Protein AF-A0AA40P2K4-F1 (afdb_monomer_lite)

Foldseek 3Di:
DPDDDDDDDDDDDDDDDDDDDDDDDDDDDPPDDDDDDDPPPDVPDDPPPVQDALLRLLVPQDFDPVCVVLSVVRSPDDQADPVPRFGFQALSLLLSLLRSCPDPPNVPPFLLNSSCSNGVSNRVDDDPPPDPLLVLLLQLLFQPRNDDLVVSLVVLLVLLQVLLLRLLSLLQSLVCNQCDADPVSHNDDQDPSSVNSSVSSLVSSLVVLVCSLCVLLVSLVVSLVSLVVSLVVLVVVLVVDDPVCNVVSVSSSVSSVVSNVSSVCSSVCQCVDPSSQSSVLSSLSSCQVVVQVVQVVLLVCLDDPLVVQQLCLQQQLLLQLQLVQQLAFLLVLLVVLPVVFDPDDPVSLLVSLLRSLLRSLLSNLVSSLQSNLVVLVVCVVVVVCVVSVNFHKDFDDLCSNLPQDDQWHNDVRGTGGDDPVRSVVSRVVSVVLSLVLVLLLCCCDLLAPNVVVLLLCLQLQLQLVLLLCCLVVVDVSSDSVNSSNSSSRSSSRSRSVSSVSLSVRWDQDPVRRTGRRMGTDPDRRDSVVSSCVSPVPVDPVNVLSSLLSSLLSSQLSSQLSPQDDQDDDPPPDDDGDDPVSSNVNSNNSSCSRSSSVLLNSLSVNLVQQLVLCVVVVNADPDPLLSSLSSLVCLQVPVPDPSGSDPDDPVRCPDDRVVVSSVSSNVSSVSRNVSSLVSSVVVCVVCCVVNDPPPNVVVPDPDDPDDPDDDDDDDDDDDDDDDDDDDDDDDPVVVVVVVPDDDDDD

Sequence (745 aa):
MTITRVGSGNIEMVQGSQQHAASPAAAPHPNAVTPGTNPPLTPRQSIAEVGESSAAGAARLKVDPEHEKILKEFMAEPATSTESGEPLISPRAALLIGSALSRPGSEKVPFEEMAQRLSPERYQLKKFHGSDLQQLLGKFAQPGQAPDKAEVGQLIKGFAQSVADQLEHFQLMHDARANLSGPDGSRLPVSLRDQNALAISQEALGKYAGRASKSIEEGLSKSIASIDSHIEDLNTALENADDGGRLTRENDKQALVDAKATLVELRDGFPKSPEGKRLQSVAAHAQLDTLVQTLNSDRNSVGGWKGAGPIVAAAIPQFIASMTHLGVVRSAMNDLMKDAVPGKSSDASMLKATVVGLVAGVAHEGVTNLVKPLIQAGWQTSGLNERLNMVPLKGIDTNSVIPDPFELKNDNGKLVKKTAQEMSDDKTLVEDERAILNQKKVQVTSTHPLGEMIPYSSFGGGQAVRQMLHDLNQINGQTLAARGLTSGMAGGISATTQTIAQLNSTYVDPQGRKIPVFTPDRKNADLAKDLAKGLDPRDPAVRTAFYSKALSGIQSSALTSSLPPVATMPKGEQGRLSAGTILRNMALAATGSVSYLSTLYANQSVTAEAKALKEAGMGGATPMLARTETALNNIRHPDRASLPHTFQPSTLSGIPRALENAYHMGRGTLQLPTQMAVDTVRVVEEGVLNGVSSARAALTPAKPPSADEPQVVAQTTPPGSPQAPDVSLDDAQLRAMEEGLPTSR

pLDDT: mean 75.88, std 19.93, range [24.58, 95.0]

Organism: NCBI:txid200454

Radius of gyration: 36.93 Å; chains: 1; bounding box: 112×94×115 Å

Structure (mmCIF, N/CA/C/O backbone):
data_AF-A0AA40P2K4-F1
#
_entry.id   AF-A0AA40P2K4-F1
#
loop_
_atom_site.group_PDB
_atom_site.id
_atom_site.type_symbol
_atom_site.label_atom_id
_atom_site.label_alt_id
_atom_site.label_comp_id
_atom_site.label_asym_id
_atom_site.label_entity_id
_atom_site.label_seq_id
_atom_site.pdbx_PDB_ins_code
_atom_site.Cartn_x
_atom_site.Cartn_y
_atom_site.Cartn_z
_atom_site.occupancy
_atom_site.B_iso_or_equiv
_atom_site.auth_seq_id
_atom_site.auth_comp_id
_atom_site.auth_asym_id
_atom_site.auth_atom_id
_atom_site.pdbx_PDB_model_num
ATOM 1 N N . MET A 1 1 ? -57.454 27.791 46.812 1.00 33.34 1 MET A N 1
ATOM 2 C CA . MET A 1 1 ? -58.653 28.652 46.710 1.00 33.34 1 MET A CA 1
ATOM 3 C C . MET A 1 1 ? -59.442 28.066 45.553 1.00 33.34 1 MET A C 1
ATOM 5 O O . MET A 1 1 ? -58.947 28.149 44.446 1.00 33.34 1 MET A O 1
ATOM 9 N N . THR A 1 2 ? -60.538 27.330 45.670 1.00 32.12 2 THR A N 1
ATOM 10 C CA . THR A 1 2 ? -61.562 27.038 46.691 1.00 32.12 2 THR A CA 1
ATOM 11 C C . THR A 1 2 ? -61.079 26.243 47.917 1.00 32.12 2 THR A C 1
ATOM 13 O O . THR A 1 2 ? -60.060 25.562 47.853 1.00 32.12 2 THR A O 1
ATOM 16 N N . ILE A 1 3 ? -61.775 26.399 49.050 1.00 30.22 3 ILE A N 1
ATOM 17 C CA . ILE A 1 3 ? -61.525 25.784 50.369 1.00 30.22 3 ILE A CA 1
ATOM 18 C C . ILE A 1 3 ? -62.854 25.214 50.878 1.00 30.22 3 ILE A C 1
ATOM 20 O O . ILE A 1 3 ? -63.848 25.936 50.868 1.00 30.22 3 ILE A O 1
ATOM 24 N N . THR A 1 4 ? -62.867 23.997 51.430 1.00 27.94 4 THR A N 1
ATOM 25 C CA . THR A 1 4 ? -63.711 23.651 52.593 1.00 27.94 4 THR A CA 1
ATOM 26 C C . THR A 1 4 ? -63.031 22.538 53.400 1.00 27.94 4 THR A C 1
ATOM 28 O O . THR A 1 4 ? -62.431 21.630 52.834 1.00 27.94 4 THR A O 1
ATOM 31 N N . ARG A 1 5 ? -63.067 22.667 54.729 1.00 26.89 5 ARG A N 1
ATOM 32 C CA . ARG A 1 5 ? -62.293 21.937 55.745 1.00 26.89 5 ARG A CA 1
ATOM 33 C C . ARG A 1 5 ? -63.263 21.372 56.782 1.00 26.89 5 ARG A C 1
ATOM 35 O O . ARG A 1 5 ? -63.983 22.184 57.342 1.00 26.89 5 ARG A O 1
ATOM 42 N N . VAL A 1 6 ? -63.206 20.073 57.093 1.00 31.83 6 VAL A N 1
ATOM 43 C CA . VAL A 1 6 ? -63.558 19.427 58.388 1.00 31.83 6 VAL A CA 1
ATOM 44 C C . VAL A 1 6 ? -62.879 18.042 58.333 1.00 31.83 6 VAL A C 1
ATOM 46 O O . VAL A 1 6 ? -63.113 17.320 57.378 1.00 31.83 6 VAL A O 1
ATOM 49 N N . GLY A 1 7 ? -61.889 17.661 59.140 1.00 27.39 7 GLY A N 1
ATOM 50 C CA . GLY A 1 7 ? -61.923 17.374 60.574 1.00 27.39 7 GLY A CA 1
ATOM 51 C C . GLY A 1 7 ? -60.891 16.260 60.861 1.00 27.39 7 GLY A C 1
ATOM 52 O O . GLY A 1 7 ? -60.527 15.504 59.968 1.00 27.39 7 GLY A O 1
ATOM 53 N N . SER A 1 8 ? -60.369 16.229 62.082 1.00 30.84 8 SER A N 1
ATOM 54 C CA . SER A 1 8 ? -59.248 15.426 62.598 1.00 30.84 8 SER A CA 1
ATOM 55 C C . SER A 1 8 ? -59.439 13.900 62.610 1.00 30.84 8 SER A C 1
ATOM 57 O O . SER A 1 8 ? -60.501 13.436 63.015 1.00 30.84 8 SER A O 1
ATOM 59 N N . GLY A 1 9 ? -58.370 13.131 62.362 1.00 29.64 9 GLY A N 1
ATOM 60 C CA . GLY A 1 9 ? -58.271 11.719 62.767 1.00 29.64 9 GLY A CA 1
ATOM 61 C C . GLY A 1 9 ? -57.186 10.937 62.016 1.00 29.64 9 GLY A C 1
ATOM 62 O O . GLY A 1 9 ? -57.116 11.001 60.797 1.00 29.64 9 GLY A O 1
ATOM 63 N N . ASN A 1 10 ? -56.322 10.235 62.747 1.00 26.94 10 ASN A N 1
ATOM 64 C CA . ASN A 1 10 ? -55.166 9.484 62.248 1.00 26.94 10 ASN A CA 1
ATOM 65 C C . ASN A 1 10 ? -55.527 8.141 61.567 1.00 26.94 10 ASN A C 1
ATOM 67 O O . ASN A 1 10 ? -56.368 7.421 62.085 1.00 26.94 10 ASN A O 1
ATOM 71 N N . ILE A 1 11 ? -54.754 7.824 60.511 1.00 29.33 11 ILE A N 1
ATOM 72 C CA . ILE A 1 11 ? -54.182 6.524 60.065 1.00 29.33 11 ILE A CA 1
ATOM 73 C C . ILE A 1 11 ? -55.136 5.357 59.719 1.00 29.33 11 ILE A C 1
ATOM 75 O O . ILE A 1 11 ? -55.822 4.849 60.589 1.00 29.33 11 ILE A O 1
ATOM 79 N N . GLU A 1 12 ? -55.037 4.835 58.482 1.00 25.97 12 GLU A N 1
ATOM 80 C CA . GLU A 1 12 ? -54.640 3.435 58.178 1.00 25.97 12 GLU A CA 1
ATOM 81 C C . GLU A 1 12 ? -54.540 3.171 56.657 1.00 25.97 12 GLU A C 1
ATOM 83 O O . GLU A 1 12 ? -55.385 3.592 55.871 1.00 25.97 12 GLU A O 1
ATOM 88 N N . MET A 1 13 ? -53.479 2.468 56.241 1.00 28.53 13 MET A N 1
ATOM 89 C CA . MET A 1 13 ? -53.318 1.871 54.909 1.00 28.53 13 MET A CA 1
ATOM 90 C C . MET A 1 13 ? -53.759 0.409 54.975 1.00 28.53 13 MET A C 1
ATOM 92 O O . MET A 1 13 ? -53.061 -0.351 55.635 1.00 28.53 13 MET A O 1
ATOM 96 N N . VAL A 1 14 ? -54.791 -0.005 54.225 1.00 25.61 14 VAL A N 1
ATOM 97 C CA . VAL A 1 14 ? -54.907 -1.375 53.681 1.00 25.61 14 VAL A CA 1
ATOM 98 C C . VAL A 1 14 ? -55.676 -1.370 52.348 1.00 25.61 14 VAL A C 1
ATOM 100 O O . VAL A 1 14 ? -56.677 -0.686 52.160 1.00 25.61 14 VAL A O 1
ATOM 103 N N . GLN A 1 15 ? -55.130 -2.164 51.435 1.00 30.83 15 GLN A N 1
ATOM 104 C CA . GLN A 1 15 ? -55.488 -2.512 50.062 1.00 30.83 15 GLN A CA 1
ATOM 105 C C . GLN A 1 15 ? -56.905 -3.099 49.886 1.00 30.83 15 GLN A C 1
ATOM 107 O O . GLN A 1 15 ? -57.325 -3.962 50.652 1.00 30.83 15 GLN A O 1
ATOM 112 N N . GLY A 1 16 ? -57.609 -2.700 48.818 1.00 24.58 16 GLY A N 1
ATOM 113 C CA . GLY A 1 16 ? -58.912 -3.257 48.437 1.00 24.58 16 GLY A CA 1
ATOM 114 C C . GLY A 1 16 ? -59.158 -3.190 46.929 1.00 24.58 16 GLY A C 1
ATOM 115 O O . GLY A 1 16 ? -59.279 -2.115 46.351 1.00 24.58 16 GLY A O 1
ATOM 116 N N . SER A 1 17 ? -59.197 -4.363 46.305 1.00 29.00 17 SER A N 1
ATOM 117 C CA . SER A 1 17 ? -59.430 -4.631 44.885 1.00 29.00 17 SER A CA 1
ATOM 118 C C . SER A 1 17 ? -60.771 -4.100 44.361 1.00 29.00 17 SER A C 1
ATOM 120 O O . SER A 1 17 ? -61.794 -4.267 45.019 1.00 29.00 17 SER A O 1
ATOM 122 N N . GLN A 1 18 ? -60.804 -3.617 43.114 1.00 27.39 18 GLN A N 1
ATOM 123 C CA . GLN A 1 18 ? -62.021 -3.638 42.294 1.00 27.39 18 GLN A CA 1
ATOM 124 C C . GLN A 1 18 ? -61.721 -4.195 40.900 1.00 27.39 18 GLN A C 1
ATOM 126 O O . GLN A 1 18 ? -61.030 -3.586 40.087 1.00 27.39 18 GLN A O 1
ATOM 131 N N . GLN A 1 19 ? -62.258 -5.391 40.655 1.00 27.86 19 GLN A N 1
ATOM 132 C CA . GLN A 1 19 ? -62.534 -5.924 39.327 1.00 27.86 19 GLN A CA 1
ATOM 133 C C . GLN A 1 19 ? -63.657 -5.096 38.690 1.00 27.86 19 GLN A C 1
ATOM 135 O O . GLN A 1 19 ? -64.698 -4.906 39.318 1.00 27.86 19 GLN A O 1
ATOM 140 N N . HIS A 1 20 ? -63.501 -4.704 37.425 1.00 28.05 20 HIS A N 1
ATOM 141 C CA . HIS A 1 20 ? -64.644 -4.397 36.570 1.00 28.05 20 HIS A CA 1
ATOM 142 C C . HIS A 1 20 ? -64.704 -5.366 35.390 1.00 28.05 20 HIS A C 1
ATOM 144 O O . HIS A 1 20 ? -63.736 -5.562 34.658 1.00 28.05 20 HIS A O 1
ATOM 150 N N . ALA A 1 21 ? -65.872 -6.001 35.285 1.00 25.94 21 ALA A N 1
ATOM 151 C CA . ALA A 1 21 ? -66.276 -6.946 34.264 1.00 25.94 21 ALA A CA 1
ATOM 152 C C . ALA A 1 21 ? -66.582 -6.260 32.921 1.00 25.94 21 ALA A C 1
ATOM 154 O O . ALA A 1 21 ? -66.901 -5.075 32.850 1.00 25.94 21 ALA A O 1
ATOM 155 N N . ALA A 1 22 ? -66.471 -7.071 31.873 1.00 25.22 22 ALA A N 1
ATOM 156 C CA . ALA A 1 22 ? -66.532 -6.748 30.456 1.00 25.22 22 ALA A CA 1
ATOM 157 C C . ALA A 1 22 ? -67.911 -6.297 29.927 1.00 25.22 22 ALA A C 1
ATOM 159 O O . ALA A 1 22 ? -68.954 -6.601 30.501 1.00 25.22 22 ALA A O 1
ATOM 160 N N . SER A 1 23 ? -67.896 -5.671 28.744 1.00 24.59 23 SER A N 1
ATOM 161 C CA . SER A 1 23 ? -69.015 -5.649 27.786 1.00 24.59 23 SER A CA 1
ATOM 162 C C . SER A 1 23 ? -68.608 -6.358 26.479 1.00 24.59 23 SER A C 1
ATOM 164 O O . SER A 1 23 ? -67.413 -6.408 26.178 1.00 24.59 23 SER A O 1
ATOM 166 N N . PRO A 1 24 ? -69.563 -6.964 25.742 1.00 27.67 24 PRO A N 1
ATOM 167 C CA . PRO A 1 24 ? -69.306 -8.100 24.861 1.00 27.67 24 PRO A CA 1
ATOM 168 C C . PRO A 1 24 ? -69.003 -7.736 23.399 1.00 27.67 24 PRO A C 1
ATOM 170 O O . PRO A 1 24 ? -69.256 -6.635 22.920 1.00 27.67 24 PRO A O 1
ATOM 173 N N . ALA A 1 25 ? -68.449 -8.740 22.721 1.00 26.30 25 ALA A N 1
ATOM 174 C CA . ALA A 1 25 ? -67.838 -8.742 21.402 1.00 26.30 25 ALA A CA 1
ATOM 175 C C . ALA A 1 25 ? -68.791 -8.523 20.211 1.00 26.30 25 ALA A C 1
ATOM 177 O O . ALA A 1 25 ? -69.927 -8.993 20.206 1.00 26.30 25 ALA A O 1
ATOM 178 N N . ALA A 1 26 ? -68.246 -7.941 19.139 1.00 28.00 26 ALA A N 1
ATOM 179 C CA . ALA A 1 26 ? -68.673 -8.214 17.769 1.00 28.00 26 ALA A CA 1
ATOM 180 C C . ALA A 1 26 ? -67.865 -9.413 17.230 1.00 28.00 26 ALA A C 1
ATOM 182 O O . ALA A 1 26 ? -66.642 -9.455 17.369 1.00 28.00 26 ALA A O 1
ATOM 183 N N . ALA A 1 27 ? -68.553 -10.404 16.660 1.00 29.47 27 ALA A N 1
ATOM 184 C CA . ALA A 1 27 ? -67.963 -11.642 16.149 1.00 29.47 27 ALA A CA 1
ATOM 185 C C . ALA A 1 27 ? -67.121 -11.415 14.865 1.00 29.47 27 ALA A C 1
ATOM 187 O O . ALA A 1 27 ? -67.532 -10.621 14.016 1.00 29.47 27 ALA A O 1
ATOM 188 N N . PRO A 1 28 ? -65.981 -12.115 14.678 1.00 30.97 28 PRO A N 1
ATOM 189 C CA . PRO A 1 28 ? -65.137 -11.993 13.490 1.00 30.97 28 PRO A CA 1
ATOM 190 C C . PRO A 1 28 ? -65.535 -12.958 12.356 1.00 30.97 28 PRO A C 1
ATOM 192 O O . PRO A 1 28 ? -66.012 -14.067 12.586 1.00 30.97 28 PRO A O 1
ATOM 195 N N . HIS A 1 29 ? -65.293 -12.528 11.112 1.00 29.61 29 HIS A N 1
ATOM 196 C CA . HIS A 1 29 ? -65.409 -13.335 9.890 1.00 29.61 29 HIS A CA 1
ATOM 197 C C . HIS A 1 29 ? -64.426 -14.532 9.889 1.00 29.61 29 HIS A C 1
ATOM 199 O O . HIS A 1 29 ? -63.296 -14.392 10.360 1.00 29.61 29 HIS A O 1
ATOM 205 N N . PRO A 1 30 ? -64.785 -15.681 9.280 1.00 30.11 30 PRO A N 1
ATOM 206 C CA . PRO A 1 30 ? -64.067 -16.955 9.431 1.00 30.11 30 PRO A CA 1
ATOM 207 C C . PRO A 1 30 ? -62.723 -17.094 8.681 1.00 30.11 30 PRO A C 1
ATOM 209 O O . PRO A 1 30 ? -62.231 -18.206 8.569 1.00 30.11 30 PRO A O 1
ATOM 212 N N . ASN A 1 31 ? -62.098 -16.011 8.197 1.00 31.70 31 ASN A N 1
ATOM 213 C CA . ASN A 1 31 ? -60.822 -16.069 7.453 1.00 31.70 31 ASN A CA 1
ATOM 214 C C . ASN A 1 31 ? -59.749 -15.066 7.935 1.00 31.70 31 ASN A C 1
ATOM 216 O O . ASN A 1 31 ? -58.828 -14.739 7.190 1.00 31.70 31 ASN A O 1
ATOM 220 N N . ALA A 1 32 ? -59.831 -14.567 9.172 1.00 28.09 32 ALA A N 1
ATOM 221 C CA . ALA A 1 32 ? -58.769 -13.733 9.740 1.00 28.09 32 ALA A CA 1
ATOM 222 C C . ALA A 1 32 ? -57.691 -14.603 10.414 1.00 28.09 32 ALA A C 1
ATOM 224 O O . ALA A 1 32 ? -57.926 -15.209 11.456 1.00 28.09 32 ALA A O 1
ATOM 225 N N . VAL A 1 33 ? -56.500 -14.650 9.813 1.00 31.61 33 VAL A N 1
ATOM 226 C CA . VAL A 1 33 ? -55.293 -15.241 10.406 1.00 31.61 33 VAL A CA 1
ATOM 227 C C . VAL A 1 33 ? -54.824 -14.348 11.559 1.00 31.61 33 VAL A C 1
ATOM 229 O O . VAL A 1 33 ? -54.412 -13.209 11.348 1.00 31.61 33 VAL A O 1
ATOM 232 N N . THR A 1 34 ? -54.904 -14.855 12.788 1.00 27.61 34 THR A N 1
ATOM 233 C CA . THR A 1 34 ? -54.357 -14.222 13.997 1.00 27.61 34 THR A CA 1
ATOM 234 C C . THR A 1 34 ? -52.822 -14.246 13.990 1.00 27.61 34 THR A C 1
ATOM 236 O O . THR A 1 34 ? -52.247 -15.328 13.857 1.00 27.61 34 THR A O 1
ATOM 239 N N . PRO A 1 35 ? -52.134 -13.107 14.203 1.00 29.72 35 PRO A N 1
ATOM 240 C CA . PRO A 1 35 ? -50.719 -13.088 14.562 1.00 29.72 35 PRO A CA 1
ATOM 241 C C . PRO A 1 35 ? -50.516 -13.789 15.910 1.00 29.72 35 PRO A C 1
ATOM 243 O O . PRO A 1 35 ? -51.225 -13.503 16.877 1.00 29.72 35 PRO A O 1
ATOM 246 N N . GLY A 1 36 ? -49.566 -14.723 15.964 1.00 26.80 36 GLY A N 1
ATOM 247 C CA . GLY A 1 36 ? -49.225 -15.464 17.174 1.00 26.80 36 GLY A CA 1
ATOM 248 C C . GLY A 1 36 ? -48.817 -14.542 18.324 1.00 26.80 36 GLY A C 1
ATOM 249 O O . GLY A 1 36 ? -48.055 -13.592 18.153 1.00 26.80 36 GLY A O 1
ATOM 250 N N . THR A 1 37 ? -49.334 -14.846 19.509 1.00 29.56 37 THR A N 1
ATOM 251 C CA . THR A 1 37 ? -49.038 -14.187 20.780 1.00 29.56 37 THR A CA 1
ATOM 252 C C . THR A 1 37 ? -47.612 -14.494 21.239 1.00 29.56 37 THR A C 1
ATOM 254 O O . THR A 1 37 ? -47.406 -15.346 22.099 1.00 29.56 37 THR A O 1
ATOM 257 N N . ASN A 1 38 ? -46.630 -13.779 20.699 1.00 29.09 38 ASN A N 1
ATOM 258 C CA . ASN A 1 38 ? -45.409 -13.478 21.439 1.00 29.09 38 ASN A CA 1
ATOM 259 C C . ASN A 1 38 ? -45.539 -12.038 21.950 1.00 29.09 38 ASN A C 1
ATOM 261 O O . ASN A 1 38 ? -45.839 -11.148 21.150 1.00 29.09 38 ASN A O 1
ATOM 265 N N . PRO A 1 39 ? -45.366 -11.773 23.257 1.00 31.94 39 PRO A N 1
ATOM 266 C CA . PRO A 1 39 ? -45.308 -10.397 23.726 1.00 31.94 39 PRO A CA 1
ATOM 267 C C . PRO A 1 39 ? -44.141 -9.687 23.017 1.00 31.94 39 PRO A C 1
ATOM 269 O O . PRO A 1 39 ? -43.106 -10.322 22.786 1.00 31.94 39 PRO A O 1
ATOM 272 N N . PRO A 1 40 ? -44.265 -8.391 22.673 1.00 31.69 40 PRO A N 1
ATOM 273 C CA . PRO A 1 40 ? -43.097 -7.622 22.273 1.00 31.69 40 PRO A CA 1
ATOM 274 C C . PRO A 1 40 ? -42.057 -7.755 23.386 1.00 31.69 40 PRO A C 1
ATOM 276 O O . PRO A 1 40 ? -42.400 -7.653 24.567 1.00 31.69 40 PRO A O 1
ATOM 279 N N . LEU A 1 41 ? -40.805 -8.025 23.012 1.00 30.55 41 LEU A N 1
ATOM 280 C CA . LEU A 1 41 ? -39.670 -7.991 23.926 1.00 30.55 41 LEU A CA 1
ATOM 281 C C . LEU A 1 41 ? -39.593 -6.578 24.513 1.00 30.55 41 LEU A C 1
ATOM 283 O O . LEU A 1 41 ? -38.976 -5.677 23.954 1.00 30.55 41 LEU A O 1
ATOM 287 N N . THR A 1 42 ? -40.274 -6.357 25.634 1.00 30.95 42 THR A N 1
ATOM 288 C CA . THR A 1 42 ? -40.044 -5.189 26.473 1.00 30.95 42 THR A CA 1
ATOM 289 C C . THR A 1 42 ? -38.590 -5.254 26.926 1.00 30.95 42 THR A C 1
ATOM 291 O O . THR A 1 42 ? -38.179 -6.332 27.372 1.00 30.95 42 THR A O 1
ATOM 294 N N . PRO A 1 43 ? -37.818 -4.156 26.865 1.00 31.95 43 PRO A N 1
ATOM 295 C CA . PRO A 1 43 ? -36.490 -4.122 27.457 1.00 31.95 43 PRO A CA 1
ATOM 296 C C . PRO A 1 43 ? -36.655 -4.399 28.953 1.00 31.95 43 PRO A C 1
ATOM 298 O O . PRO A 1 43 ? -37.161 -3.570 29.711 1.00 31.95 43 PRO A O 1
ATOM 301 N N . ARG A 1 44 ? -36.342 -5.628 29.370 1.00 31.27 44 ARG A N 1
ATOM 302 C CA . ARG A 1 44 ? -36.466 -6.045 30.762 1.00 31.27 44 ARG A CA 1
ATOM 303 C C . ARG A 1 44 ? -35.306 -5.419 31.517 1.00 31.27 44 ARG A C 1
ATOM 305 O O . ARG A 1 44 ? -34.155 -5.723 31.235 1.00 31.27 44 ARG A O 1
ATOM 312 N N . GLN A 1 45 ? -35.676 -4.528 32.435 1.00 31.45 45 GLN A N 1
ATOM 313 C CA . GLN A 1 45 ? -34.912 -3.995 33.559 1.00 31.45 45 GLN A CA 1
ATOM 314 C C . GLN A 1 45 ? -33.554 -4.679 33.754 1.00 31.45 45 GLN A C 1
ATOM 316 O O . GLN A 1 45 ? -33.450 -5.730 34.387 1.00 31.45 45 GLN A O 1
ATOM 321 N N . SER A 1 46 ? -32.506 -4.026 33.259 1.00 28.50 46 SER A N 1
ATOM 322 C CA . SER A 1 46 ? -31.206 -4.087 33.902 1.00 28.50 46 SER A CA 1
ATOM 323 C C . SER A 1 46 ? -31.435 -3.752 35.373 1.00 28.50 46 SER A C 1
ATOM 325 O O . SER A 1 46 ? -31.902 -2.663 35.710 1.00 28.50 46 SER A O 1
ATOM 327 N N . ILE A 1 47 ? -31.158 -4.709 36.259 1.00 29.45 47 ILE A N 1
ATOM 328 C CA . ILE A 1 47 ? -30.894 -4.389 37.657 1.00 29.45 47 ILE A CA 1
ATOM 329 C C . ILE A 1 47 ? -29.833 -3.295 37.594 1.00 29.45 47 ILE A C 1
ATOM 331 O O . ILE A 1 47 ? -28.750 -3.523 37.056 1.00 29.45 47 ILE A O 1
ATOM 335 N N . ALA A 1 48 ? -30.179 -2.090 38.041 1.00 32.44 48 ALA A N 1
ATOM 336 C CA . ALA A 1 48 ? -29.201 -1.042 38.228 1.00 32.44 48 ALA A CA 1
ATOM 337 C C . ALA A 1 48 ? -28.228 -1.565 39.289 1.00 32.44 48 ALA A C 1
ATOM 339 O O . ALA A 1 48 ? -28.518 -1.507 40.484 1.00 32.44 48 ALA A O 1
ATOM 340 N N . GLU A 1 49 ? -27.103 -2.144 38.859 1.00 38.09 49 GLU A N 1
ATOM 341 C CA . GLU A 1 49 ? -25.912 -2.166 39.693 1.00 38.09 49 GLU A CA 1
ATOM 342 C C . GLU A 1 49 ? -25.726 -0.714 40.124 1.00 38.09 49 GLU A C 1
ATOM 344 O O . GLU A 1 49 ? -25.526 0.167 39.286 1.00 38.09 49 GLU A O 1
ATOM 349 N N . VAL A 1 50 ? -25.906 -0.438 41.415 1.00 42.41 50 VAL A N 1
ATOM 350 C CA . VAL A 1 50 ? -25.551 0.858 41.985 1.00 42.41 50 VAL A CA 1
ATOM 351 C C . VAL A 1 50 ? -24.041 0.959 41.800 1.00 42.41 50 VAL A C 1
ATOM 353 O O . VAL A 1 50 ? -23.277 0.386 42.574 1.00 42.41 50 VAL A O 1
ATOM 356 N N . GLY A 1 51 ? -23.634 1.556 40.680 1.00 55.31 51 GLY A N 1
ATOM 357 C CA . GLY A 1 51 ? -22.252 1.573 40.231 1.00 55.31 51 GLY A CA 1
ATOM 358 C C . GLY A 1 51 ? -21.365 2.216 41.286 1.00 55.31 51 GLY A C 1
ATOM 359 O O . GLY A 1 51 ? -21.716 3.240 41.873 1.00 55.31 51 GLY A O 1
ATOM 360 N N . GLU A 1 52 ? -20.214 1.602 41.547 1.00 66.38 52 GLU A N 1
ATOM 361 C CA . GLU A 1 52 ? -19.188 2.198 42.395 1.00 66.38 52 GLU A CA 1
ATOM 362 C C . GLU A 1 52 ? -18.744 3.548 41.798 1.00 66.38 52 GLU A C 1
ATOM 364 O O . GLU A 1 52 ? -18.476 3.645 40.597 1.00 66.38 52 GLU A O 1
ATOM 369 N N . SER A 1 53 ? -18.685 4.596 42.630 1.00 74.50 53 SER A N 1
ATOM 370 C CA . SER A 1 53 ? -18.350 5.947 42.166 1.00 74.50 53 SER A CA 1
ATOM 371 C C . SER A 1 53 ? -16.911 6.035 41.660 1.00 74.50 53 SER A C 1
ATOM 373 O O . SER A 1 53 ? -16.020 5.315 42.124 1.00 74.50 53 SER A O 1
ATOM 375 N N . SER A 1 54 ? -16.653 6.974 40.746 1.00 74.94 54 SER A N 1
ATOM 376 C CA . SER A 1 54 ? -15.304 7.206 40.202 1.00 74.94 54 SER A CA 1
ATOM 377 C C . SER A 1 54 ? -14.243 7.418 41.285 1.00 74.94 54 SER A C 1
ATOM 379 O O . SER A 1 54 ? -13.142 6.880 41.189 1.00 74.94 54 SER A O 1
ATOM 381 N N . ALA A 1 55 ? -14.582 8.159 42.343 1.00 78.50 55 ALA A N 1
ATOM 382 C CA . ALA A 1 55 ? -13.675 8.413 43.458 1.00 78.50 55 ALA A CA 1
ATOM 383 C C . ALA A 1 55 ? -13.356 7.135 44.254 1.00 78.50 55 ALA A C 1
ATOM 385 O O . ALA A 1 55 ? -12.209 6.933 44.650 1.00 78.50 55 ALA A O 1
ATOM 386 N N . ALA A 1 56 ? -14.344 6.259 44.469 1.00 80.31 56 ALA A N 1
ATOM 387 C CA . ALA A 1 56 ? -14.151 5.003 45.193 1.00 80.31 56 ALA A CA 1
ATOM 388 C C . ALA A 1 56 ? -13.288 4.006 44.400 1.00 80.31 56 ALA A C 1
ATOM 390 O O . ALA A 1 56 ? -12.354 3.430 44.965 1.00 80.31 56 ALA A O 1
ATOM 391 N N . GLY A 1 57 ? -13.525 3.885 43.088 1.00 79.00 57 GLY A N 1
ATOM 392 C CA . GLY A 1 57 ? -12.702 3.062 42.196 1.00 79.00 57 GLY A CA 1
ATOM 393 C C . GLY A 1 57 ? -11.249 3.544 42.140 1.00 79.00 57 GLY A C 1
ATOM 394 O O . GLY A 1 57 ? -10.318 2.785 42.425 1.00 79.00 57 GLY A O 1
ATOM 395 N N . ALA A 1 58 ? -11.050 4.842 41.890 1.00 81.06 58 ALA A N 1
ATOM 396 C CA . ALA A 1 58 ? -9.727 5.460 41.838 1.00 81.06 58 ALA A CA 1
ATOM 397 C C . ALA A 1 58 ? -8.951 5.344 43.162 1.00 81.06 58 ALA A C 1
ATOM 399 O O . ALA A 1 58 ? -7.749 5.092 43.135 1.00 81.06 58 ALA A O 1
ATOM 400 N N . ALA A 1 59 ? -9.615 5.439 44.321 1.00 81.31 59 ALA A N 1
ATOM 401 C CA . ALA A 1 59 ? -8.966 5.296 45.630 1.00 81.31 59 ALA A CA 1
ATOM 402 C C . ALA A 1 59 ? -8.304 3.921 45.844 1.00 81.31 59 ALA A C 1
ATOM 404 O O . ALA A 1 59 ? -7.370 3.792 46.637 1.00 81.31 59 ALA A O 1
ATOM 405 N N . ARG A 1 60 ? -8.782 2.883 45.148 1.00 81.12 60 ARG A N 1
ATOM 406 C CA . ARG A 1 60 ? -8.226 1.522 45.208 1.00 81.12 60 ARG A CA 1
ATOM 407 C C . ARG A 1 60 ? -7.104 1.306 44.195 1.00 81.12 60 ARG A C 1
ATOM 409 O O . ARG A 1 60 ? -6.388 0.303 44.285 1.00 81.12 60 ARG A O 1
ATOM 416 N N . LEU A 1 61 ? -6.954 2.215 43.230 1.00 83.62 61 LEU A N 1
ATOM 417 C CA . LEU A 1 61 ? -5.959 2.096 42.183 1.00 83.62 61 LEU A CA 1
ATOM 418 C C . LEU A 1 61 ? -4.566 2.382 42.742 1.00 83.62 61 LEU A C 1
ATOM 420 O O . LEU A 1 61 ? -4.250 3.468 43.219 1.00 83.62 61 LEU A O 1
ATOM 424 N N . LYS A 1 62 ? -3.699 1.381 42.641 1.00 86.62 62 LYS A N 1
ATOM 425 C CA . LYS A 1 62 ? -2.290 1.513 42.985 1.00 86.62 62 LYS A CA 1
ATOM 426 C C . LYS A 1 62 ? -1.544 2.094 41.787 1.00 86.62 62 LYS A C 1
ATOM 428 O O . LYS A 1 62 ? -1.382 1.408 40.786 1.00 86.62 62 LYS A O 1
ATOM 433 N N . VAL A 1 63 ? -1.062 3.327 41.917 1.00 88.69 63 VAL A N 1
ATOM 434 C CA . VAL A 1 63 ? -0.240 4.028 40.912 1.00 88.69 63 VAL A CA 1
ATOM 435 C C . VAL A 1 63 ? 1.198 4.197 41.406 1.00 88.69 63 VAL A C 1
ATOM 437 O O . VAL A 1 63 ? 1.491 3.882 42.562 1.00 88.69 63 VAL A O 1
ATOM 440 N N . ASP A 1 64 ? 2.109 4.620 40.538 1.00 87.31 64 ASP A N 1
ATOM 441 C CA . ASP A 1 64 ? 3.446 5.071 40.938 1.00 87.31 64 ASP A CA 1
ATOM 442 C C . ASP A 1 64 ? 3.348 6.247 41.941 1.00 87.31 64 ASP A C 1
ATOM 444 O O . ASP A 1 64 ? 2.487 7.113 41.741 1.00 87.31 64 ASP A O 1
ATOM 448 N N . PRO A 1 65 ? 4.193 6.305 42.995 1.00 86.81 65 PRO A N 1
ATOM 449 C CA . PRO A 1 65 ? 4.186 7.390 43.983 1.00 86.81 65 PRO A CA 1
ATOM 450 C C . PRO A 1 65 ? 4.166 8.803 43.384 1.00 86.81 65 PRO A C 1
ATOM 452 O O . PRO A 1 65 ? 3.502 9.696 43.908 1.00 86.81 65 PRO A O 1
ATOM 455 N N . GLU A 1 66 ? 4.844 9.019 42.256 1.00 84.69 66 GLU A N 1
ATOM 456 C CA . GLU A 1 66 ? 4.909 10.337 41.607 1.00 84.69 66 GLU A CA 1
ATOM 457 C C . GLU A 1 66 ? 3.575 10.753 40.957 1.00 84.69 66 GLU A C 1
ATOM 459 O O . GLU A 1 66 ? 3.298 11.943 40.797 1.00 84.69 66 GLU A O 1
ATOM 464 N N . HIS A 1 67 ? 2.698 9.791 40.659 1.00 91.19 67 HIS A N 1
ATOM 465 C CA . HIS A 1 67 ? 1.369 10.026 40.093 1.00 91.19 67 HIS A CA 1
ATOM 466 C C . HIS A 1 67 ? 0.255 10.101 41.158 1.00 91.19 67 HIS A C 1
ATOM 468 O O . HIS A 1 67 ? -0.905 10.326 40.807 1.00 91.19 67 HIS A O 1
ATOM 474 N N . GLU A 1 68 ? 0.562 9.978 42.456 1.00 89.69 68 GLU A N 1
ATOM 475 C CA . GLU A 1 68 ? -0.443 10.055 43.534 1.00 89.69 68 GLU A CA 1
ATOM 476 C C . GLU A 1 68 ? -1.162 11.408 43.586 1.00 89.69 68 GLU A C 1
ATOM 478 O O . GLU A 1 68 ? -2.361 11.472 43.865 1.00 89.69 68 GLU A O 1
ATOM 483 N N . LYS A 1 69 ? -0.454 12.506 43.291 1.00 89.56 69 LYS A N 1
ATOM 484 C CA . LYS A 1 69 ? -1.077 13.834 43.200 1.00 89.56 69 LYS A CA 1
ATOM 485 C C . LYS A 1 69 ? -2.105 13.877 42.065 1.00 89.56 69 LYS A C 1
ATOM 487 O O . LYS A 1 69 ? -3.213 14.362 42.265 1.00 89.56 69 LYS A O 1
ATOM 492 N N . ILE A 1 70 ? -1.753 13.320 40.907 1.00 89.50 70 ILE A N 1
ATOM 493 C CA . ILE A 1 70 ? -2.631 13.247 39.732 1.00 89.50 70 ILE A CA 1
ATOM 494 C C . ILE A 1 70 ? -3.848 12.366 40.030 1.00 89.50 70 ILE A C 1
ATOM 496 O O . ILE A 1 70 ? -4.958 12.715 39.638 1.00 89.50 70 ILE A O 1
ATOM 500 N N . LEU A 1 71 ? -3.665 11.271 40.774 1.00 90.88 71 LEU A N 1
ATOM 501 C CA . LEU A 1 71 ? -4.765 10.413 41.213 1.00 90.88 71 LEU A CA 1
ATOM 502 C C . LEU A 1 71 ? -5.741 11.172 42.123 1.00 90.88 71 LEU A C 1
ATOM 504 O O . LEU A 1 71 ? -6.948 11.089 41.918 1.00 90.88 71 LEU A O 1
ATOM 508 N N . LYS A 1 72 ? -5.236 11.962 43.081 1.00 89.75 72 LYS A N 1
ATOM 509 C CA . LYS A 1 72 ? -6.077 12.809 43.948 1.00 89.75 72 LYS A CA 1
ATOM 510 C C . LYS A 1 72 ? -6.845 13.867 43.159 1.00 89.75 72 LYS A C 1
ATOM 512 O O . LYS A 1 72 ? -8.016 14.095 43.440 1.00 89.75 72 LYS A O 1
ATOM 517 N N . GLU A 1 73 ? -6.202 14.495 42.177 1.00 89.44 73 GLU A N 1
ATOM 518 C CA . GLU A 1 73 ? -6.869 15.448 41.284 1.00 89.44 73 GLU A CA 1
ATOM 519 C C . GLU A 1 73 ? -7.964 14.760 40.458 1.00 89.44 73 GLU A C 1
ATOM 521 O O . GLU A 1 73 ? -9.076 15.269 40.396 1.00 89.44 73 GLU A O 1
ATOM 526 N N . PHE A 1 74 ? -7.692 13.572 39.908 1.00 89.62 74 PHE A N 1
ATOM 527 C CA . PHE A 1 74 ? -8.675 12.780 39.164 1.00 89.62 74 PHE A CA 1
ATOM 528 C C . PHE A 1 74 ? -9.885 12.380 40.019 1.00 89.62 74 PHE A C 1
ATOM 530 O O . PHE A 1 74 ? -11.019 12.454 39.555 1.00 89.62 74 PHE A O 1
ATOM 537 N N . MET A 1 75 ? -9.670 12.000 41.282 1.00 88.19 75 MET A N 1
ATOM 538 C CA . MET A 1 75 ? -10.755 11.660 42.212 1.00 88.19 75 MET A CA 1
ATOM 539 C C . MET A 1 75 ? -11.721 12.825 42.467 1.00 88.19 75 MET A C 1
ATOM 541 O O . MET A 1 75 ? -12.872 12.584 42.825 1.00 88.19 75 MET A O 1
ATOM 545 N N . ALA A 1 76 ? -11.259 14.066 42.307 1.00 86.12 76 ALA A N 1
ATOM 546 C CA . ALA A 1 76 ? -12.076 15.266 42.452 1.00 86.12 76 ALA A CA 1
ATOM 547 C C . ALA A 1 76 ? -12.774 15.684 41.143 1.00 86.12 76 ALA A C 1
ATOM 549 O O . ALA A 1 76 ? -13.616 16.582 41.164 1.00 86.12 76 ALA A O 1
ATOM 550 N N . GLU A 1 77 ? -12.443 15.064 40.005 1.00 85.94 77 GLU A N 1
ATOM 551 C CA . GLU A 1 77 ? -13.066 15.381 38.721 1.00 85.94 77 GLU A CA 1
ATOM 552 C C . GLU A 1 77 ? -14.467 14.754 38.612 1.00 85.94 77 GLU A C 1
ATOM 554 O O . GLU A 1 77 ? -14.619 13.546 38.833 1.00 85.94 77 GLU A O 1
ATOM 559 N N . PRO A 1 78 ? -15.487 15.513 38.166 1.00 81.00 78 PRO A N 1
ATOM 560 C CA . PRO A 1 78 ? -16.821 14.966 37.932 1.00 81.00 78 PRO A CA 1
ATOM 561 C C . PRO A 1 78 ? -16.792 13.928 36.806 1.00 81.00 78 PRO A C 1
ATOM 563 O O . PRO A 1 78 ? -16.147 14.146 35.778 1.00 81.00 78 PRO A O 1
ATOM 566 N N . ALA A 1 79 ? -17.468 12.794 37.011 1.00 79.56 79 ALA A N 1
ATOM 567 C CA . ALA A 1 79 ? -17.528 11.682 36.060 1.00 79.56 79 ALA A CA 1
ATOM 568 C C . ALA A 1 79 ? -18.318 12.019 34.794 1.00 79.56 79 ALA A C 1
ATOM 570 O O . ALA A 1 79 ? -17.913 11.681 33.679 1.00 79.56 79 ALA A O 1
ATOM 571 N N . THR A 1 80 ? -19.422 12.726 34.988 1.00 79.81 80 THR A N 1
ATOM 572 C CA . THR A 1 80 ? -20.365 13.128 33.955 1.00 79.81 80 THR A CA 1
ATOM 573 C C . THR A 1 80 ? -20.602 14.630 34.012 1.00 79.81 80 THR A C 1
ATOM 575 O O . THR A 1 80 ? -20.390 15.280 35.041 1.00 79.81 80 THR A O 1
ATOM 578 N N . SER A 1 81 ? -21.052 15.205 32.900 1.00 75.62 81 SER A N 1
ATOM 579 C CA . SER A 1 81 ? -21.516 16.586 32.888 1.00 75.62 81 SER A CA 1
ATOM 580 C C . SER A 1 81 ? -22.748 16.729 33.782 1.00 75.62 81 SER A C 1
ATOM 582 O O . SER A 1 81 ? -23.703 15.965 33.662 1.00 75.62 81 SER A O 1
ATOM 584 N N . THR A 1 82 ? -22.761 17.753 34.631 1.00 72.44 82 THR A N 1
ATOM 585 C CA . THR A 1 82 ? -23.931 18.115 35.445 1.00 72.44 82 THR A CA 1
ATOM 586 C C . THR A 1 82 ? -25.105 18.635 34.613 1.00 72.44 82 THR A C 1
ATOM 588 O O . THR A 1 82 ? -26.226 18.655 35.107 1.00 72.44 82 THR A O 1
ATOM 591 N N . GLU A 1 83 ? -24.859 19.072 33.373 1.00 71.62 83 GLU A N 1
ATOM 592 C CA . GLU A 1 83 ? -25.875 19.637 32.476 1.00 71.62 83 GLU A CA 1
ATOM 593 C C . GLU A 1 83 ? -26.463 18.584 31.529 1.00 71.62 83 GLU A C 1
ATOM 595 O O . GLU A 1 83 ? -27.681 18.507 31.394 1.00 71.62 83 GLU A O 1
ATOM 600 N N . SER A 1 84 ? -25.616 17.777 30.874 1.00 68.69 84 SER A N 1
ATOM 601 C CA . SER A 1 84 ? -26.051 16.797 29.861 1.00 68.69 84 SER A CA 1
ATOM 602 C C . SER A 1 84 ? -26.083 15.349 30.356 1.00 68.69 84 SER A C 1
ATOM 604 O O . SER A 1 84 ? -26.672 14.497 29.698 1.00 68.69 84 SER A O 1
ATOM 606 N N . GLY A 1 85 ? -25.454 15.040 31.497 1.00 72.06 85 GLY A N 1
ATOM 607 C CA . GLY A 1 85 ? -25.279 13.664 31.975 1.00 72.06 85 GLY A CA 1
ATOM 608 C C . GLY A 1 85 ? -24.266 12.837 31.170 1.00 72.06 85 GLY A C 1
ATOM 609 O O . GLY A 1 85 ? -24.059 11.668 31.481 1.00 72.06 85 GLY A O 1
ATOM 610 N N . GLU A 1 86 ? -23.617 13.421 30.158 1.00 72.19 86 GLU A N 1
ATOM 611 C CA . GLU A 1 86 ? -22.660 12.718 29.298 1.00 72.19 86 GLU A CA 1
ATOM 612 C C . GLU A 1 86 ? -21.322 12.450 30.008 1.00 72.19 86 GLU A C 1
ATOM 614 O O . GLU A 1 86 ? -20.903 13.259 30.845 1.00 72.19 86 GLU A O 1
ATOM 619 N N . PRO A 1 87 ? -20.612 11.357 29.664 1.00 75.31 87 PRO A N 1
ATOM 620 C CA . PRO A 1 87 ? -19.286 11.068 30.202 1.00 75.31 87 PRO A CA 1
ATOM 621 C C . PRO A 1 87 ? -18.271 12.173 29.887 1.00 75.31 87 PRO A C 1
ATOM 623 O O . PRO A 1 87 ? -18.192 12.668 28.761 1.00 75.31 87 PRO A O 1
ATOM 626 N N . LEU A 1 88 ? -17.442 12.522 30.872 1.00 83.81 88 LEU A N 1
ATOM 627 C CA . LEU A 1 88 ? -16.362 13.494 30.700 1.00 83.81 88 LEU A CA 1
ATOM 628 C C . LEU A 1 88 ? -15.032 12.810 30.353 1.00 83.81 88 LEU A C 1
ATOM 630 O O . LEU A 1 88 ? -14.668 11.772 30.918 1.00 83.81 88 LEU A O 1
ATOM 634 N N . ILE A 1 89 ? -14.276 13.428 29.448 1.00 86.81 89 ILE A N 1
ATOM 635 C CA . ILE A 1 89 ? -12.925 13.036 29.042 1.00 86.81 89 ILE A CA 1
ATOM 636 C C . ILE A 1 89 ? -11.929 13.616 30.042 1.00 86.81 89 ILE A C 1
ATOM 638 O O . ILE A 1 89 ? -11.767 14.830 30.148 1.00 86.81 89 ILE A O 1
ATOM 642 N N . SER A 1 90 ? -11.226 12.738 30.757 1.00 86.81 90 SER A N 1
ATOM 643 C CA . SER A 1 90 ? -10.169 13.155 31.674 1.00 86.81 90 SER A CA 1
ATOM 644 C C . SER A 1 90 ? -8.793 13.053 31.012 1.00 86.81 90 SER A C 1
ATOM 646 O O . SER A 1 90 ? -8.373 11.945 30.680 1.00 86.81 90 SER A O 1
ATOM 648 N N . PRO A 1 91 ? -8.011 14.142 30.907 1.00 84.06 91 PRO A N 1
ATOM 649 C CA . PRO A 1 91 ? -6.629 14.058 30.433 1.00 84.06 91 PRO A CA 1
ATOM 650 C C . PRO A 1 91 ? -5.706 13.335 31.431 1.00 84.06 91 PRO A C 1
ATOM 652 O O . PRO A 1 91 ? -4.555 13.043 31.115 1.00 84.06 91 PRO A O 1
ATOM 655 N N . ARG A 1 92 ? -6.168 13.053 32.657 1.00 89.44 92 ARG A N 1
ATOM 656 C CA . ARG A 1 92 ? -5.380 12.365 33.691 1.00 89.44 92 ARG A CA 1
ATOM 657 C C . ARG A 1 92 ? -5.513 10.846 33.610 1.00 89.44 92 ARG A C 1
ATOM 659 O O . ARG A 1 92 ? -4.591 10.132 33.998 1.00 89.44 92 ARG A O 1
ATOM 666 N N . ALA A 1 93 ? -6.633 10.343 33.095 1.00 90.50 93 ALA A N 1
ATOM 667 C CA . ALA A 1 93 ? -6.966 8.924 33.167 1.00 90.50 93 ALA A CA 1
ATOM 668 C C . ALA A 1 93 ? -5.995 8.023 32.383 1.00 90.50 93 ALA A C 1
ATOM 670 O O . ALA A 1 93 ? -5.539 7.023 32.935 1.00 90.50 93 ALA A O 1
ATOM 671 N N . ALA A 1 94 ? -5.594 8.404 31.164 1.00 91.44 94 ALA A N 1
ATOM 672 C CA . ALA A 1 94 ? -4.631 7.635 30.365 1.00 91.44 94 ALA A CA 1
ATOM 673 C C . ALA A 1 94 ? -3.287 7.466 31.097 1.00 91.44 94 ALA A C 1
ATOM 675 O O . ALA A 1 94 ? -2.728 6.373 31.181 1.00 91.44 94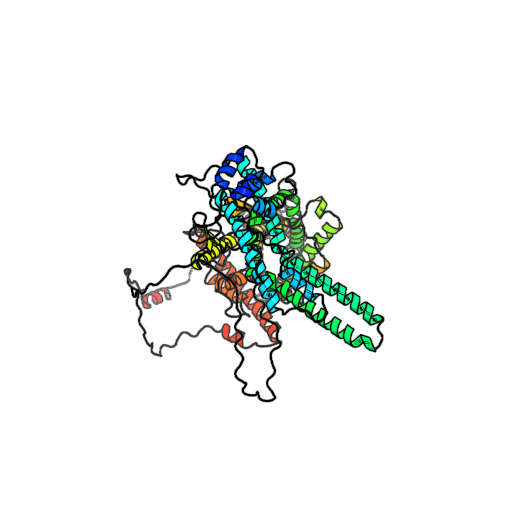 ALA A O 1
ATOM 676 N N . LEU A 1 95 ? -2.801 8.544 31.717 1.00 91.44 95 LEU A N 1
ATOM 677 C CA . LEU A 1 95 ? -1.568 8.518 32.497 1.00 91.44 95 LEU A CA 1
ATOM 678 C C . LEU A 1 95 ? -1.691 7.612 33.734 1.00 91.44 95 LEU A C 1
ATOM 680 O O . LEU A 1 95 ? -0.781 6.838 34.028 1.00 91.44 95 LEU A O 1
ATOM 684 N N . LEU A 1 96 ? -2.819 7.682 34.448 1.00 92.69 96 LEU A N 1
ATOM 685 C CA . LEU A 1 96 ? -3.072 6.866 35.640 1.00 92.69 96 LEU A CA 1
ATOM 686 C C . LEU A 1 96 ? -3.203 5.374 35.312 1.00 92.69 96 LEU A C 1
ATOM 688 O O . LEU A 1 96 ? -2.673 4.549 36.055 1.00 92.69 96 LEU A O 1
ATOM 692 N N . ILE A 1 97 ? -3.843 5.026 34.191 1.00 93.00 97 ILE A N 1
ATOM 693 C CA . ILE A 1 97 ? -3.916 3.643 33.698 1.00 93.00 97 ILE A CA 1
ATOM 694 C C . ILE A 1 97 ? -2.507 3.123 33.407 1.00 93.00 97 ILE A C 1
ATOM 696 O O . ILE A 1 97 ? -2.123 2.072 33.919 1.00 93.00 97 ILE A O 1
ATOM 700 N N . GLY A 1 98 ? -1.706 3.884 32.661 1.00 92.56 98 GLY A N 1
ATOM 701 C CA . GLY A 1 98 ? -0.318 3.533 32.363 1.00 92.56 98 GLY A CA 1
ATOM 702 C C . GLY A 1 98 ? 0.554 3.361 33.606 1.00 92.56 98 GLY A C 1
ATOM 703 O O . GLY A 1 98 ? 1.289 2.383 33.731 1.00 92.56 98 GLY A O 1
ATOM 704 N N . SER A 1 99 ? 0.415 4.279 34.562 1.00 92.44 99 SER A N 1
ATOM 705 C CA . SER A 1 99 ? 1.085 4.240 35.866 1.00 92.44 99 SER A CA 1
ATOM 706 C C . SER A 1 99 ? 0.694 3.021 36.705 1.00 92.44 99 SER A C 1
ATOM 708 O O . SER A 1 99 ? 1.519 2.455 37.415 1.00 92.44 99 SER A O 1
ATOM 710 N N . ALA A 1 100 ? -0.565 2.588 36.637 1.00 91.75 100 ALA A N 1
ATOM 711 C CA . ALA A 1 100 ? -1.012 1.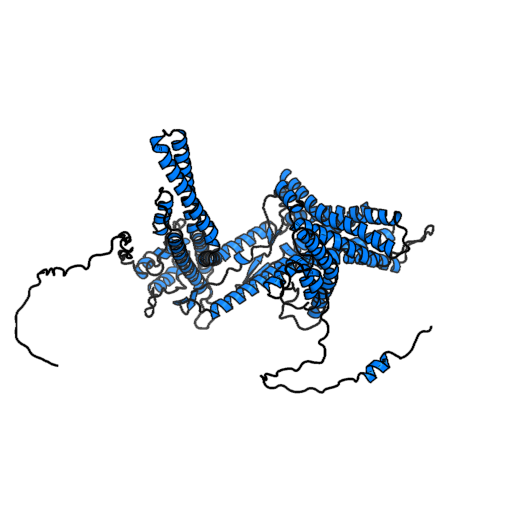386 37.332 1.00 91.75 100 ALA A CA 1
ATOM 712 C C . ALA A 1 100 ? -0.506 0.103 36.652 1.00 91.75 100 ALA A C 1
ATOM 714 O O . ALA A 1 100 ? -0.145 -0.862 37.335 1.00 91.75 100 ALA A O 1
ATOM 715 N N . LEU A 1 101 ? -0.459 0.092 35.317 1.00 91.62 101 LEU A N 1
ATOM 716 C CA . LEU A 1 101 ? 0.023 -1.034 34.512 1.00 91.62 101 LEU A CA 1
ATOM 717 C C . LEU A 1 101 ? 1.541 -1.227 34.597 1.00 91.62 101 LEU A C 1
ATOM 719 O O . LEU A 1 101 ? 2.004 -2.359 34.500 1.00 91.62 101 LEU A O 1
ATOM 723 N N . SER A 1 102 ? 2.314 -0.163 34.829 1.00 88.81 102 SER A N 1
ATOM 724 C CA . SER A 1 102 ? 3.771 -0.249 34.997 1.00 88.81 102 SER A CA 1
ATOM 725 C C . SER A 1 102 ? 4.206 -0.882 36.326 1.00 88.81 102 SER A C 1
ATOM 727 O O . SER A 1 102 ? 5.385 -1.197 36.504 1.00 88.81 102 SER A O 1
ATOM 729 N N . ARG A 1 103 ? 3.282 -1.077 37.279 1.00 86.25 103 ARG A N 1
ATOM 730 C CA . ARG A 1 103 ? 3.605 -1.647 38.591 1.00 86.25 103 ARG A CA 1
ATOM 731 C C . ARG A 1 103 ? 3.859 -3.161 38.520 1.00 86.25 103 ARG A C 1
ATOM 733 O O . ARG A 1 103 ? 3.122 -3.880 37.842 1.00 86.25 103 ARG A O 1
ATOM 740 N N . PRO A 1 104 ? 4.812 -3.683 39.318 1.00 78.25 104 PRO A N 1
ATOM 741 C CA . PRO A 1 104 ? 5.024 -5.122 39.450 1.00 78.25 104 PRO A CA 1
ATOM 742 C C . PRO A 1 104 ? 3.739 -5.857 39.855 1.00 78.25 104 PRO A C 1
ATOM 744 O O . PRO A 1 104 ? 3.056 -5.451 40.798 1.00 78.25 104 PRO A O 1
ATOM 747 N N . GLY A 1 105 ? 3.418 -6.944 39.151 1.00 74.25 105 GLY A N 1
ATOM 748 C CA . GLY A 1 105 ? 2.209 -7.744 39.384 1.00 74.25 105 GLY A CA 1
ATOM 749 C C . GLY A 1 105 ? 0.951 -7.265 38.645 1.00 74.25 105 GLY A C 1
ATOM 750 O O . GLY A 1 105 ? -0.039 -7.996 38.628 1.00 74.25 105 GLY A O 1
ATOM 751 N N . SER A 1 106 ? 0.985 -6.101 37.984 1.00 73.44 106 SER A N 1
ATOM 752 C CA . SER A 1 106 ? -0.104 -5.615 37.116 1.00 73.44 106 SER A CA 1
ATOM 753 C C . SER A 1 106 ? -0.034 -6.159 35.682 1.00 73.44 106 SER A C 1
ATOM 755 O O . SER A 1 106 ? -0.961 -5.949 34.908 1.00 73.44 106 SER A O 1
ATOM 757 N N . GLU A 1 107 ? 1.023 -6.900 35.338 1.00 64.75 107 GLU A N 1
ATOM 758 C CA . GLU A 1 107 ? 1.370 -7.357 33.977 1.00 64.75 107 GLU A CA 1
ATOM 759 C C . GLU A 1 107 ? 0.268 -8.152 33.256 1.00 64.75 107 GLU A C 1
ATOM 761 O O . GLU A 1 107 ? 0.269 -8.250 32.031 1.00 64.75 107 GLU A O 1
ATOM 766 N N . LYS A 1 108 ? -0.674 -8.738 34.004 1.00 72.94 108 LYS A N 1
ATOM 767 C CA . LYS A 1 108 ? -1.774 -9.546 33.454 1.00 72.94 108 LYS A CA 1
ATOM 768 C C . LYS A 1 108 ? -3.108 -8.807 33.373 1.00 72.94 108 LYS A C 1
ATOM 770 O O . LYS A 1 108 ? -4.056 -9.371 32.836 1.00 72.94 108 LYS A O 1
ATOM 775 N N . VAL A 1 109 ? -3.211 -7.596 33.922 1.00 82.38 109 VAL A N 1
ATOM 776 C CA . VAL A 1 109 ? -4.472 -6.845 33.925 1.00 82.38 109 VAL A CA 1
ATOM 777 C C . VAL A 1 109 ? -4.628 -6.144 32.571 1.00 82.38 109 VAL A C 1
ATOM 779 O O . VAL A 1 109 ? -3.771 -5.338 32.211 1.00 82.38 109 VAL A O 1
ATOM 782 N N . PRO A 1 110 ? -5.685 -6.434 31.794 1.00 86.69 110 PRO A N 1
ATOM 783 C CA . PRO A 1 110 ? -5.888 -5.801 30.498 1.00 86.69 110 PRO A CA 1
ATOM 784 C C . PRO A 1 110 ? -6.376 -4.347 30.656 1.00 86.69 110 PRO A C 1
ATOM 786 O O . PRO A 1 110 ? -6.904 -3.966 31.703 1.00 86.69 110 PRO A O 1
ATOM 789 N N . PHE A 1 111 ? -6.204 -3.532 29.607 1.00 90.25 111 PHE A N 1
ATOM 790 C CA . PHE A 1 111 ? -6.541 -2.100 29.612 1.00 90.25 111 PHE A CA 1
ATOM 791 C C . PHE A 1 111 ? -7.969 -1.839 30.093 1.00 90.25 111 PHE A C 1
ATOM 793 O O . PHE A 1 111 ? -8.193 -1.006 30.966 1.00 90.25 111 PHE A O 1
ATOM 800 N N . GLU A 1 112 ? -8.927 -2.581 29.547 1.00 86.62 112 GLU A N 1
ATOM 801 C CA . GLU A 1 112 ? -10.345 -2.421 29.816 1.00 86.62 112 GLU A CA 1
ATOM 802 C C . GLU A 1 112 ? -10.671 -2.641 31.301 1.00 86.62 112 GLU A C 1
ATOM 804 O O . GLU A 1 112 ? -11.353 -1.823 31.914 1.00 86.62 112 GLU A O 1
ATOM 809 N N . GLU A 1 113 ? -10.097 -3.668 31.931 1.00 85.81 113 GLU A N 1
ATOM 810 C CA . GLU A 1 113 ? -10.266 -3.891 33.368 1.00 85.81 113 GLU A CA 1
ATOM 811 C C . GLU A 1 113 ? -9.647 -2.766 34.195 1.00 85.81 113 GLU A C 1
ATOM 813 O O . GLU A 1 113 ? -10.212 -2.378 35.216 1.00 85.81 113 GLU A O 1
ATOM 818 N N . MET A 1 114 ? -8.500 -2.233 33.771 1.00 89.06 114 MET A N 1
ATOM 819 C CA . MET A 1 114 ? -7.852 -1.130 34.476 1.00 89.06 114 MET A CA 1
ATOM 820 C C . MET A 1 114 ? -8.657 0.167 34.360 1.00 89.06 114 MET A C 1
ATOM 822 O O . MET A 1 114 ? -8.844 0.859 35.359 1.00 89.06 114 MET A O 1
ATOM 826 N N . ALA A 1 115 ? -9.184 0.466 33.171 1.00 89.19 115 ALA A N 1
ATOM 827 C CA . ALA A 1 115 ? -10.067 1.603 32.944 1.00 89.19 115 ALA A CA 1
ATOM 828 C C . ALA A 1 115 ? -11.322 1.494 33.820 1.00 89.19 115 ALA A C 1
ATOM 830 O O . ALA A 1 115 ? -11.632 2.422 34.565 1.00 89.19 115 ALA A O 1
ATOM 831 N N . GLN A 1 116 ? -11.983 0.331 33.823 1.00 85.50 116 GLN A N 1
ATOM 832 C CA . GLN A 1 116 ? -13.156 0.102 34.666 1.00 85.50 116 GLN A CA 1
ATOM 833 C C . GLN A 1 116 ? -12.831 0.240 36.158 1.00 85.50 116 GLN A C 1
ATOM 835 O O . GLN A 1 116 ? -13.618 0.823 36.887 1.00 85.50 116 GLN A O 1
ATOM 840 N N . ARG A 1 117 ? -11.673 -0.245 36.629 1.00 86.50 117 ARG A N 1
ATOM 841 C CA . ARG A 1 117 ? -11.249 -0.069 38.033 1.00 86.50 117 ARG A CA 1
ATOM 842 C C . ARG A 1 117 ? -10.983 1.392 38.381 1.00 86.50 117 ARG A C 1
ATOM 844 O O . ARG A 1 117 ? -11.325 1.816 39.480 1.00 86.50 117 ARG A O 1
ATOM 851 N N . LEU A 1 118 ? -10.373 2.148 37.468 1.00 86.31 118 LEU A N 1
ATOM 852 C CA . LEU A 1 118 ? -10.076 3.564 37.675 1.00 86.31 118 LEU A CA 1
ATOM 853 C C . LEU A 1 118 ? -11.364 4.383 37.825 1.00 86.31 118 LEU A C 1
ATOM 855 O O . LEU A 1 118 ? -11.438 5.244 38.696 1.00 86.31 118 LEU A O 1
ATOM 859 N N . SER A 1 119 ? -12.367 4.139 36.981 1.00 82.19 119 SER A N 1
ATOM 860 C CA . SER A 1 119 ? -13.656 4.826 37.072 1.00 82.19 119 SER A CA 1
ATOM 861 C C . SER A 1 119 ? -14.775 3.979 36.449 1.00 82.19 119 SER A C 1
ATOM 863 O O . SER A 1 119 ? -15.044 4.088 35.250 1.00 82.19 119 SER A O 1
ATOM 865 N N . PRO A 1 120 ? -15.453 3.144 37.261 1.00 75.69 120 PRO A N 1
ATOM 866 C CA . PRO A 1 120 ? -16.547 2.292 36.789 1.00 75.69 120 PRO A CA 1
ATOM 867 C C . PRO A 1 120 ? -17.713 3.105 36.216 1.00 75.69 120 PRO A C 1
ATOM 869 O O . PRO A 1 120 ? -18.356 2.702 35.251 1.00 75.69 120 PRO A O 1
ATOM 872 N N . GLU A 1 121 ? -17.953 4.272 36.812 1.00 74.38 121 GLU A N 1
ATOM 873 C CA . GLU A 1 121 ? -18.994 5.226 36.436 1.00 74.38 121 GLU A CA 1
ATOM 874 C C . GLU A 1 121 ? -18.730 5.891 35.074 1.00 74.38 121 GLU A C 1
ATOM 876 O O . GLU A 1 121 ? -19.667 6.045 34.294 1.00 74.38 121 GLU A O 1
ATOM 881 N N . ARG A 1 122 ? -17.471 6.235 34.745 1.00 76.50 122 ARG A N 1
ATOM 882 C CA . ARG A 1 122 ? -17.115 6.786 33.421 1.00 76.50 122 ARG A CA 1
ATOM 883 C C . ARG A 1 122 ? -16.963 5.704 32.355 1.00 76.50 122 ARG A C 1
ATOM 885 O O . ARG A 1 122 ? -17.231 5.968 31.187 1.00 76.50 122 ARG A O 1
ATOM 892 N N . TYR A 1 123 ? -16.483 4.517 32.730 1.00 75.50 123 TYR A N 1
ATOM 893 C CA . TYR A 1 123 ? -15.993 3.505 31.792 1.00 75.50 123 TYR A CA 1
ATOM 894 C C . TYR A 1 123 ? -16.728 2.171 31.973 1.00 75.50 123 TYR A C 1
ATOM 896 O O . TYR A 1 123 ? -16.172 1.178 32.450 1.00 75.50 123 TYR A O 1
ATOM 904 N N . GLN A 1 124 ? -17.998 2.132 31.563 1.00 68.75 124 GLN A N 1
ATOM 905 C CA . GLN A 1 124 ? -18.767 0.888 31.511 1.00 68.75 124 GLN A CA 1
ATOM 906 C C . GLN A 1 124 ? -18.356 0.050 30.296 1.00 68.75 124 GLN A C 1
ATOM 908 O O . GLN A 1 124 ? -18.741 0.336 29.162 1.00 68.75 124 GLN A O 1
ATOM 913 N N . LEU A 1 125 ? -17.580 -1.008 30.537 1.00 66.25 125 LEU A N 1
ATOM 914 C CA . LEU A 1 125 ? -17.082 -1.868 29.467 1.00 66.25 125 LEU A CA 1
ATOM 915 C C . LEU A 1 125 ? -18.204 -2.636 28.774 1.00 66.25 125 LEU A C 1
ATOM 917 O O . LEU A 1 125 ? -18.964 -3.362 29.421 1.00 66.25 125 LEU A O 1
ATOM 921 N N . LYS A 1 126 ? -18.229 -2.593 27.443 1.00 70.50 126 LYS A N 1
ATOM 922 C CA . LYS A 1 126 ? -19.043 -3.516 26.650 1.00 70.50 126 LYS A CA 1
ATOM 923 C C . LYS A 1 126 ? -18.279 -4.813 26.428 1.00 70.50 126 LYS A C 1
ATOM 925 O O . LYS A 1 126 ? -17.193 -4.833 25.851 1.00 70.50 126 LYS A O 1
ATOM 930 N N . LYS A 1 127 ? -18.847 -5.919 26.910 1.00 67.31 127 LYS A N 1
ATOM 931 C CA . LYS A 1 127 ? -18.294 -7.265 26.731 1.00 67.31 127 LYS A CA 1
ATOM 932 C C . LYS A 1 127 ? -19.125 -8.005 25.695 1.00 67.31 127 LYS A C 1
ATOM 934 O O . LYS A 1 127 ? -20.343 -8.053 25.805 1.00 67.31 127 LYS A O 1
ATOM 939 N N . PHE A 1 128 ? -18.458 -8.603 24.709 1.00 65.19 128 PHE A N 1
ATOM 940 C CA . PHE A 1 128 ? -19.115 -9.529 23.784 1.00 65.19 128 PHE A CA 1
ATOM 941 C C . PHE A 1 128 ? -19.560 -10.801 24.520 1.00 65.19 128 PHE A C 1
ATOM 943 O O . PHE A 1 128 ? -20.665 -11.298 24.312 1.00 65.19 128 PHE A O 1
ATOM 950 N N . HIS A 1 129 ? -18.708 -11.304 25.420 1.00 58.72 129 HIS A N 1
ATOM 951 C CA . HIS A 1 129 ? -19.003 -12.496 26.202 1.00 58.72 129 HIS A CA 1
ATOM 952 C C . HIS A 1 129 ? -20.125 -12.233 27.212 1.00 58.72 129 HIS A C 1
ATOM 954 O O . HIS A 1 129 ? -20.017 -11.310 28.018 1.00 58.72 129 HIS A O 1
ATOM 960 N N . GLY A 1 130 ? -21.180 -13.050 27.160 1.00 59.22 130 GLY A N 1
ATOM 961 C CA . GLY A 1 130 ? -22.386 -12.887 27.977 1.00 59.22 130 GLY A CA 1
ATOM 962 C C . GLY A 1 130 ? -23.383 -11.850 27.448 1.00 59.22 130 GLY A C 1
ATOM 963 O O . GLY A 1 130 ? -24.390 -11.613 28.107 1.00 59.22 130 GLY A O 1
ATOM 964 N N . SER A 1 131 ? -23.130 -11.252 26.277 1.00 76.62 131 SER A N 1
ATOM 965 C CA . SER A 1 131 ? -24.051 -10.301 25.640 1.00 76.62 131 SER A CA 1
ATOM 966 C C . SER A 1 131 ? -25.255 -10.984 24.990 1.00 76.62 131 SER A C 1
ATOM 968 O O . SER A 1 131 ? -25.181 -12.148 24.583 1.00 76.62 131 SER A O 1
ATOM 970 N N . ASP A 1 132 ? -26.326 -10.214 24.794 1.00 80.25 132 ASP A N 1
ATOM 971 C CA . ASP A 1 132 ? -27.509 -10.630 24.030 1.00 80.25 132 ASP A CA 1
ATOM 972 C C . ASP A 1 132 ? -27.136 -11.112 22.620 1.00 80.25 132 ASP A C 1
ATOM 974 O O . ASP A 1 132 ? -27.666 -12.112 22.139 1.00 80.25 132 ASP A O 1
ATOM 978 N N . LEU A 1 133 ? -26.153 -10.461 21.982 1.00 82.19 133 LEU A N 1
ATOM 979 C CA . LEU A 1 133 ? -25.655 -10.852 20.665 1.00 82.19 133 LEU A CA 1
ATOM 980 C C . LEU A 1 133 ? -25.036 -12.257 20.687 1.00 82.19 133 LEU A C 1
ATOM 982 O O . LEU A 1 133 ? -25.353 -13.070 19.823 1.00 82.19 133 LEU A O 1
ATOM 986 N N . GLN A 1 134 ? -24.194 -12.585 21.671 1.00 82.75 134 GLN A N 1
ATOM 987 C CA . GLN A 1 134 ? -23.604 -13.925 21.755 1.00 82.75 134 GLN A CA 1
ATOM 988 C C . GLN A 1 134 ? -24.667 -14.999 22.019 1.00 82.75 134 GLN A C 1
ATOM 990 O O . GLN A 1 134 ? -24.625 -16.065 21.404 1.00 82.75 134 GLN A O 1
ATOM 995 N N . GLN A 1 135 ? -25.620 -14.725 22.913 1.00 84.94 135 GLN A N 1
ATOM 996 C CA . GLN A 1 135 ? -26.723 -15.650 23.191 1.00 84.94 135 GLN A CA 1
ATOM 997 C C . GLN A 1 135 ? -27.541 -15.926 21.925 1.00 84.94 135 GLN A C 1
ATOM 999 O O . GLN A 1 135 ? -27.894 -17.071 21.645 1.00 84.94 135 GLN A O 1
ATOM 1004 N N . LEU A 1 136 ? -27.793 -14.887 21.130 1.00 85.62 136 LEU A N 1
ATOM 1005 C CA . LEU A 1 136 ? -28.546 -14.986 19.889 1.00 85.62 136 LEU A CA 1
ATOM 1006 C C . LEU A 1 136 ? -27.759 -15.722 18.791 1.00 85.62 136 LEU A C 1
ATOM 1008 O O . LEU A 1 136 ? -28.324 -16.571 18.105 1.00 85.62 136 LEU A O 1
ATOM 1012 N N . LEU A 1 137 ? -26.443 -15.508 18.692 1.00 86.25 137 LEU A N 1
ATOM 1013 C CA . LEU A 1 137 ? -25.568 -16.289 17.806 1.00 86.25 137 LEU A CA 1
ATOM 1014 C C . LEU A 1 137 ? -25.519 -17.779 18.171 1.00 86.25 137 LEU A C 1
ATOM 1016 O O . LEU A 1 137 ? -25.328 -18.608 17.285 1.00 86.25 137 LEU A O 1
ATOM 1020 N N . GLY A 1 138 ? -25.713 -18.130 19.445 1.00 84.81 138 GLY A N 1
ATOM 1021 C CA . GLY A 1 138 ? -25.820 -19.522 19.888 1.00 84.81 138 GLY A CA 1
ATOM 1022 C C . GLY A 1 138 ? -27.078 -20.237 19.382 1.00 84.81 138 GLY A C 1
ATOM 1023 O O . GLY A 1 138 ? -27.067 -21.458 19.239 1.00 84.81 138 GLY A O 1
ATOM 1024 N N . LYS A 1 139 ? -28.151 -19.502 19.054 1.00 88.06 139 LYS A N 1
ATOM 1025 C CA . LYS A 1 139 ? -29.400 -20.088 18.536 1.00 88.06 139 LYS A CA 1
ATOM 1026 C C . LYS A 1 139 ? -29.276 -20.598 17.100 1.00 88.06 139 LYS A C 1
ATOM 1028 O O . LYS A 1 139 ? -29.991 -21.520 16.736 1.00 88.06 139 LYS A O 1
ATOM 1033 N N . PHE A 1 140 ? -28.337 -20.074 16.307 1.00 86.69 140 PHE A N 1
ATOM 1034 C CA . PHE A 1 140 ? -28.081 -20.572 14.946 1.00 86.69 140 PHE A CA 1
ATOM 1035 C C . PHE A 1 140 ? -27.605 -22.028 14.909 1.00 86.69 140 PHE A C 1
ATOM 1037 O O . PHE A 1 140 ? -27.789 -22.702 13.902 1.00 86.69 140 PHE A O 1
ATOM 1044 N N . ALA A 1 141 ? -27.012 -22.521 15.999 1.00 84.88 141 ALA A N 1
ATOM 1045 C CA . ALA A 1 141 ? -26.601 -23.914 16.113 1.00 84.88 141 ALA A CA 1
ATOM 1046 C C . ALA A 1 141 ? -27.780 -24.864 16.411 1.00 84.88 141 ALA A C 1
ATOM 1048 O O . ALA A 1 141 ? -27.596 -26.077 16.405 1.00 84.88 141 ALA A O 1
ATOM 1049 N N . GLN A 1 142 ? -28.984 -24.349 16.682 1.00 86.12 142 GLN A N 1
ATOM 1050 C CA . GLN A 1 142 ? -30.163 -25.156 16.990 1.00 86.12 142 GLN A CA 1
ATOM 1051 C C . GLN A 1 142 ? -31.060 -25.268 15.743 1.00 86.12 142 GLN A C 1
ATOM 1053 O O . GLN A 1 142 ? -31.541 -24.239 15.254 1.00 86.12 142 GLN A O 1
ATOM 1058 N N . PRO A 1 143 ? -31.311 -26.486 15.215 1.00 80.06 143 PRO A N 1
ATOM 1059 C CA . PRO A 1 143 ? -32.161 -26.679 14.042 1.00 80.06 143 PRO A CA 1
ATOM 1060 C C . PRO A 1 143 ? -33.535 -26.020 14.207 1.00 80.06 143 PRO A C 1
ATOM 1062 O O . PRO A 1 143 ? -34.176 -26.137 15.253 1.00 80.06 143 PRO A O 1
ATOM 1065 N N . GLY A 1 144 ? -33.970 -25.278 13.186 1.00 77.06 144 GLY A N 1
ATOM 1066 C CA . GLY A 1 144 ? -35.271 -24.598 13.174 1.00 77.06 144 GLY A CA 1
ATOM 1067 C C . GLY A 1 144 ? -35.417 -23.405 14.132 1.00 77.06 144 GLY A C 1
ATOM 1068 O O . GLY A 1 144 ? -36.489 -22.808 14.172 1.00 77.06 144 GLY A O 1
ATOM 1069 N N . GLN A 1 145 ? -34.372 -23.026 14.881 1.00 84.88 145 GLN A N 1
ATOM 1070 C CA . GLN A 1 145 ? -34.396 -21.880 15.805 1.00 84.88 145 GLN A CA 1
ATOM 1071 C C . GLN A 1 145 ? -33.506 -20.710 15.361 1.00 84.88 145 GLN A C 1
ATOM 1073 O O . GLN A 1 145 ? -33.235 -19.804 16.154 1.00 84.88 145 GLN A O 1
ATOM 1078 N N . ALA A 1 146 ? -33.041 -20.723 14.109 1.00 84.50 146 ALA A N 1
ATOM 1079 C CA . ALA A 1 146 ? -32.222 -19.654 13.554 1.00 84.50 146 ALA A CA 1
ATOM 1080 C C . ALA A 1 146 ? -32.968 -18.301 13.647 1.00 84.50 146 ALA A C 1
ATOM 1082 O O . ALA A 1 146 ? -34.074 -18.181 13.113 1.00 84.50 146 ALA A O 1
ATOM 1083 N N . PRO A 1 147 ? -32.395 -17.293 14.330 1.00 85.62 147 PRO A N 1
ATOM 1084 C CA . PRO A 1 147 ? -32.964 -15.950 14.395 1.00 85.62 147 PRO A CA 1
ATOM 1085 C C . PRO A 1 147 ? -33.043 -15.277 13.020 1.00 85.62 147 PRO A C 1
ATOM 1087 O O . PRO A 1 147 ? -32.298 -15.625 12.101 1.00 85.62 147 PRO A O 1
ATOM 1090 N N . ASP A 1 148 ? -33.891 -14.252 12.904 1.00 87.19 148 ASP A N 1
ATOM 1091 C CA . ASP A 1 148 ? -33.988 -13.470 11.673 1.00 87.19 148 ASP A CA 1
ATOM 1092 C C . ASP A 1 148 ? -32.688 -12.698 11.390 1.00 87.19 148 ASP A C 1
ATOM 1094 O O . ASP A 1 148 ? -32.085 -12.073 12.268 1.00 87.19 148 ASP A O 1
ATOM 1098 N N . LYS A 1 149 ? -32.262 -12.699 10.125 1.00 88.19 149 LYS A N 1
ATOM 1099 C CA . LYS A 1 149 ? -31.023 -12.041 9.693 1.00 88.19 149 LYS A CA 1
ATOM 1100 C C . LYS A 1 149 ? -31.013 -10.544 10.010 1.00 88.19 149 LYS A C 1
ATOM 1102 O O . LYS A 1 149 ? -29.956 -10.009 10.355 1.00 88.19 149 LYS A O 1
ATOM 1107 N N . ALA A 1 150 ? -32.143 -9.849 9.866 1.00 88.00 150 ALA A N 1
ATOM 1108 C CA . ALA A 1 150 ? -32.214 -8.416 10.127 1.00 88.00 150 ALA A CA 1
ATOM 1109 C C . ALA A 1 150 ? -32.120 -8.120 11.628 1.00 88.00 150 ALA A C 1
ATOM 1111 O O . ALA A 1 150 ? -31.413 -7.186 12.005 1.00 88.00 150 ALA A O 1
ATOM 1112 N N . GLU A 1 151 ? -32.749 -8.938 12.477 1.00 87.69 151 GLU A N 1
ATOM 1113 C CA . GLU A 1 151 ? -32.622 -8.849 13.941 1.00 87.69 151 GLU A CA 1
ATOM 1114 C C . GLU A 1 151 ? -31.154 -8.976 14.376 1.00 87.69 151 GLU A C 1
ATOM 1116 O O . GLU A 1 151 ? -30.614 -8.107 15.068 1.00 87.69 151 GLU A O 1
ATOM 1121 N N . VAL A 1 152 ? -30.470 -10.012 13.887 1.00 87.56 152 VAL A N 1
ATOM 1122 C CA . VAL A 1 152 ? -29.051 -10.267 14.183 1.00 87.56 152 VAL A CA 1
ATOM 1123 C C . VAL A 1 152 ? -28.186 -9.125 13.664 1.00 87.56 152 VAL A C 1
ATOM 1125 O O . VAL A 1 152 ? -27.303 -8.632 14.366 1.00 87.56 152 VAL A O 1
ATOM 1128 N N . GLY A 1 153 ? -28.465 -8.663 12.443 1.00 87.94 153 GLY A N 1
ATOM 1129 C CA . GLY A 1 153 ? -27.778 -7.534 11.831 1.00 87.94 153 GLY A CA 1
ATOM 1130 C C . GLY A 1 153 ? -27.892 -6.253 12.660 1.00 87.94 153 GLY A C 1
ATOM 1131 O O . GLY A 1 153 ? -26.900 -5.540 12.800 1.00 87.94 153 GLY A O 1
ATOM 1132 N N . GLN A 1 154 ? -29.055 -5.964 13.252 1.00 88.12 154 GLN A N 1
ATOM 1133 C CA . GLN A 1 154 ? -29.233 -4.792 14.119 1.00 88.12 154 GLN A CA 1
ATOM 1134 C C . GLN A 1 154 ? -28.475 -4.919 15.441 1.00 88.12 154 GLN A C 1
ATOM 1136 O O . GLN A 1 154 ? -27.846 -3.954 15.874 1.00 88.12 154 GLN A O 1
ATOM 1141 N N . LEU A 1 155 ? -28.459 -6.103 16.056 1.00 87.94 155 LEU A N 1
ATOM 1142 C CA . LEU A 1 155 ? -27.673 -6.341 17.271 1.00 87.94 155 LEU A CA 1
ATOM 1143 C C . LEU A 1 155 ? -26.168 -6.219 17.014 1.00 87.94 155 LEU A C 1
ATOM 1145 O O . LEU A 1 155 ? -25.461 -5.604 17.813 1.00 87.94 155 LEU A O 1
ATOM 1149 N N . ILE A 1 156 ? -25.683 -6.736 15.880 1.00 89.94 156 ILE A N 1
ATOM 1150 C CA . ILE A 1 156 ? -24.291 -6.554 15.446 1.00 89.94 156 ILE A CA 1
ATOM 1151 C C . ILE A 1 156 ? -23.970 -5.065 15.308 1.00 89.94 156 ILE A C 1
ATOM 1153 O O . ILE A 1 156 ? -22.953 -4.614 15.835 1.00 89.94 156 ILE A O 1
ATOM 1157 N N . LYS A 1 157 ? -24.837 -4.290 14.645 1.00 89.88 157 LYS A N 1
ATOM 1158 C CA . LYS A 1 157 ? -24.653 -2.840 14.482 1.00 89.88 157 LYS A CA 1
ATOM 1159 C C . LYS A 1 157 ? -24.622 -2.109 15.819 1.00 89.88 157 LYS A C 1
ATOM 1161 O O . LYS A 1 157 ? -23.688 -1.348 16.056 1.00 89.88 157 LYS A O 1
ATOM 1166 N N . GLY A 1 158 ? -25.592 -2.361 16.698 1.00 88.62 158 GLY A N 1
ATOM 1167 C CA . GLY A 1 158 ? -25.662 -1.721 18.013 1.00 88.62 158 GLY A CA 1
ATOM 1168 C C . GLY A 1 158 ? -24.452 -2.055 18.888 1.00 88.62 158 GLY A C 1
ATOM 1169 O O . GLY A 1 158 ? -23.867 -1.169 19.512 1.00 88.62 158 GLY A O 1
ATOM 1170 N N . PHE A 1 159 ? -24.010 -3.315 18.876 1.00 89.25 159 PHE A N 1
ATOM 1171 C CA . PHE A 1 159 ? -22.799 -3.722 19.585 1.00 89.25 159 PHE A CA 1
ATOM 1172 C C . PHE A 1 159 ? -21.546 -3.055 18.997 1.00 89.25 159 PHE A C 1
ATOM 1174 O O . PHE A 1 159 ? -20.754 -2.484 19.744 1.00 89.25 159 PHE A O 1
ATOM 1181 N N . ALA A 1 160 ? -21.387 -3.057 17.669 1.00 90.81 160 ALA A N 1
ATOM 1182 C CA . ALA A 1 160 ? -20.258 -2.421 16.989 1.00 90.81 160 ALA A CA 1
ATOM 1183 C C . ALA A 1 160 ? -20.175 -0.914 17.265 1.00 90.81 160 ALA A C 1
ATOM 1185 O O . ALA A 1 160 ? -19.092 -0.413 17.561 1.00 90.81 160 ALA A O 1
ATOM 1186 N N . GLN A 1 161 ? -21.308 -0.205 17.210 1.00 89.56 161 GLN A N 1
ATOM 1187 C CA . GLN A 1 161 ? -21.392 1.220 17.541 1.00 89.56 161 GLN A CA 1
ATOM 1188 C C . GLN A 1 161 ? -20.938 1.475 18.974 1.00 89.56 161 GLN A C 1
ATOM 1190 O O . GLN A 1 161 ? -20.081 2.322 19.200 1.00 89.56 161 GLN A O 1
ATOM 1195 N N . SER A 1 162 ? -21.438 0.686 19.925 1.00 87.56 162 SER A N 1
ATOM 1196 C CA . SER A 1 162 ? -21.098 0.881 21.329 1.00 87.56 162 SER A CA 1
ATOM 1197 C C . SER A 1 162 ? -19.623 0.596 21.630 1.00 87.56 162 SER A C 1
ATOM 1199 O O . SER A 1 162 ? -19.012 1.317 22.416 1.00 87.56 162 SER A O 1
ATOM 1201 N N . VAL A 1 163 ? -19.028 -0.417 20.990 1.00 89.62 163 VAL A N 1
ATOM 1202 C CA . VAL A 1 163 ? -17.586 -0.689 21.102 1.00 89.62 163 VAL A CA 1
ATOM 1203 C C . VAL A 1 163 ? -16.765 0.428 20.448 1.00 89.62 163 VAL A C 1
ATOM 1205 O O . VAL A 1 163 ? -15.750 0.835 21.010 1.00 89.62 163 VAL A O 1
ATOM 1208 N N . ALA A 1 164 ? -17.197 0.945 19.294 1.00 91.12 164 ALA A N 1
ATOM 1209 C CA . ALA A 1 164 ? -16.530 2.059 18.625 1.00 91.12 164 ALA A CA 1
ATOM 1210 C C . ALA A 1 164 ? -16.554 3.331 19.488 1.00 91.12 164 ALA A C 1
ATOM 1212 O O . ALA A 1 164 ? -15.491 3.898 19.724 1.00 91.12 164 ALA A O 1
ATOM 1213 N N . ASP A 1 165 ? -17.715 3.717 20.033 1.00 88.75 165 ASP A N 1
ATOM 1214 C CA . ASP A 1 165 ? -17.856 4.867 20.943 1.00 88.75 165 ASP A CA 1
ATOM 1215 C C . ASP A 1 165 ? -16.909 4.752 22.143 1.00 88.75 165 ASP A C 1
ATOM 1217 O O . ASP A 1 165 ? -16.247 5.714 22.533 1.00 88.75 165 ASP A O 1
ATOM 1221 N N . GLN A 1 166 ? -16.810 3.550 22.713 1.00 88.62 166 GLN A N 1
ATOM 1222 C CA . GLN A 1 166 ? -15.966 3.292 23.870 1.00 88.62 166 GLN A CA 1
ATOM 1223 C C . GLN A 1 166 ? -14.468 3.402 23.539 1.00 88.62 166 GLN A C 1
ATOM 1225 O O . GLN A 1 166 ? -13.713 4.035 24.279 1.00 88.62 166 GLN A O 1
ATOM 1230 N N . LEU A 1 167 ? -14.021 2.792 22.437 1.00 92.00 167 LEU A N 1
ATOM 1231 C CA . LEU A 1 167 ? -12.626 2.889 21.995 1.00 92.00 167 LEU A CA 1
ATOM 1232 C C . LEU A 1 167 ? -12.249 4.328 21.636 1.00 92.00 167 LEU A C 1
ATOM 1234 O O . LEU A 1 167 ? -11.143 4.771 21.937 1.00 92.00 167 LEU A O 1
ATOM 1238 N N . GLU A 1 168 ? -13.177 5.059 21.033 1.00 92.38 168 GLU A N 1
ATOM 1239 C CA . GLU A 1 168 ? -12.997 6.449 20.643 1.00 92.38 168 GLU A CA 1
ATOM 1240 C C . GLU A 1 168 ? -12.897 7.365 21.865 1.00 92.38 168 GLU A C 1
ATOM 1242 O O . GLU A 1 168 ? -11.994 8.195 21.934 1.00 92.38 168 GLU A O 1
ATOM 1247 N N . HIS A 1 169 ? -13.726 7.149 22.891 1.00 90.19 169 HIS A N 1
ATOM 1248 C CA . HIS A 1 169 ? -13.597 7.836 24.181 1.00 90.19 169 HIS A CA 1
ATOM 1249 C C . HIS A 1 169 ? -12.221 7.592 24.813 1.00 90.19 169 HIS A C 1
ATOM 1251 O O . HIS A 1 169 ? -11.558 8.537 25.252 1.00 90.19 169 HIS A O 1
ATOM 1257 N N . PHE A 1 170 ? -11.750 6.342 24.822 1.00 91.62 170 PHE A N 1
ATOM 1258 C CA . PHE A 1 170 ? -10.422 6.018 25.341 1.00 91.62 170 PHE A CA 1
ATOM 1259 C C . PHE A 1 170 ? -9.291 6.635 24.519 1.00 91.62 170 PHE A C 1
ATOM 1261 O O . PHE A 1 170 ? -8.297 7.062 25.105 1.00 91.62 170 PHE A O 1
ATOM 1268 N N . GLN A 1 171 ? -9.418 6.726 23.198 1.00 92.88 171 GLN A N 1
ATOM 1269 C CA . GLN A 1 171 ? -8.392 7.363 22.376 1.00 92.88 171 GLN A CA 1
ATOM 1270 C C . GLN A 1 171 ? -8.387 8.887 22.559 1.00 92.88 171 GLN A C 1
ATOM 1272 O O . GLN A 1 171 ? -7.332 9.467 22.801 1.00 92.88 171 GLN A O 1
ATOM 1277 N N . LEU A 1 172 ? -9.558 9.528 22.593 1.00 91.00 172 LEU A N 1
ATOM 1278 C CA . LEU A 1 172 ? -9.680 10.966 22.858 1.00 91.00 172 LEU A CA 1
ATOM 1279 C C . LEU A 1 172 ? -9.142 11.361 24.242 1.00 91.00 172 LEU A C 1
ATOM 1281 O O . LEU A 1 172 ? -8.656 12.475 24.425 1.00 91.00 172 LEU A O 1
ATOM 1285 N N . MET A 1 173 ? -9.187 10.455 25.219 1.00 90.44 173 MET A N 1
ATOM 1286 C CA . MET A 1 173 ? -8.533 10.625 26.520 1.00 90.44 173 MET A CA 1
ATOM 1287 C C . MET A 1 173 ? -7.003 10.698 26.407 1.00 90.44 173 MET A C 1
ATOM 1289 O O . MET A 1 173 ? -6.382 11.527 27.078 1.00 90.44 173 MET A O 1
ATOM 1293 N N . HIS A 1 174 ? -6.393 9.861 25.563 1.00 90.56 174 HIS A N 1
ATOM 1294 C CA . HIS A 1 174 ? -4.953 9.913 25.295 1.00 90.56 174 HIS A CA 1
ATOM 1295 C C . HIS A 1 174 ? -4.597 11.204 24.543 1.00 90.56 174 HIS A C 1
ATOM 1297 O O . HIS A 1 174 ? -3.677 11.921 24.950 1.00 90.56 174 HIS A O 1
ATOM 1303 N N . ASP A 1 175 ? -5.394 11.569 23.535 1.00 87.25 175 ASP A N 1
ATOM 1304 C CA . ASP A 1 175 ? -5.206 12.794 22.750 1.00 87.25 175 ASP A CA 1
ATOM 1305 C C . ASP A 1 175 ? -5.353 14.061 23.615 1.00 87.25 175 ASP A C 1
ATOM 1307 O O . ASP A 1 175 ? -4.598 15.025 23.457 1.00 87.25 175 ASP A O 1
ATOM 1311 N N . ALA A 1 176 ? -6.282 14.061 24.578 1.00 86.19 176 ALA A N 1
ATOM 1312 C CA . ALA A 1 176 ? -6.484 15.165 25.517 1.00 86.19 176 ALA A CA 1
ATOM 1313 C C . ALA A 1 176 ? -5.255 15.410 26.403 1.00 86.19 176 ALA A C 1
ATOM 1315 O O . ALA A 1 176 ? -4.924 16.558 26.702 1.00 86.19 176 ALA A O 1
ATOM 1316 N N . ARG A 1 177 ? -4.554 14.346 26.817 1.00 83.62 177 ARG A N 1
ATOM 1317 C CA . ARG A 1 177 ? -3.308 14.480 27.585 1.00 83.62 177 ARG A CA 1
ATOM 1318 C C . ARG A 1 177 ? -2.166 14.987 26.713 1.00 83.62 177 ARG A C 1
ATOM 1320 O O . ARG A 1 177 ? -1.418 15.854 27.160 1.00 83.62 177 ARG A O 1
ATOM 1327 N N . ALA A 1 178 ? -2.040 14.469 25.492 1.00 73.50 178 ALA A N 1
ATOM 1328 C CA . ALA A 1 178 ? -0.995 14.876 24.553 1.00 73.50 178 ALA A CA 1
ATOM 1329 C C . ALA A 1 178 ? -1.098 16.363 24.162 1.00 73.50 178 ALA A C 1
ATOM 1331 O O . ALA A 1 178 ? -0.082 17.018 23.928 1.00 73.50 178 ALA A O 1
ATOM 1332 N N . ASN A 1 179 ? -2.320 16.900 24.142 1.00 72.25 179 ASN A N 1
ATOM 1333 C CA . ASN A 1 179 ? -2.612 18.290 23.795 1.00 72.25 179 ASN A CA 1
ATOM 1334 C C . ASN A 1 179 ? -2.865 19.195 25.011 1.00 72.25 179 ASN A C 1
ATOM 1336 O O . ASN A 1 179 ? -3.387 20.297 24.851 1.00 72.25 179 ASN A O 1
ATOM 1340 N N . LEU A 1 180 ? -2.514 18.758 26.226 1.00 75.19 180 LEU A N 1
ATOM 1341 C CA . LEU A 1 180 ? -2.758 19.551 27.426 1.00 75.19 180 LEU A CA 1
ATOM 1342 C C . LEU A 1 180 ? -1.872 20.810 27.427 1.00 75.19 180 LEU A C 1
ATOM 1344 O O . LEU A 1 180 ? -0.648 20.724 27.562 1.00 75.19 180 LEU A O 1
ATOM 1348 N N . SER A 1 181 ? -2.499 21.978 27.305 1.00 69.31 181 SER A N 1
ATOM 1349 C CA . SER A 1 181 ? -1.822 23.273 27.390 1.00 69.31 181 SER A CA 1
ATOM 1350 C C . SER A 1 181 ? -1.912 23.876 28.790 1.00 69.31 181 SER A C 1
ATOM 1352 O O . SER A 1 181 ? -2.877 23.662 29.526 1.00 69.31 181 SER A O 1
ATOM 1354 N N . GLY A 1 182 ? -0.882 24.631 29.164 1.00 63.59 182 GLY A N 1
ATOM 1355 C CA . GLY A 1 182 ? -0.857 25.461 30.356 1.00 63.59 182 GLY A CA 1
ATOM 1356 C C . GLY A 1 182 ? -1.745 26.702 30.209 1.00 63.59 182 GLY A C 1
ATOM 1357 O O . GLY A 1 182 ? -2.277 26.970 29.129 1.00 63.59 182 GLY A O 1
ATOM 1358 N N . PRO A 1 183 ? -1.897 27.494 31.285 1.00 58.00 183 PRO A N 1
ATOM 1359 C CA . PRO A 1 183 ? -2.714 28.713 31.286 1.00 58.00 183 PRO A CA 1
ATOM 1360 C C . PRO A 1 183 ? -2.274 29.767 30.258 1.00 58.00 183 PRO A C 1
ATOM 1362 O O . PRO A 1 183 ? -3.061 30.627 29.879 1.00 58.00 183 PRO A O 1
ATOM 1365 N N . ASP A 1 184 ? -1.019 29.705 29.818 1.00 64.75 184 ASP A N 1
ATOM 1366 C CA . ASP A 1 184 ? -0.404 30.573 28.811 1.00 64.75 184 ASP A CA 1
ATOM 1367 C C . ASP A 1 184 ? -0.546 30.036 27.372 1.00 64.75 184 ASP A C 1
ATOM 1369 O O . ASP A 1 184 ? 0.006 30.611 26.435 1.00 64.75 184 ASP A O 1
ATOM 1373 N N . GLY A 1 185 ? -1.268 28.926 27.185 1.00 59.62 185 GLY A N 1
ATOM 1374 C CA . GLY A 1 185 ? -1.455 28.264 25.894 1.00 59.62 185 GLY A CA 1
ATOM 1375 C C . GLY A 1 185 ? -0.269 27.402 25.447 1.00 59.62 185 GLY A C 1
ATOM 1376 O O . GLY A 1 185 ? -0.382 26.707 24.435 1.00 59.62 185 GLY A O 1
ATOM 1377 N N . SER A 1 186 ? 0.843 27.388 26.192 1.00 69.50 186 SER A N 1
ATOM 1378 C CA . SER A 1 186 ? 1.999 26.541 25.884 1.00 69.50 186 SER A CA 1
ATOM 1379 C C . SER A 1 186 ? 1.702 25.074 26.206 1.00 69.50 186 SER A C 1
ATOM 1381 O O . SER A 1 186 ? 1.019 24.772 27.182 1.00 69.50 186 SER A O 1
ATOM 1383 N N . ARG A 1 187 ? 2.193 24.127 25.395 1.00 67.69 187 ARG A N 1
ATOM 1384 C CA . ARG A 1 187 ? 2.051 22.696 25.717 1.00 67.69 187 ARG A CA 1
ATOM 1385 C C . ARG A 1 187 ? 2.776 22.394 27.025 1.00 67.69 187 ARG A C 1
ATOM 1387 O O . ARG A 1 187 ? 3.956 22.721 27.162 1.00 67.69 187 ARG A O 1
ATOM 1394 N N . LEU A 1 188 ? 2.095 21.733 27.959 1.00 69.38 188 LEU A N 1
ATOM 1395 C CA . LEU A 1 188 ? 2.717 21.336 29.217 1.00 69.38 188 LEU A CA 1
ATOM 1396 C C . LEU A 1 188 ? 3.817 20.298 28.945 1.00 69.38 188 LEU A C 1
ATOM 1398 O O . LEU A 1 188 ? 3.555 19.296 28.273 1.00 69.38 188 LEU A O 1
ATOM 1402 N N . PRO A 1 189 ? 5.045 20.498 29.459 1.00 65.12 189 PRO A N 1
ATOM 1403 C CA . PRO A 1 189 ? 6.115 19.531 29.283 1.00 65.12 189 PRO A CA 1
ATOM 1404 C C . PRO A 1 189 ? 5.738 18.210 29.961 1.00 65.12 189 PRO A C 1
ATOM 1406 O O . PRO A 1 189 ? 5.427 18.163 31.151 1.00 65.12 189 PRO A O 1
ATOM 1409 N N . VAL A 1 190 ? 5.772 17.125 29.189 1.00 70.75 190 VAL A N 1
ATOM 1410 C CA . VAL A 1 190 ? 5.505 15.768 29.675 1.00 70.75 190 VAL A CA 1
ATOM 1411 C C . VAL A 1 190 ? 6.829 15.167 30.142 1.00 70.75 190 VAL A C 1
ATOM 1413 O O . VAL A 1 190 ? 7.766 15.058 29.347 1.00 70.75 190 VAL A O 1
ATOM 1416 N N . SER A 1 191 ? 6.923 14.800 31.426 1.00 81.88 191 SER A N 1
ATOM 1417 C CA . SER A 1 191 ? 8.123 14.171 31.997 1.00 81.88 191 SER A CA 1
ATOM 1418 C C . SER A 1 191 ? 8.459 12.860 31.266 1.00 81.88 191 SER A C 1
ATOM 1420 O O . SER A 1 191 ? 7.575 12.224 30.696 1.00 81.88 191 SER A O 1
ATOM 1422 N N . LEU A 1 192 ? 9.718 12.401 31.296 1.00 82.31 192 LEU A N 1
ATOM 1423 C CA . LEU A 1 192 ? 10.086 11.116 30.676 1.00 82.31 192 LEU A CA 1
ATOM 1424 C C . LEU A 1 192 ? 9.279 9.939 31.269 1.00 82.31 192 LEU A C 1
ATOM 1426 O O . LEU A 1 192 ? 8.939 8.994 30.559 1.00 82.31 192 LEU A O 1
ATOM 1430 N N . ARG A 1 193 ? 8.942 9.997 32.566 1.00 81.56 193 ARG A N 1
ATOM 1431 C CA . ARG A 1 193 ? 8.114 8.971 33.217 1.00 81.56 193 ARG A CA 1
ATOM 1432 C C . ARG A 1 193 ? 6.656 9.052 32.789 1.00 81.56 193 ARG A C 1
ATOM 1434 O O . ARG A 1 193 ? 6.063 8.010 32.525 1.00 81.56 193 ARG A O 1
ATOM 1441 N N . ASP A 1 194 ? 6.114 10.259 32.655 1.00 86.94 194 ASP A N 1
ATOM 1442 C CA . ASP A 1 194 ? 4.767 10.472 32.128 1.00 86.94 194 ASP A CA 1
ATOM 1443 C C . ASP A 1 194 ? 4.667 9.959 30.687 1.00 86.94 194 ASP A C 1
ATOM 1445 O O . ASP A 1 194 ? 3.696 9.296 30.336 1.00 86.94 194 ASP A O 1
ATOM 1449 N N . GLN A 1 195 ? 5.692 10.210 29.862 1.00 86.50 195 GLN A N 1
ATOM 1450 C CA . GLN A 1 195 ? 5.777 9.687 28.496 1.00 86.50 195 GLN A CA 1
ATOM 1451 C C . GLN A 1 195 ? 5.773 8.155 28.489 1.00 86.50 195 GLN A C 1
ATOM 1453 O O . GLN A 1 195 ? 5.037 7.551 27.713 1.00 86.50 195 GLN A O 1
ATOM 1458 N N . ASN A 1 196 ? 6.549 7.521 29.373 1.00 88.56 196 ASN A N 1
ATOM 1459 C CA . ASN A 1 196 ? 6.589 6.064 29.474 1.00 88.56 196 ASN A CA 1
ATOM 1460 C C . ASN A 1 196 ? 5.246 5.479 29.938 1.00 88.56 196 ASN A C 1
ATOM 1462 O O . ASN A 1 196 ? 4.751 4.523 29.351 1.00 88.56 196 ASN A O 1
ATOM 1466 N N . ALA A 1 197 ? 4.620 6.068 30.960 1.00 90.25 197 ALA A N 1
ATOM 1467 C CA . ALA A 1 197 ? 3.304 5.640 31.423 1.00 90.25 197 ALA A CA 1
ATOM 1468 C C . ALA A 1 197 ? 2.242 5.803 30.321 1.00 90.25 197 ALA A C 1
ATOM 1470 O O . ALA A 1 197 ? 1.475 4.875 30.071 1.00 90.25 197 ALA A O 1
ATOM 1471 N N . LEU A 1 198 ? 2.235 6.926 29.597 1.00 90.00 198 LEU A N 1
ATOM 1472 C CA . LEU A 1 198 ? 1.334 7.121 28.458 1.00 90.00 198 LEU A CA 1
ATOM 1473 C C . LEU A 1 198 ? 1.577 6.102 27.343 1.00 90.00 198 LEU A C 1
ATOM 1475 O O . LEU A 1 198 ? 0.609 5.559 26.822 1.00 90.00 198 LEU A O 1
ATOM 1479 N N . ALA A 1 199 ? 2.833 5.780 27.027 1.00 89.44 199 ALA A N 1
ATOM 1480 C CA . ALA A 1 199 ? 3.162 4.753 26.041 1.00 89.44 199 ALA A CA 1
ATOM 1481 C C . ALA A 1 199 ? 2.660 3.360 26.462 1.00 89.44 199 ALA A C 1
ATOM 1483 O O . ALA A 1 199 ? 2.070 2.654 25.647 1.00 89.44 199 ALA A O 1
ATOM 1484 N N . ILE A 1 200 ? 2.821 2.987 27.739 1.00 91.50 200 ILE A N 1
ATOM 1485 C CA . ILE A 1 200 ? 2.295 1.727 28.297 1.00 91.50 200 ILE A CA 1
ATOM 1486 C C . ILE A 1 200 ? 0.765 1.683 28.188 1.00 91.50 200 ILE A C 1
ATOM 1488 O O . ILE A 1 200 ? 0.200 0.667 27.778 1.00 91.50 200 ILE A O 1
ATOM 1492 N N . SER A 1 201 ? 0.088 2.783 28.533 1.00 93.19 201 SER A N 1
ATOM 1493 C CA . SER A 1 201 ? -1.369 2.895 28.406 1.00 93.19 201 SER A CA 1
ATOM 1494 C C . SER A 1 201 ? -1.823 2.786 26.948 1.00 93.19 201 SER A C 1
ATOM 1496 O O . SER A 1 201 ? -2.730 2.008 26.653 1.00 93.19 201 SER A O 1
ATOM 1498 N N . GLN A 1 202 ? -1.158 3.495 26.031 1.00 92.69 202 GLN A N 1
ATOM 1499 C CA . GLN A 1 202 ? -1.468 3.490 24.600 1.00 92.69 202 GLN A CA 1
ATOM 1500 C C . GLN A 1 202 ? -1.264 2.099 23.985 1.00 92.69 202 GLN A C 1
ATOM 1502 O O . GLN A 1 202 ? -2.114 1.623 23.235 1.00 92.69 202 GLN A O 1
ATOM 1507 N N . GLU A 1 203 ? -0.182 1.397 24.337 1.00 92.75 203 GLU A N 1
ATOM 1508 C CA . GLU A 1 203 ? 0.058 0.021 23.885 1.00 92.75 203 GLU A CA 1
ATOM 1509 C C . GLU A 1 203 ? -1.037 -0.932 24.396 1.00 92.75 203 GLU A C 1
ATOM 1511 O O . GLU A 1 203 ? -1.550 -1.776 23.652 1.00 92.75 203 GLU A O 1
ATOM 1516 N N . ALA A 1 204 ? -1.430 -0.794 25.664 1.00 92.69 204 ALA A N 1
ATOM 1517 C CA . ALA A 1 204 ? -2.494 -1.596 26.253 1.00 92.69 204 ALA A CA 1
ATOM 1518 C C . ALA A 1 204 ? -3.860 -1.308 25.598 1.00 92.69 204 ALA A C 1
ATOM 1520 O O . ALA A 1 204 ? -4.604 -2.254 25.310 1.00 92.69 204 ALA A O 1
ATOM 1521 N N . LEU A 1 205 ? -4.160 -0.039 25.296 1.00 93.62 205 LEU A N 1
ATOM 1522 C CA . LEU A 1 205 ? -5.347 0.374 24.545 1.00 93.62 205 LEU A CA 1
ATOM 1523 C C . LEU A 1 205 ? -5.338 -0.213 23.129 1.00 93.62 205 LEU A C 1
ATOM 1525 O O . LEU A 1 205 ? -6.326 -0.820 22.725 1.00 93.62 205 LEU A O 1
ATOM 1529 N N . GLY A 1 206 ? -4.224 -0.129 22.398 1.00 92.88 206 GLY A N 1
ATOM 1530 C CA . GLY A 1 206 ? -4.090 -0.721 21.062 1.00 92.88 206 GLY A CA 1
ATOM 1531 C C . GLY A 1 206 ? -4.323 -2.239 21.056 1.00 92.88 206 GLY A C 1
ATOM 1532 O O . GLY A 1 206 ? -5.013 -2.771 20.174 1.00 92.88 206 GLY A O 1
ATOM 1533 N N . LYS A 1 207 ? -3.828 -2.952 22.081 1.00 92.12 207 LYS A N 1
ATOM 1534 C CA . LYS A 1 207 ? -4.107 -4.387 22.286 1.00 92.12 207 LYS A CA 1
ATOM 1535 C C . LYS A 1 207 ? -5.591 -4.649 22.546 1.00 92.12 207 LYS A C 1
ATOM 1537 O O . LYS A 1 207 ? -6.134 -5.602 21.988 1.00 92.12 207 LYS A O 1
ATOM 1542 N N . TYR A 1 208 ? -6.245 -3.839 23.380 1.00 91.81 208 TYR A N 1
ATOM 1543 C CA . TYR A 1 208 ? -7.687 -3.945 23.617 1.00 91.81 208 TYR A CA 1
ATOM 1544 C C . TYR A 1 208 ? -8.486 -3.673 22.339 1.00 91.81 208 TYR A C 1
ATOM 1546 O O . TYR A 1 208 ? -9.294 -4.511 21.948 1.00 91.81 208 TYR A O 1
ATOM 1554 N N . ALA A 1 209 ? -8.190 -2.586 21.628 1.00 92.06 209 ALA A N 1
ATOM 1555 C CA . ALA A 1 209 ? -8.826 -2.215 20.368 1.00 92.06 209 ALA A CA 1
ATOM 1556 C C . ALA A 1 209 ? -8.717 -3.316 19.299 1.00 92.06 209 ALA A C 1
ATOM 1558 O O . ALA A 1 209 ? -9.673 -3.591 18.571 1.00 92.06 209 ALA A O 1
ATOM 1559 N N . GLY A 1 210 ? -7.578 -4.014 19.247 1.00 90.56 210 GLY A N 1
ATOM 1560 C CA . GLY A 1 210 ? -7.373 -5.148 18.343 1.00 90.56 210 GLY A CA 1
ATOM 1561 C C . GLY A 1 210 ? -8.232 -6.364 18.670 1.00 90.56 210 GLY A C 1
ATOM 1562 O O . GLY A 1 210 ? -8.730 -7.016 17.756 1.00 90.56 210 GLY A O 1
ATOM 1563 N N . ARG A 1 211 ? -8.437 -6.657 19.959 1.00 89.69 211 ARG A N 1
ATOM 1564 C CA . ARG A 1 211 ? -9.357 -7.722 20.394 1.00 89.69 211 ARG A CA 1
ATOM 1565 C C . ARG A 1 211 ? -10.813 -7.311 20.186 1.00 89.69 211 ARG A C 1
ATOM 1567 O O . ARG A 1 211 ? -11.616 -8.088 19.683 1.00 89.69 211 ARG A O 1
ATOM 1574 N N . ALA A 1 212 ? -11.150 -6.080 20.556 1.00 87.75 212 ALA A N 1
ATOM 1575 C CA . ALA A 1 212 ? -12.506 -5.557 20.508 1.00 87.75 212 ALA A CA 1
ATOM 1576 C C . ALA A 1 212 ? -13.033 -5.473 19.067 1.00 87.75 212 ALA A C 1
ATOM 1578 O O . ALA A 1 212 ? -14.138 -5.946 18.802 1.00 87.75 212 ALA A O 1
ATOM 1579 N N . SER A 1 213 ? -12.225 -4.976 18.123 1.00 88.44 213 SER A N 1
ATOM 1580 C CA . SER A 1 213 ? -12.614 -4.866 16.707 1.00 88.44 213 SER A CA 1
ATOM 1581 C C . SER A 1 213 ? -12.838 -6.216 16.019 1.00 88.44 213 SER A C 1
ATOM 1583 O O . SER A 1 213 ? -13.667 -6.308 15.116 1.00 88.44 213 SER A O 1
ATOM 1585 N N . LYS A 1 214 ? -12.164 -7.278 16.480 1.00 90.50 214 LYS A N 1
ATOM 1586 C CA . LYS A 1 214 ? -12.305 -8.648 15.955 1.00 90.50 214 LYS A CA 1
ATOM 1587 C C . LYS A 1 214 ? -13.362 -9.489 16.665 1.00 90.50 214 LYS A C 1
ATOM 1589 O O . LYS A 1 214 ? -13.742 -10.535 16.153 1.00 90.50 214 LYS A O 1
ATOM 1594 N N . SER A 1 215 ? -13.871 -9.042 17.812 1.00 88.25 215 SER A N 1
ATOM 1595 C CA . SER A 1 215 ? -14.780 -9.837 18.651 1.00 88.25 215 SER A CA 1
ATOM 1596 C C . SER A 1 215 ? -16.051 -10.305 17.927 1.00 88.25 215 SER A C 1
ATOM 1598 O O . SER A 1 215 ? -16.474 -11.445 18.110 1.00 88.25 215 SER A O 1
ATOM 1600 N N . ILE A 1 216 ? -16.623 -9.460 17.063 1.00 88.44 216 ILE A N 1
ATOM 1601 C CA . ILE A 1 216 ? -17.805 -9.786 16.252 1.00 88.44 216 ILE A CA 1
ATOM 1602 C C . ILE A 1 216 ? -17.459 -10.853 15.206 1.00 88.44 216 ILE A C 1
ATOM 1604 O O . ILE A 1 216 ? -18.163 -11.853 15.094 1.00 88.44 216 ILE A O 1
ATOM 1608 N N . GLU A 1 217 ? -16.363 -10.668 14.465 1.00 90.56 217 GLU A N 1
ATOM 1609 C CA . GLU A 1 217 ? -15.901 -11.611 13.437 1.00 90.56 217 GLU A CA 1
ATOM 1610 C C . GLU A 1 217 ? -15.556 -12.980 14.041 1.00 90.56 217 GLU A C 1
ATOM 1612 O O . GLU A 1 217 ? -15.964 -14.019 13.515 1.00 90.56 217 GLU A O 1
ATOM 1617 N N . GLU A 1 218 ? -14.855 -12.993 15.176 1.00 90.81 218 GLU A N 1
ATOM 1618 C CA . GLU A 1 218 ? -14.526 -14.209 15.920 1.00 90.81 218 GLU A CA 1
ATOM 1619 C C . GLU A 1 218 ? -15.784 -14.894 16.466 1.00 90.81 218 GLU A C 1
ATOM 1621 O O . GLU A 1 218 ? -15.896 -16.118 16.394 1.00 90.81 218 GLU A O 1
ATOM 1626 N N . GLY A 1 219 ? -16.744 -14.126 16.988 1.00 88.62 219 GLY A N 1
ATOM 1627 C CA . GLY A 1 219 ? -18.022 -14.644 17.471 1.00 88.62 219 GLY A CA 1
ATOM 1628 C C . GLY A 1 219 ? -18.846 -15.304 16.365 1.00 88.62 219 GLY A C 1
ATOM 1629 O O . GLY A 1 219 ? -19.329 -16.424 16.540 1.00 88.62 219 GLY A O 1
ATOM 1630 N N . LEU A 1 220 ? -18.942 -14.651 15.204 1.00 91.62 220 LEU A N 1
ATOM 1631 C CA . LEU A 1 220 ? -19.599 -15.200 14.016 1.00 91.62 220 LEU A CA 1
ATOM 1632 C C . LEU A 1 220 ? -18.883 -16.455 13.511 1.00 91.62 220 LEU A C 1
ATOM 1634 O O . LEU A 1 220 ? -19.529 -17.463 13.243 1.00 91.62 220 LEU A O 1
ATOM 1638 N N . SER A 1 221 ? -17.550 -16.432 13.444 1.00 93.25 221 SER A N 1
ATOM 1639 C CA . SER A 1 221 ? -16.750 -17.576 12.988 1.00 93.25 221 SER A CA 1
ATOM 1640 C C . SER A 1 221 ? -16.879 -18.785 13.915 1.00 93.25 221 SER A C 1
ATOM 1642 O O . SER A 1 221 ? -17.002 -19.909 13.436 1.00 93.25 221 SER A O 1
ATOM 1644 N N . LYS A 1 222 ? -16.917 -18.568 15.236 1.00 91.94 222 LYS A N 1
ATOM 1645 C CA . LYS A 1 222 ? -17.178 -19.633 16.216 1.00 91.94 222 LYS A CA 1
ATOM 1646 C C . LYS A 1 222 ? -18.572 -20.233 16.052 1.00 91.94 222 LYS A C 1
ATOM 1648 O O . LYS A 1 222 ? -18.707 -21.448 16.132 1.00 91.94 222 LYS A O 1
ATOM 1653 N N . SER A 1 223 ? -19.592 -19.408 15.806 1.00 91.31 223 SER A N 1
ATOM 1654 C CA . SER A 1 223 ? -20.950 -19.908 15.561 1.00 91.31 223 SER A CA 1
ATOM 1655 C C . SER A 1 223 ? -21.028 -20.709 14.252 1.00 91.31 223 SER A C 1
ATOM 1657 O O . SER A 1 223 ? -21.558 -21.815 14.253 1.00 91.31 223 SER A O 1
ATOM 1659 N N . ILE A 1 224 ? -20.380 -20.246 13.173 1.00 94.06 224 ILE A N 1
ATOM 1660 C CA . ILE A 1 224 ? -20.258 -21.004 11.912 1.00 94.06 224 ILE A CA 1
ATOM 1661 C C . ILE A 1 224 ? -19.588 -22.367 12.143 1.00 94.06 224 ILE A C 1
ATOM 1663 O O . ILE A 1 224 ? -20.113 -23.381 11.695 1.00 94.06 224 ILE A O 1
ATOM 1667 N N . ALA A 1 225 ? -18.472 -22.408 12.877 1.00 94.12 225 ALA A N 1
ATOM 1668 C CA . ALA A 1 225 ? -17.789 -23.662 13.195 1.00 94.12 225 ALA A CA 1
ATOM 1669 C C . ALA A 1 225 ? -18.660 -24.610 14.043 1.00 94.12 225 ALA A C 1
ATOM 1671 O O . ALA A 1 225 ? -18.634 -25.821 13.839 1.00 94.12 225 ALA A O 1
ATOM 1672 N N . SER A 1 226 ? -19.464 -24.069 14.966 1.00 93.12 226 SER A N 1
ATOM 1673 C CA . SER A 1 226 ? -20.433 -24.858 15.737 1.00 93.12 226 SER A CA 1
ATOM 1674 C C . SER A 1 226 ? -21.509 -25.475 14.843 1.00 93.12 226 SER A C 1
ATOM 1676 O O . SER A 1 226 ? -21.889 -26.622 15.061 1.00 93.12 226 SER A O 1
ATOM 1678 N N . ILE A 1 227 ? -21.990 -24.737 13.838 1.00 94.00 227 ILE A N 1
ATOM 1679 C CA . ILE A 1 227 ? -22.949 -25.257 12.856 1.00 94.00 227 ILE A CA 1
ATOM 1680 C C . ILE A 1 227 ? -22.308 -26.355 12.004 1.00 94.00 227 ILE A C 1
ATOM 1682 O O . ILE A 1 227 ? -22.941 -27.381 11.778 1.00 94.00 227 ILE A O 1
ATOM 1686 N N . ASP A 1 228 ? -21.060 -26.168 11.567 1.00 94.12 228 ASP A N 1
ATOM 1687 C CA . ASP A 1 228 ? -20.327 -27.182 10.799 1.00 94.12 228 ASP A CA 1
ATOM 1688 C C . ASP A 1 228 ? -20.207 -28.499 11.574 1.00 94.12 228 ASP A C 1
ATOM 1690 O O . ASP A 1 228 ? -20.537 -29.552 11.031 1.00 94.12 228 ASP A O 1
ATOM 1694 N N . SER A 1 229 ? -19.865 -28.430 12.864 1.00 93.75 229 SER A N 1
ATOM 1695 C CA . SER A 1 229 ? -19.843 -29.605 13.744 1.00 93.75 229 SER A CA 1
ATOM 1696 C C . SER A 1 229 ? -21.208 -30.300 13.816 1.00 93.75 229 SER A C 1
ATOM 1698 O O . SER A 1 229 ? -21.282 -31.517 13.688 1.00 93.75 229 SER A O 1
ATOM 1700 N N . HIS A 1 230 ? -22.306 -29.551 13.967 1.00 91.88 230 HIS A N 1
ATOM 1701 C CA . HIS A 1 230 ? -23.649 -30.144 14.024 1.00 91.88 230 HIS A CA 1
ATOM 1702 C C . HIS A 1 230 ? -24.092 -30.752 12.683 1.00 91.88 230 HIS A C 1
ATOM 1704 O O . HIS A 1 230 ? -24.806 -31.755 12.663 1.00 91.88 230 HIS A O 1
ATOM 1710 N N . ILE A 1 231 ? -23.678 -30.173 11.552 1.00 92.69 231 ILE A N 1
ATOM 1711 C CA . ILE A 1 231 ? -23.922 -30.751 10.224 1.00 92.69 231 ILE A CA 1
ATOM 1712 C C . ILE A 1 231 ? -23.155 -32.072 10.070 1.00 92.69 231 ILE A C 1
ATOM 1714 O O . ILE A 1 231 ? -23.706 -33.025 9.518 1.00 92.69 231 ILE A O 1
ATOM 1718 N N . GLU A 1 232 ? -21.913 -32.154 10.552 1.00 92.94 232 GLU A N 1
ATOM 1719 C CA . GLU A 1 232 ? -21.125 -33.396 10.563 1.00 92.94 232 GLU A CA 1
ATOM 1720 C C . GLU A 1 232 ? -21.759 -34.476 11.453 1.00 92.94 232 GLU A C 1
ATOM 1722 O O . GLU A 1 232 ? -21.903 -35.624 11.013 1.00 92.94 232 GLU A O 1
ATOM 1727 N N . ASP A 1 233 ? -22.230 -34.106 12.646 1.00 90.56 233 ASP A N 1
ATOM 1728 C CA . ASP A 1 233 ? -22.962 -35.010 13.542 1.00 90.56 233 ASP A CA 1
ATOM 1729 C C . ASP A 1 233 ? -24.240 -35.545 12.872 1.00 90.56 233 ASP A C 1
ATOM 1731 O O . ASP A 1 233 ? -24.511 -36.750 12.896 1.00 90.56 233 ASP A O 1
ATOM 1735 N N . LEU A 1 234 ? -25.006 -34.674 12.200 1.00 89.62 234 LEU A N 1
ATOM 1736 C CA . LEU A 1 234 ? -26.198 -35.073 11.447 1.00 89.62 234 LEU A CA 1
ATOM 1737 C C . LEU A 1 234 ? -25.868 -35.946 10.236 1.00 89.62 234 LEU A C 1
ATOM 1739 O O . LEU A 1 234 ? -26.610 -36.889 9.972 1.00 89.62 234 LEU A O 1
ATOM 1743 N N . ASN A 1 235 ? -24.779 -35.682 9.508 1.00 90.94 235 ASN A N 1
ATOM 1744 C CA . ASN A 1 235 ? -24.337 -36.542 8.405 1.00 90.94 235 ASN A CA 1
ATOM 1745 C C . ASN A 1 235 ? -24.032 -37.956 8.911 1.00 90.94 235 ASN A C 1
ATOM 1747 O O . ASN A 1 235 ? -24.548 -38.926 8.360 1.00 90.94 235 ASN A O 1
ATOM 1751 N N . THR A 1 236 ? -23.291 -38.064 10.014 1.00 89.31 236 THR A N 1
ATOM 1752 C CA . THR A 1 236 ? -22.980 -39.348 10.661 1.00 89.31 236 THR A CA 1
ATOM 1753 C C . THR A 1 236 ? -24.253 -40.059 11.139 1.00 89.31 236 THR A C 1
ATOM 1755 O O . THR A 1 236 ? -24.407 -41.274 10.991 1.00 89.31 236 THR A O 1
ATOM 1758 N N . ALA A 1 237 ? -25.215 -39.310 11.685 1.00 85.31 237 ALA A N 1
ATOM 1759 C CA . ALA A 1 237 ? -26.506 -39.849 12.110 1.00 85.31 237 ALA A CA 1
ATOM 1760 C C . ALA A 1 237 ? -27.427 -40.241 10.938 1.00 85.31 237 ALA A C 1
ATOM 1762 O O . ALA A 1 237 ? -28.293 -41.101 11.109 1.00 85.31 237 ALA A O 1
ATOM 1763 N N . LEU A 1 238 ? -27.275 -39.615 9.767 1.00 86.94 238 LEU A N 1
ATOM 1764 C CA . LEU A 1 238 ? -28.008 -39.924 8.534 1.00 86.94 238 LEU A CA 1
ATOM 1765 C C . LEU A 1 238 ? -27.467 -41.175 7.838 1.00 86.94 238 LEU A C 1
ATOM 1767 O O . LEU A 1 238 ? -28.258 -41.954 7.313 1.00 86.94 238 LEU A O 1
ATOM 1771 N N . GLU A 1 239 ? -26.153 -41.405 7.877 1.00 85.12 239 GLU A N 1
ATOM 1772 C CA . GLU A 1 239 ? -25.524 -42.631 7.359 1.00 85.12 239 GLU A CA 1
ATOM 1773 C C . GLU A 1 239 ? -26.042 -43.897 8.059 1.00 85.12 239 GLU A C 1
ATOM 1775 O O . GLU A 1 239 ? -26.120 -44.959 7.445 1.00 85.12 239 GLU A O 1
ATOM 1780 N N . ASN A 1 240 ? -26.455 -43.766 9.323 1.00 78.75 240 ASN A N 1
ATOM 1781 C CA . ASN A 1 240 ? -26.923 -44.860 10.176 1.00 78.75 240 ASN A CA 1
ATOM 1782 C C . ASN A 1 240 ? -28.451 -44.842 10.423 1.00 78.75 240 ASN A C 1
ATOM 1784 O O . ASN A 1 240 ? -28.931 -45.517 11.334 1.00 78.75 240 ASN A O 1
ATOM 1788 N N . ALA A 1 241 ? -29.219 -44.037 9.676 1.00 74.19 241 ALA A N 1
ATOM 1789 C CA . ALA A 1 241 ? -30.650 -43.810 9.918 1.00 74.19 241 ALA A CA 1
ATOM 1790 C C . ALA A 1 241 ? -31.575 -44.862 9.278 1.00 74.19 241 ALA A C 1
ATOM 1792 O O . ALA A 1 241 ? -31.383 -45.239 8.123 1.00 74.19 241 ALA A O 1
ATOM 1793 N N . ASP A 1 242 ? -32.643 -45.241 9.988 1.00 73.88 242 ASP A N 1
ATOM 1794 C CA . ASP A 1 242 ? -33.822 -45.920 9.442 1.00 73.88 242 ASP A CA 1
ATOM 1795 C C . ASP A 1 242 ? -34.822 -44.920 8.814 1.00 73.88 242 ASP A C 1
ATOM 1797 O O . ASP A 1 242 ? -34.796 -43.715 9.090 1.00 73.88 242 ASP A O 1
ATOM 1801 N N . ASP A 1 243 ? -35.718 -45.412 7.948 1.00 65.69 243 ASP A N 1
ATOM 1802 C CA . ASP A 1 243 ? -36.590 -44.575 7.102 1.00 65.69 243 ASP A CA 1
ATOM 1803 C C . ASP A 1 243 ? -37.501 -43.612 7.894 1.00 65.69 243 ASP A C 1
ATOM 1805 O O . ASP A 1 243 ? -37.865 -42.547 7.394 1.00 65.69 243 ASP A O 1
ATOM 1809 N N . GLY A 1 244 ? -37.845 -43.939 9.145 1.00 66.81 244 GLY A N 1
ATOM 1810 C CA . GLY A 1 244 ? -38.758 -43.145 9.977 1.00 66.81 244 GLY A CA 1
ATOM 1811 C C . GLY A 1 244 ? -38.172 -41.839 10.532 1.00 66.81 244 GLY A C 1
ATOM 1812 O O . GLY A 1 244 ? -38.928 -40.903 10.791 1.00 66.81 244 GLY A O 1
ATOM 1813 N N . GLY A 1 245 ? -36.846 -41.746 10.708 1.00 74.38 245 GLY A N 1
ATOM 1814 C CA . GLY A 1 245 ? -36.164 -40.566 11.272 1.00 74.38 245 GLY A CA 1
ATOM 1815 C C . GLY A 1 245 ? -35.376 -39.732 10.258 1.00 74.38 245 GLY A C 1
ATOM 1816 O O . GLY A 1 245 ? -34.877 -38.653 10.589 1.00 74.38 245 GLY A O 1
ATOM 1817 N N . ARG A 1 246 ? -35.250 -40.227 9.024 1.00 83.81 246 ARG A N 1
ATOM 1818 C CA . ARG A 1 246 ? -34.377 -39.659 7.995 1.00 83.81 246 ARG A CA 1
ATOM 1819 C C . ARG A 1 246 ? -34.842 -38.292 7.493 1.00 83.81 246 ARG A C 1
ATOM 1821 O O . ARG A 1 246 ? -34.040 -37.367 7.451 1.00 83.81 246 ARG A O 1
ATOM 1828 N N . LEU A 1 247 ? -36.136 -38.142 7.199 1.00 83.75 247 LEU A N 1
ATOM 1829 C CA . LEU A 1 247 ? -36.703 -36.890 6.680 1.00 83.75 247 LEU A CA 1
ATOM 1830 C C . LEU A 1 247 ? -36.508 -35.715 7.653 1.00 83.75 247 LEU A C 1
ATOM 1832 O O . LEU A 1 247 ? -36.135 -34.620 7.243 1.00 83.75 247 LEU A O 1
ATOM 1836 N N . THR A 1 248 ? -36.720 -35.941 8.953 1.00 84.56 248 THR A N 1
ATOM 1837 C CA . THR A 1 248 ? -36.516 -34.912 9.985 1.00 84.56 248 THR A CA 1
ATOM 1838 C C . THR A 1 248 ? -35.052 -34.490 10.064 1.00 84.56 248 THR A C 1
ATOM 1840 O O . THR A 1 248 ? -34.765 -33.300 10.058 1.00 84.56 248 THR A O 1
ATOM 1843 N N . ARG A 1 249 ? -34.115 -35.449 10.048 1.00 85.94 249 ARG A N 1
ATOM 1844 C CA . ARG A 1 249 ? -32.671 -35.157 10.073 1.00 85.94 249 ARG A CA 1
ATOM 1845 C C . ARG A 1 249 ? -32.194 -34.440 8.806 1.00 85.94 249 ARG A C 1
ATOM 1847 O O . ARG A 1 249 ? -31.317 -33.585 8.892 1.00 85.94 249 ARG A O 1
ATOM 1854 N N . GLU A 1 250 ? -32.761 -34.758 7.642 1.00 87.94 250 GLU A N 1
ATOM 1855 C CA . GLU A 1 250 ? -32.483 -34.043 6.388 1.00 87.94 250 GLU A CA 1
ATOM 1856 C C . GLU A 1 250 ? -33.000 -32.595 6.439 1.00 87.94 250 GLU A C 1
ATOM 1858 O O . GLU A 1 250 ? -32.270 -31.678 6.056 1.00 87.94 250 GLU A O 1
ATOM 1863 N N . ASN A 1 251 ? -34.197 -32.367 6.990 1.00 88.62 251 ASN A N 1
ATOM 1864 C CA . ASN A 1 251 ? -34.736 -31.020 7.206 1.00 88.62 251 ASN A CA 1
ATOM 1865 C C . ASN A 1 251 ? -33.904 -30.216 8.219 1.00 88.62 251 ASN A C 1
ATOM 1867 O O . ASN A 1 251 ? -33.589 -29.054 7.963 1.00 88.62 251 ASN A O 1
ATOM 1871 N N . ASP A 1 252 ? -33.501 -30.832 9.333 1.00 89.75 252 ASP A N 1
ATOM 1872 C CA . ASP A 1 252 ? -32.645 -30.201 10.344 1.00 89.75 252 ASP A CA 1
ATOM 1873 C C . ASP A 1 252 ? -31.281 -29.824 9.756 1.00 89.75 252 ASP A C 1
ATOM 1875 O O . ASP A 1 252 ? -30.782 -28.717 9.975 1.00 89.75 252 ASP A O 1
ATOM 1879 N N . LYS A 1 253 ? -30.701 -30.714 8.941 1.00 91.00 253 LYS A N 1
ATOM 1880 C CA . LYS A 1 253 ? -29.464 -30.441 8.205 1.00 91.00 253 LYS A CA 1
ATOM 1881 C C . LYS A 1 253 ? -29.638 -29.255 7.261 1.00 91.00 253 LYS A C 1
ATOM 1883 O O . LYS A 1 253 ? -28.776 -28.378 7.243 1.00 91.00 253 LYS A O 1
ATOM 1888 N N . GLN A 1 254 ? -30.723 -29.208 6.488 1.00 92.12 254 GLN A N 1
ATOM 1889 C CA . GLN A 1 254 ? -30.970 -28.093 5.574 1.00 92.12 254 GLN A CA 1
ATOM 1890 C C . GLN A 1 254 ? -31.137 -26.771 6.336 1.00 92.12 254 GLN A C 1
ATOM 1892 O O . GLN A 1 254 ? -30.518 -25.777 5.962 1.00 92.12 254 GLN A O 1
ATOM 1897 N N . ALA A 1 255 ? -31.866 -26.772 7.456 1.00 90.81 255 ALA A N 1
ATOM 1898 C CA . ALA A 1 255 ? -32.014 -25.594 8.309 1.00 90.81 255 ALA A CA 1
ATOM 1899 C C . ALA A 1 255 ? -30.659 -25.080 8.833 1.00 90.81 255 ALA A C 1
ATOM 1901 O O . ALA A 1 255 ? -30.426 -23.872 8.866 1.00 90.81 255 ALA A O 1
ATOM 1902 N N . LEU A 1 256 ? -29.739 -25.981 9.198 1.00 92.19 256 LEU A N 1
ATOM 1903 C CA . LEU A 1 256 ? -28.377 -25.617 9.597 1.00 92.19 256 LEU A CA 1
ATOM 1904 C C . LEU A 1 256 ? -27.531 -25.089 8.426 1.00 92.19 256 LEU A C 1
ATOM 1906 O O . LEU A 1 256 ? -26.756 -24.150 8.607 1.00 92.19 256 LEU A O 1
ATOM 1910 N N . VAL A 1 257 ? -27.686 -25.635 7.217 1.00 93.25 257 VAL A N 1
ATOM 1911 C CA . VAL A 1 257 ? -27.018 -25.113 6.010 1.00 93.25 257 VAL A CA 1
ATOM 1912 C C . VAL A 1 257 ? -27.474 -23.680 5.707 1.00 93.25 257 VAL A C 1
ATOM 1914 O O . VAL A 1 257 ? -26.637 -22.812 5.444 1.00 93.25 257 VAL A O 1
ATOM 1917 N N . ASP A 1 258 ? -28.772 -23.402 5.818 1.00 92.00 258 ASP A N 1
ATOM 1918 C CA . ASP A 1 258 ? -29.340 -22.067 5.593 1.00 92.00 258 ASP A CA 1
ATOM 1919 C C . ASP A 1 258 ? -28.903 -21.075 6.691 1.00 92.00 258 ASP A C 1
ATOM 1921 O O . ASP A 1 258 ? -28.524 -19.927 6.417 1.00 92.00 258 ASP A O 1
ATOM 1925 N N . ALA A 1 259 ? -28.866 -21.538 7.945 1.00 92.81 259 ALA A N 1
ATOM 1926 C CA . ALA A 1 259 ? -28.329 -20.804 9.089 1.00 92.81 259 ALA A CA 1
ATOM 1927 C C . ALA A 1 259 ? -26.845 -20.439 8.886 1.00 92.81 259 ALA A C 1
ATOM 1929 O O . ALA A 1 259 ? -26.451 -19.283 9.079 1.00 92.81 259 ALA A O 1
ATOM 1930 N N . LYS A 1 260 ? -26.025 -21.391 8.419 1.00 94.00 260 LYS A N 1
ATOM 1931 C CA . LYS A 1 260 ? -24.616 -21.161 8.068 1.00 94.00 260 LYS A CA 1
ATOM 1932 C C . LYS A 1 260 ? -24.478 -20.105 6.978 1.00 94.00 260 LYS A C 1
ATOM 1934 O O . LYS A 1 260 ? -23.667 -19.191 7.129 1.00 94.00 260 LYS A O 1
ATOM 1939 N N . ALA A 1 261 ? -25.251 -20.213 5.896 1.00 94.31 261 ALA A N 1
ATOM 1940 C CA . ALA A 1 261 ? -25.210 -19.250 4.797 1.00 94.31 261 ALA A CA 1
ATOM 1941 C C . ALA A 1 261 ? -25.512 -17.825 5.290 1.00 94.31 261 ALA A C 1
ATOM 1943 O O . ALA A 1 261 ? -24.790 -16.884 4.956 1.00 94.31 261 ALA A O 1
ATOM 1944 N N . THR A 1 262 ? -26.506 -17.687 6.170 1.00 92.62 262 THR A N 1
ATOM 1945 C CA . THR A 1 262 ? -26.873 -16.410 6.799 1.00 92.62 262 THR A CA 1
ATOM 1946 C C . THR A 1 262 ? -25.726 -15.820 7.625 1.00 92.62 262 THR A C 1
ATOM 1948 O O . THR A 1 262 ? -25.404 -14.638 7.482 1.00 92.62 262 THR A O 1
ATOM 1951 N N . LEU A 1 263 ? -25.071 -16.625 8.468 1.00 92.88 263 LEU A N 1
ATOM 1952 C CA . LEU A 1 263 ? -23.940 -16.158 9.278 1.00 92.88 263 LEU A CA 1
ATOM 1953 C C . LEU A 1 263 ? -22.712 -15.803 8.439 1.00 92.88 263 LEU A C 1
ATOM 1955 O O . LEU A 1 263 ? -22.035 -14.823 8.750 1.00 92.88 263 LEU A O 1
ATOM 1959 N N . VAL A 1 264 ? -22.425 -16.568 7.383 1.00 94.56 264 VAL A N 1
ATOM 1960 C CA . VAL A 1 264 ? -21.346 -16.257 6.433 1.00 94.56 264 VAL A CA 1
ATOM 1961 C C . VAL A 1 264 ? -21.607 -14.906 5.774 1.00 94.56 264 VAL A C 1
ATOM 1963 O O . VAL A 1 264 ? -20.709 -14.068 5.726 1.00 94.56 264 VAL A O 1
ATOM 1966 N N . GLU A 1 265 ? -22.842 -14.648 5.345 1.00 93.88 265 GLU A N 1
ATOM 1967 C CA . GLU A 1 265 ? -23.200 -13.368 4.741 1.00 93.88 265 GLU A CA 1
ATOM 1968 C C . GLU A 1 265 ? -23.077 -12.198 5.731 1.00 93.88 265 GLU A C 1
ATOM 1970 O O . GLU A 1 265 ? -22.543 -11.144 5.380 1.00 93.88 265 GLU A O 1
ATOM 1975 N N . LEU A 1 266 ? -23.510 -12.378 6.985 1.00 93.06 266 LEU A N 1
ATOM 1976 C CA . LEU A 1 266 ? -23.345 -11.370 8.039 1.00 93.06 266 LEU A CA 1
ATOM 1977 C C . LEU A 1 266 ? -21.865 -11.106 8.350 1.00 93.06 266 LEU A C 1
ATOM 1979 O O . LEU A 1 266 ? -21.462 -9.947 8.451 1.00 93.06 266 LEU A O 1
ATOM 1983 N N . ARG A 1 267 ? -21.048 -12.160 8.454 1.00 93.81 267 ARG A N 1
ATOM 1984 C CA . ARG A 1 267 ? -19.600 -12.067 8.698 1.00 93.81 267 ARG A CA 1
ATOM 1985 C C . ARG A 1 267 ? -18.889 -11.331 7.569 1.00 93.81 267 ARG A C 1
ATOM 1987 O O . ARG A 1 267 ? -18.095 -10.436 7.837 1.00 93.81 267 ARG A O 1
ATOM 1994 N N . ASP A 1 268 ? -19.191 -11.669 6.321 1.00 93.12 268 ASP A N 1
ATOM 1995 C CA . ASP A 1 268 ? -18.515 -11.101 5.151 1.00 93.12 268 ASP A CA 1
ATOM 1996 C C . ASP A 1 268 ? -19.058 -9.702 4.786 1.00 93.12 268 ASP A C 1
ATOM 1998 O O . ASP A 1 268 ? -18.381 -8.904 4.122 1.00 93.12 268 ASP A O 1
ATOM 2002 N N . GLY A 1 269 ? -20.289 -9.400 5.210 1.00 90.94 269 GLY A N 1
ATOM 2003 C CA . GLY A 1 269 ? -20.954 -8.111 5.038 1.00 90.94 269 GLY A CA 1
ATOM 2004 C C . GLY A 1 269 ? -20.578 -7.076 6.101 1.00 90.94 269 GLY A C 1
ATOM 2005 O O . GLY A 1 269 ? -20.443 -5.897 5.769 1.00 90.94 269 GLY A O 1
ATOM 2006 N N . PHE A 1 270 ? -20.361 -7.489 7.354 1.00 91.81 270 PHE A N 1
ATOM 2007 C CA . PHE A 1 270 ? -20.110 -6.574 8.474 1.00 91.81 270 PHE A CA 1
ATOM 2008 C C . PHE A 1 270 ? -18.899 -5.641 8.268 1.00 91.81 270 PHE A C 1
ATOM 2010 O O . PHE A 1 270 ? -19.084 -4.431 8.393 1.00 91.81 270 PHE A O 1
ATOM 2017 N N . PRO A 1 271 ? -17.703 -6.110 7.851 1.00 90.00 271 PRO A N 1
ATOM 2018 C CA . PRO A 1 271 ? -16.556 -5.232 7.589 1.00 90.00 271 PRO A CA 1
ATOM 2019 C C . PRO A 1 271 ? -16.820 -4.138 6.543 1.00 90.00 271 PRO A C 1
ATOM 2021 O O . PRO A 1 271 ? -16.101 -3.144 6.481 1.00 90.00 271 PRO A O 1
ATOM 2024 N N . LYS A 1 272 ? -17.835 -4.321 5.689 1.00 91.38 272 LYS A N 1
ATOM 2025 C CA . LYS A 1 272 ? -18.212 -3.373 4.632 1.00 91.38 272 LYS A CA 1
ATOM 2026 C C . LYS A 1 272 ? -19.283 -2.380 5.092 1.00 91.38 272 LYS A C 1
ATOM 2028 O O . LYS A 1 272 ? -19.496 -1.386 4.393 1.00 91.38 272 LYS A O 1
ATOM 2033 N N . SER A 1 273 ? -19.947 -2.631 6.225 1.00 91.19 273 SER A N 1
ATOM 2034 C CA . SER A 1 273 ? -20.969 -1.741 6.779 1.00 91.19 273 SER A CA 1
ATOM 2035 C C . SER A 1 273 ? -20.342 -0.457 7.344 1.00 91.19 273 SER A C 1
ATOM 2037 O O . SER A 1 273 ? -19.154 -0.452 7.683 1.00 91.19 273 SER A O 1
ATOM 2039 N N . PRO A 1 274 ? -21.108 0.645 7.462 1.00 91.88 274 PRO A N 1
ATOM 2040 C CA . PRO A 1 274 ? -20.629 1.868 8.108 1.00 91.88 274 PRO A CA 1
ATOM 2041 C C . PRO A 1 274 ? -20.084 1.622 9.522 1.00 91.88 274 PRO A C 1
ATOM 2043 O O . PRO A 1 274 ? -19.026 2.134 9.875 1.00 91.88 274 PRO A O 1
ATOM 2046 N N . GLU A 1 275 ? -20.763 0.783 10.304 1.00 92.00 275 GLU A N 1
ATOM 2047 C CA . GLU A 1 275 ? -20.383 0.447 11.677 1.00 92.00 275 GLU A CA 1
ATOM 2048 C C . GLU A 1 275 ? -19.094 -0.381 11.728 1.00 92.00 275 GLU A C 1
ATOM 2050 O O . GLU A 1 275 ? -18.222 -0.103 12.549 1.00 92.00 275 GLU A O 1
ATOM 2055 N N . GLY A 1 276 ? -18.937 -1.358 10.825 1.00 90.94 276 GLY A N 1
ATOM 2056 C CA . GLY A 1 276 ? -17.706 -2.142 10.712 1.00 90.94 276 GLY A CA 1
ATOM 2057 C C . GLY A 1 276 ? -16.505 -1.281 10.319 1.00 90.94 276 GLY A C 1
ATOM 2058 O O . GLY A 1 276 ? -15.448 -1.380 10.942 1.00 90.94 276 GLY A O 1
ATOM 2059 N N . LYS A 1 277 ? -16.680 -0.374 9.348 1.00 92.56 277 LYS A N 1
ATOM 2060 C CA . LYS A 1 277 ? -15.638 0.583 8.937 1.00 92.56 277 LYS A CA 1
ATOM 2061 C C . LYS A 1 277 ? -15.256 1.539 10.063 1.00 92.56 277 LYS A C 1
ATOM 2063 O O . LYS A 1 277 ? -14.068 1.731 10.314 1.00 92.56 277 LYS A O 1
ATOM 2068 N N . ARG A 1 278 ? -16.243 2.095 10.776 1.00 92.50 278 ARG A N 1
ATOM 2069 C CA . ARG A 1 278 ? -16.003 2.968 11.934 1.00 92.50 278 ARG A CA 1
ATOM 2070 C C . ARG A 1 278 ? -15.216 2.234 13.018 1.00 92.50 278 ARG A C 1
ATOM 2072 O O . ARG A 1 278 ? -14.197 2.745 13.471 1.00 92.50 278 ARG A O 1
ATOM 2079 N N . LEU A 1 279 ? -15.638 1.024 13.388 1.00 93.19 279 LEU A N 1
ATOM 2080 C CA . LEU A 1 279 ? -14.959 0.215 14.403 1.00 93.19 279 LEU A CA 1
ATOM 2081 C C . LEU A 1 279 ? -13.503 -0.090 14.018 1.00 93.19 279 LEU A C 1
ATOM 2083 O O . LEU A 1 279 ? -12.609 0.028 14.856 1.00 93.19 279 LEU A O 1
ATOM 2087 N N . GLN A 1 280 ? -13.251 -0.440 12.753 1.00 92.69 280 GLN A N 1
ATOM 2088 C CA . GLN A 1 280 ? -11.893 -0.648 12.243 1.00 92.69 280 GLN A CA 1
ATOM 2089 C C . GLN A 1 280 ? -11.060 0.636 12.282 1.00 92.69 280 GLN A C 1
ATOM 2091 O O . GLN A 1 280 ? -9.901 0.586 12.689 1.00 92.69 280 GLN A O 1
ATOM 2096 N N . SER A 1 281 ? -11.641 1.780 11.913 1.00 93.25 281 SER A N 1
ATOM 2097 C CA . SER A 1 281 ? -10.935 3.063 11.927 1.00 93.25 281 SER A CA 1
ATOM 2098 C C . SER A 1 281 ? -10.538 3.494 13.338 1.00 93.25 281 SER A C 1
ATOM 2100 O O . SER A 1 281 ? -9.382 3.832 13.590 1.00 93.25 281 SER A O 1
ATOM 2102 N N . VAL A 1 282 ? -11.470 3.416 14.292 1.00 93.00 282 VAL A N 1
ATOM 2103 C CA . VAL A 1 282 ? -11.192 3.758 15.693 1.00 93.00 282 VAL A CA 1
ATOM 2104 C C . VAL A 1 282 ? -10.121 2.830 16.271 1.00 93.00 282 VAL A C 1
ATOM 2106 O O . VAL A 1 282 ? -9.200 3.286 16.951 1.00 93.00 282 VAL A O 1
ATOM 2109 N N . ALA A 1 283 ? -10.185 1.533 15.956 1.00 93.56 283 ALA A N 1
ATOM 2110 C CA . ALA A 1 283 ? -9.149 0.596 16.371 1.00 93.56 283 ALA A CA 1
ATOM 2111 C C . ALA A 1 283 ? -7.783 0.897 15.733 1.00 93.56 283 ALA A C 1
ATOM 2113 O O . ALA A 1 283 ? -6.760 0.753 16.404 1.00 93.56 283 ALA A O 1
ATOM 2114 N N . ALA A 1 284 ? -7.756 1.347 14.478 1.00 94.31 284 ALA A N 1
ATOM 2115 C CA . ALA A 1 284 ? -6.528 1.737 13.797 1.00 94.31 284 ALA A CA 1
ATOM 2116 C C . ALA A 1 284 ? -5.878 2.971 14.442 1.00 94.31 284 ALA A C 1
ATOM 2118 O O . ALA A 1 284 ? -4.665 2.962 14.637 1.00 94.31 284 ALA A O 1
ATOM 2119 N N . HIS A 1 285 ? -6.657 3.976 14.865 1.00 93.31 285 HIS A N 1
ATOM 2120 C CA . HIS A 1 285 ? -6.122 5.110 15.638 1.00 93.31 285 HIS A CA 1
ATOM 2121 C C . HIS A 1 285 ? -5.448 4.653 16.935 1.00 93.31 285 HIS A C 1
ATOM 2123 O O . HIS A 1 285 ? -4.308 5.027 17.200 1.00 93.31 285 HIS A O 1
ATOM 2129 N N . ALA A 1 286 ? -6.104 3.775 17.698 1.00 92.38 286 ALA A N 1
ATOM 2130 C CA . ALA A 1 286 ? -5.549 3.233 18.940 1.00 92.38 286 ALA A CA 1
ATOM 2131 C C . ALA A 1 286 ? -4.253 2.425 18.736 1.00 92.38 286 ALA A C 1
ATOM 2133 O O . ALA A 1 286 ? -3.397 2.377 19.621 1.00 92.38 286 ALA A O 1
ATOM 2134 N N . GLN A 1 287 ? -4.100 1.785 17.576 1.00 93.44 287 GLN A N 1
ATOM 2135 C CA . GLN A 1 287 ? -2.945 0.950 17.231 1.00 93.44 287 GLN A CA 1
ATOM 2136 C C . GLN A 1 287 ? -1.838 1.694 16.488 1.00 93.44 287 GLN A C 1
ATOM 2138 O O . GLN A 1 287 ? -0.790 1.100 16.219 1.00 93.44 287 GLN A O 1
ATOM 2143 N N . LEU A 1 288 ? -2.051 2.963 16.137 1.00 92.69 288 LEU A N 1
ATOM 2144 C CA . LEU A 1 288 ? -1.217 3.664 15.171 1.00 92.69 288 LEU A CA 1
ATOM 2145 C C . LEU A 1 288 ? 0.241 3.769 15.623 1.00 92.69 288 LEU A C 1
ATOM 2147 O O . LEU A 1 288 ? 1.143 3.495 14.837 1.00 92.69 288 LEU A O 1
ATOM 2151 N N . ASP A 1 289 ? 0.493 4.060 16.896 1.00 89.44 289 ASP A N 1
ATOM 2152 C CA . ASP A 1 289 ? 1.863 4.148 17.412 1.00 89.44 289 ASP A CA 1
ATOM 2153 C C . ASP A 1 289 ? 2.585 2.794 17.370 1.00 89.44 289 ASP A C 1
ATOM 2155 O O . ASP A 1 289 ? 3.731 2.711 16.919 1.00 89.44 289 ASP A O 1
ATOM 2159 N N . THR A 1 290 ? 1.905 1.708 17.752 1.00 91.44 290 THR A N 1
ATOM 2160 C CA . THR A 1 290 ? 2.443 0.342 17.644 1.00 91.44 290 THR A CA 1
ATOM 2161 C C . THR A 1 290 ? 2.692 -0.045 16.186 1.00 91.44 290 THR A C 1
ATOM 2163 O O . THR A 1 290 ? 3.717 -0.657 15.866 1.00 91.44 290 THR A O 1
ATOM 2166 N N . LEU A 1 291 ? 1.786 0.332 15.280 1.00 94.06 291 LEU A N 1
ATOM 2167 C CA . LEU A 1 291 ? 1.945 0.117 13.847 1.00 94.06 291 LEU A CA 1
ATOM 2168 C C . LEU A 1 291 ? 3.168 0.874 13.319 1.00 94.06 291 LEU A C 1
ATOM 2170 O O . LEU A 1 291 ? 4.016 0.269 12.670 1.00 94.06 291 LEU A O 1
ATOM 2174 N N . VAL A 1 292 ? 3.317 2.161 13.632 1.00 94.06 292 VAL A N 1
ATOM 2175 C CA . VAL A 1 292 ? 4.461 2.983 13.206 1.00 94.06 292 VAL A CA 1
ATOM 2176 C C . VAL A 1 292 ? 5.777 2.430 13.753 1.00 94.06 292 VAL A C 1
ATOM 2178 O O . VAL A 1 292 ? 6.763 2.358 13.014 1.00 94.06 292 VAL A O 1
ATOM 2181 N N . GLN A 1 293 ? 5.815 1.986 15.010 1.00 92.94 293 GLN A N 1
ATOM 2182 C CA . GLN A 1 293 ? 6.987 1.312 15.578 1.00 92.94 293 GLN A CA 1
ATOM 2183 C C . GLN A 1 293 ? 7.315 0.014 14.831 1.00 92.94 293 GLN A C 1
ATOM 2185 O O . GLN A 1 293 ? 8.476 -0.220 14.491 1.00 92.94 293 GLN A O 1
ATOM 2190 N N . THR A 1 294 ? 6.302 -0.795 14.514 1.00 94.25 294 THR A N 1
ATOM 2191 C CA . THR A 1 294 ? 6.459 -2.043 13.751 1.00 94.25 294 THR A CA 1
ATOM 2192 C C . THR A 1 294 ? 6.987 -1.765 12.348 1.00 94.25 294 THR A C 1
ATOM 2194 O O . THR A 1 294 ? 7.973 -2.369 11.938 1.00 94.25 294 THR A O 1
ATOM 2197 N N . LEU A 1 295 ? 6.407 -0.796 11.636 1.00 94.69 295 LEU A N 1
ATOM 2198 C CA . LEU A 1 295 ? 6.848 -0.394 10.300 1.00 94.69 295 LEU A CA 1
ATOM 2199 C C . LEU A 1 295 ? 8.299 0.108 10.311 1.00 94.69 295 LEU A C 1
ATOM 2201 O O . LEU A 1 295 ? 9.079 -0.239 9.423 1.00 94.69 295 LEU A O 1
ATOM 2205 N N . ASN A 1 296 ? 8.683 0.890 11.323 1.00 93.50 296 ASN A N 1
ATOM 2206 C CA . ASN A 1 296 ? 10.060 1.351 11.497 1.00 93.50 296 ASN A CA 1
ATOM 2207 C C . ASN A 1 296 ? 11.019 0.201 11.834 1.00 93.50 296 ASN A C 1
ATOM 2209 O O . ASN A 1 296 ? 12.106 0.132 11.263 1.00 93.50 296 ASN A O 1
ATOM 2213 N N . SER A 1 297 ? 10.626 -0.724 12.709 1.00 92.31 297 SER A N 1
ATOM 2214 C CA . SER A 1 297 ? 11.404 -1.930 13.021 1.00 92.31 297 SER A CA 1
ATOM 2215 C C . SER A 1 297 ? 11.613 -2.793 11.773 1.00 92.31 297 SER A C 1
ATOM 2217 O O . SER A 1 297 ? 12.742 -3.164 11.438 1.00 92.31 297 SER A O 1
ATOM 2219 N N . ASP A 1 298 ? 10.545 -3.020 11.007 1.00 90.75 298 ASP A N 1
ATOM 2220 C CA . ASP A 1 298 ? 10.585 -3.746 9.743 1.00 90.75 298 ASP A CA 1
ATOM 2221 C C . ASP A 1 298 ? 11.493 -3.056 8.728 1.00 90.75 298 ASP A C 1
ATOM 2223 O O . ASP A 1 298 ? 12.338 -3.713 8.118 1.00 90.75 298 ASP A O 1
ATOM 2227 N N . ARG A 1 299 ? 11.404 -1.732 8.577 1.00 90.06 299 ARG A N 1
ATOM 2228 C CA . ARG A 1 299 ? 12.336 -0.979 7.729 1.00 90.06 299 ARG A CA 1
ATOM 2229 C C . ARG A 1 299 ? 13.783 -1.127 8.204 1.00 90.06 299 ARG A C 1
ATOM 2231 O O . ARG A 1 299 ? 14.665 -1.385 7.387 1.00 90.06 299 ARG A O 1
ATOM 2238 N N . ASN A 1 300 ? 14.035 -0.988 9.500 1.00 88.19 300 ASN A N 1
ATOM 2239 C CA . ASN A 1 300 ? 15.380 -1.042 10.075 1.00 88.19 300 ASN A CA 1
ATOM 2240 C C . ASN A 1 300 ? 16.005 -2.437 9.984 1.00 88.19 300 ASN A C 1
ATOM 2242 O O . ASN A 1 300 ? 17.226 -2.552 9.890 1.00 88.19 300 ASN A O 1
ATOM 2246 N N . SER A 1 301 ? 15.190 -3.493 9.919 1.00 86.44 301 SER A N 1
ATOM 2247 C CA . SER A 1 301 ? 15.665 -4.864 9.690 1.00 86.44 301 SER A CA 1
ATOM 2248 C C . SER A 1 301 ? 16.409 -5.045 8.357 1.00 86.44 301 SER A C 1
ATOM 2250 O O . SER A 1 301 ? 17.196 -5.980 8.207 1.00 86.44 301 SER A O 1
ATOM 2252 N N . VAL A 1 302 ? 16.181 -4.138 7.401 1.00 82.94 302 VAL A N 1
ATOM 2253 C CA . VAL A 1 302 ? 16.863 -4.075 6.102 1.00 82.94 302 VAL A CA 1
ATOM 2254 C C . VAL A 1 302 ? 17.673 -2.779 5.931 1.00 82.94 302 VAL A C 1
ATOM 2256 O O . VAL A 1 302 ? 18.036 -2.423 4.815 1.00 82.94 302 VAL A O 1
ATOM 2259 N N . GLY A 1 303 ? 17.944 -2.038 7.010 1.00 65.44 303 GLY A N 1
ATOM 2260 C CA . GLY A 1 303 ? 18.744 -0.808 6.984 1.00 65.44 303 GLY A CA 1
ATOM 2261 C C . GLY A 1 303 ? 20.257 -1.054 7.111 1.00 65.44 303 GLY A C 1
ATOM 2262 O O . GLY A 1 303 ? 20.705 -2.084 7.619 1.00 65.44 303 GLY A O 1
ATOM 2263 N N . GLY A 1 304 ? 21.073 -0.087 6.674 1.00 63.97 304 GLY A N 1
ATOM 2264 C CA . GLY A 1 304 ? 22.535 -0.098 6.857 1.00 63.97 304 GLY A CA 1
ATOM 2265 C C . GLY A 1 304 ? 23.281 -1.164 6.037 1.00 63.97 304 GLY A C 1
ATOM 2266 O O . GLY A 1 304 ? 22.883 -1.492 4.923 1.00 63.97 304 GLY A O 1
ATOM 2267 N N . TRP A 1 305 ? 24.369 -1.730 6.582 1.00 47.34 305 TRP A N 1
ATOM 2268 C CA . TRP A 1 305 ? 25.199 -2.758 5.913 1.00 47.34 305 TRP A CA 1
ATOM 2269 C C . TRP A 1 305 ? 24.453 -4.085 5.648 1.00 47.34 305 TRP A C 1
ATOM 2271 O O . TRP A 1 305 ? 24.868 -4.859 4.791 1.00 47.34 305 TRP A O 1
ATOM 2281 N N . LYS A 1 306 ? 23.320 -4.334 6.327 1.00 55.84 306 LYS A N 1
ATOM 2282 C CA . LYS A 1 306 ? 22.394 -5.454 6.049 1.00 55.84 306 LYS A CA 1
ATOM 2283 C C . LYS A 1 306 ? 21.375 -5.139 4.936 1.00 55.84 306 LYS A C 1
ATOM 2285 O O . LYS A 1 306 ? 20.615 -6.018 4.539 1.00 55.84 306 LYS A O 1
ATOM 2290 N N . GLY A 1 307 ? 21.369 -3.909 4.411 1.00 61.78 307 GLY A N 1
ATOM 2291 C CA . GLY A 1 307 ? 20.419 -3.411 3.409 1.00 61.78 307 GLY A CA 1
ATOM 2292 C C . GLY A 1 307 ? 20.737 -3.735 1.953 1.00 61.78 307 GLY A C 1
ATOM 2293 O O . GLY A 1 307 ? 20.006 -3.316 1.057 1.00 61.78 307 GLY A O 1
ATOM 2294 N N . ALA A 1 308 ? 21.785 -4.523 1.695 1.00 78.19 308 ALA A N 1
ATOM 2295 C CA . ALA A 1 308 ? 22.040 -5.053 0.359 1.00 78.19 308 ALA A CA 1
ATOM 2296 C C . ALA A 1 308 ? 20.946 -6.039 -0.089 1.00 78.19 308 ALA A C 1
ATOM 2298 O O . ALA A 1 308 ? 20.683 -6.141 -1.280 1.00 78.19 308 ALA A O 1
ATOM 2299 N N . GLY A 1 309 ? 20.273 -6.727 0.840 1.00 85.62 309 GLY A N 1
ATOM 2300 C CA . GLY A 1 309 ? 19.276 -7.754 0.530 1.00 85.62 309 GLY A CA 1
ATOM 2301 C C . GLY A 1 309 ? 18.155 -7.282 -0.409 1.00 85.62 309 GLY A C 1
ATOM 2302 O O . GLY A 1 309 ? 18.036 -7.830 -1.508 1.00 85.62 309 GLY A O 1
ATOM 2303 N N . PRO A 1 310 ? 17.381 -6.233 -0.063 1.00 88.69 310 PRO A N 1
ATOM 2304 C CA . PRO A 1 310 ? 16.370 -5.672 -0.963 1.00 88.69 310 PRO A CA 1
ATOM 2305 C C . PRO A 1 310 ? 16.940 -5.160 -2.290 1.00 88.69 310 PRO A C 1
ATOM 2307 O O . PRO A 1 310 ? 16.294 -5.290 -3.329 1.00 88.69 310 PRO A O 1
ATOM 2310 N N . ILE A 1 311 ? 18.159 -4.608 -2.273 1.00 89.25 311 ILE A N 1
ATOM 2311 C CA . ILE A 1 311 ? 18.843 -4.138 -3.486 1.00 89.25 311 ILE A CA 1
ATOM 2312 C C . ILE A 1 311 ? 19.123 -5.318 -4.416 1.00 89.25 311 ILE A C 1
ATOM 2314 O O . ILE A 1 311 ? 18.767 -5.261 -5.587 1.00 89.25 311 ILE A O 1
ATOM 2318 N N . VAL A 1 312 ? 19.699 -6.408 -3.909 1.00 87.88 312 VAL A N 1
ATOM 2319 C CA . VAL A 1 312 ? 19.974 -7.624 -4.690 1.00 87.88 312 VAL A CA 1
ATOM 2320 C C . VAL A 1 312 ? 18.662 -8.255 -5.172 1.00 87.88 312 VAL A C 1
ATOM 2322 O O . VAL A 1 312 ? 18.573 -8.658 -6.336 1.00 87.88 312 VAL A O 1
ATOM 2325 N N . ALA A 1 313 ? 17.629 -8.267 -4.318 1.00 87.38 313 ALA A N 1
ATOM 2326 C CA . ALA A 1 313 ? 16.293 -8.768 -4.642 1.00 87.38 313 ALA A CA 1
ATOM 2327 C C . ALA A 1 313 ? 15.654 -8.039 -5.836 1.00 87.38 313 ALA A C 1
ATOM 2329 O O . ALA A 1 313 ? 14.928 -8.655 -6.614 1.00 87.38 313 ALA A O 1
ATOM 2330 N N . ALA A 1 314 ? 15.941 -6.745 -6.004 1.00 89.12 314 ALA A N 1
ATOM 2331 C CA . ALA A 1 314 ? 15.461 -5.941 -7.125 1.00 89.12 314 ALA A CA 1
ATOM 2332 C C . ALA A 1 314 ? 16.421 -5.957 -8.331 1.00 89.12 314 ALA A C 1
ATOM 2334 O O . ALA A 1 314 ? 15.986 -6.082 -9.478 1.00 89.12 314 ALA A O 1
ATOM 2335 N N . ALA A 1 315 ? 17.728 -5.850 -8.088 1.00 90.12 315 ALA A N 1
ATOM 2336 C CA . ALA A 1 315 ? 18.741 -5.630 -9.114 1.00 90.12 315 ALA A CA 1
ATOM 2337 C C . ALA A 1 315 ? 18.998 -6.859 -9.987 1.00 90.12 315 ALA A C 1
ATOM 2339 O O . ALA A 1 315 ? 19.090 -6.710 -11.203 1.00 90.12 315 ALA A O 1
ATOM 2340 N N . ILE A 1 316 ? 19.088 -8.067 -9.416 1.00 90.12 316 ILE A N 1
ATOM 2341 C CA . ILE A 1 316 ? 19.381 -9.283 -10.199 1.00 90.12 316 ILE A CA 1
ATOM 2342 C C . ILE A 1 316 ? 18.241 -9.622 -11.175 1.00 90.12 316 ILE A C 1
ATOM 2344 O O . ILE A 1 316 ? 18.527 -9.812 -12.362 1.00 90.12 316 ILE A O 1
ATOM 2348 N N . PRO A 1 317 ? 16.956 -9.656 -10.761 1.00 88.69 317 PRO A N 1
ATOM 2349 C CA . PRO A 1 317 ? 15.872 -9.937 -11.688 1.00 88.69 317 PRO A CA 1
ATOM 2350 C C . PRO A 1 317 ? 15.772 -8.861 -12.759 1.00 88.69 317 PRO A C 1
ATOM 2352 O O . PRO A 1 317 ? 15.570 -9.186 -13.926 1.00 88.69 317 PRO A O 1
ATOM 2355 N N . GLN A 1 318 ? 15.985 -7.591 -12.397 1.00 89.94 318 GLN A N 1
ATOM 2356 C CA . GLN A 1 318 ? 15.969 -6.504 -13.370 1.00 89.94 318 GLN A CA 1
ATOM 2357 C C . GLN A 1 318 ? 17.163 -6.562 -14.332 1.00 89.94 318 GLN A C 1
ATOM 2359 O O . GLN A 1 318 ? 16.988 -6.263 -15.514 1.00 89.94 318 GLN A O 1
ATOM 2364 N N . PHE A 1 319 ? 18.344 -6.981 -13.870 1.00 91.88 319 PHE A N 1
ATOM 2365 C CA . PHE A 1 319 ? 19.514 -7.224 -14.712 1.00 91.88 319 PHE A CA 1
ATOM 2366 C C . PHE A 1 319 ? 19.211 -8.299 -15.753 1.00 91.88 319 PHE A C 1
ATOM 2368 O O . PHE A 1 319 ? 19.357 -8.055 -16.949 1.00 91.88 319 PHE A O 1
ATOM 2375 N N . ILE A 1 320 ? 18.727 -9.466 -15.318 1.00 89.81 320 ILE A N 1
ATOM 2376 C CA . ILE A 1 320 ? 18.448 -10.590 -16.219 1.00 89.81 320 ILE A CA 1
ATOM 2377 C C . ILE A 1 320 ? 17.308 -10.228 -17.174 1.00 89.81 320 ILE A C 1
ATOM 2379 O O . ILE A 1 320 ? 17.441 -10.421 -18.381 1.00 89.81 320 ILE A O 1
ATOM 2383 N N . ALA A 1 321 ? 16.224 -9.632 -16.671 1.00 88.62 321 ALA A N 1
ATOM 2384 C CA . ALA A 1 321 ? 15.101 -9.220 -17.507 1.00 88.62 321 ALA A CA 1
ATOM 2385 C C . ALA A 1 321 ? 15.523 -8.185 -18.562 1.00 88.62 321 ALA A C 1
ATOM 2387 O O . ALA A 1 321 ? 15.180 -8.327 -19.734 1.00 88.62 321 ALA A O 1
ATOM 2388 N N . SER A 1 322 ? 16.316 -7.177 -18.184 1.00 89.06 322 SER A N 1
ATOM 2389 C CA . SER A 1 322 ? 16.767 -6.127 -19.110 1.00 89.06 322 SER A CA 1
ATOM 2390 C C . SER A 1 322 ? 17.799 -6.641 -20.112 1.00 89.06 322 SER A C 1
ATOM 2392 O O . SER A 1 322 ? 17.743 -6.274 -21.286 1.00 89.06 322 SER A O 1
ATOM 2394 N N . MET A 1 323 ? 18.705 -7.524 -19.683 1.00 90.44 323 MET A N 1
ATOM 2395 C CA . MET A 1 323 ? 19.649 -8.210 -20.566 1.00 90.44 323 MET A CA 1
ATOM 2396 C C . MET A 1 323 ? 18.904 -9.040 -21.614 1.00 90.44 323 MET A C 1
ATOM 2398 O O . MET A 1 323 ? 19.178 -8.898 -22.803 1.00 90.44 323 MET A O 1
ATOM 2402 N N . THR A 1 324 ? 17.936 -9.858 -21.200 1.00 86.38 324 THR A N 1
ATOM 2403 C CA . THR A 1 324 ? 17.174 -10.725 -22.107 1.00 86.38 324 THR A CA 1
ATOM 2404 C C . THR A 1 324 ? 16.282 -9.920 -23.048 1.00 86.38 324 THR A C 1
ATOM 2406 O O . THR A 1 324 ? 16.359 -10.094 -24.261 1.00 86.38 324 THR A O 1
ATOM 2409 N N . HIS A 1 325 ? 15.462 -9.009 -22.521 1.00 83.88 325 HIS A N 1
ATOM 2410 C CA . HIS A 1 325 ? 14.516 -8.242 -23.333 1.00 83.88 325 HIS A CA 1
ATOM 2411 C C . HIS A 1 325 ? 15.221 -7.182 -24.197 1.00 83.88 325 HIS A C 1
ATOM 2413 O O . HIS A 1 325 ? 15.201 -7.269 -25.426 1.00 83.88 325 HIS A O 1
ATOM 2419 N N . LEU A 1 326 ? 15.837 -6.173 -23.572 1.00 78.94 326 LEU A N 1
ATOM 2420 C CA . LEU A 1 326 ? 16.393 -5.017 -24.288 1.00 78.94 326 LEU A CA 1
ATOM 2421 C C . LEU A 1 326 ? 17.726 -5.346 -24.953 1.00 78.94 326 LEU A C 1
ATOM 2423 O O . LEU A 1 326 ? 18.029 -4.837 -26.030 1.00 78.94 326 LEU A O 1
ATOM 2427 N N . GLY A 1 327 ? 18.520 -6.185 -24.297 1.00 79.38 327 GLY A N 1
ATOM 2428 C CA . GLY A 1 327 ? 19.854 -6.527 -24.745 1.00 79.38 327 GLY A CA 1
ATOM 2429 C C . GLY A 1 327 ? 19.869 -7.578 -25.852 1.00 79.38 327 GLY A C 1
ATOM 2430 O O . GLY A 1 327 ? 20.477 -7.334 -26.890 1.00 79.38 327 GLY A O 1
ATOM 2431 N N . VAL A 1 328 ? 19.188 -8.709 -25.651 1.00 83.31 328 VAL A N 1
ATOM 2432 C CA . VAL A 1 328 ? 19.225 -9.865 -26.562 1.00 83.31 328 VAL A CA 1
ATOM 2433 C C . VAL A 1 328 ? 18.069 -9.842 -27.560 1.00 83.31 328 VAL A C 1
ATOM 2435 O O . VAL A 1 328 ? 18.314 -9.683 -28.752 1.00 83.31 328 VAL A O 1
ATOM 2438 N N . VAL A 1 329 ? 16.817 -9.963 -27.108 1.00 83.94 329 VAL A N 1
ATOM 2439 C CA . VAL A 1 329 ? 15.661 -10.146 -28.007 1.00 83.94 329 VAL A CA 1
ATOM 2440 C C . VAL A 1 329 ? 15.494 -8.957 -28.951 1.00 83.94 329 VAL A C 1
ATOM 2442 O O . VAL A 1 329 ? 15.431 -9.136 -30.168 1.00 83.94 329 VAL A O 1
ATOM 2445 N N . ARG A 1 330 ? 15.486 -7.732 -28.411 1.00 82.06 330 ARG A N 1
ATOM 2446 C CA . ARG A 1 330 ? 15.347 -6.520 -29.228 1.00 82.06 330 ARG A CA 1
ATOM 2447 C C . ARG A 1 330 ? 16.503 -6.361 -30.218 1.00 82.06 330 ARG A C 1
ATOM 2449 O O . ARG A 1 330 ? 16.261 -6.077 -31.388 1.00 82.06 330 ARG A O 1
ATOM 2456 N N . SER A 1 331 ? 17.746 -6.522 -29.762 1.00 81.81 331 SER A N 1
ATOM 2457 C CA . SER A 1 331 ? 18.925 -6.329 -30.617 1.00 81.81 331 SER A CA 1
ATOM 2458 C C . SER A 1 331 ? 19.006 -7.378 -31.722 1.00 81.81 331 SER A C 1
ATOM 2460 O O . SER A 1 331 ? 19.235 -7.012 -32.869 1.00 81.81 331 SER A O 1
ATOM 2462 N N . ALA A 1 332 ? 18.772 -8.653 -31.400 1.00 84.19 332 ALA A N 1
ATOM 2463 C CA . ALA A 1 332 ? 18.794 -9.736 -32.379 1.00 84.19 332 ALA A CA 1
ATOM 2464 C C . ALA A 1 332 ? 17.716 -9.541 -33.452 1.00 84.19 332 ALA A C 1
ATOM 2466 O O . ALA A 1 332 ? 17.996 -9.691 -34.638 1.00 84.19 332 ALA A O 1
ATOM 2467 N N . MET A 1 333 ? 16.504 -9.139 -33.052 1.00 84.12 333 MET A N 1
ATOM 2468 C CA . MET A 1 333 ? 15.431 -8.856 -34.005 1.00 84.12 333 MET A CA 1
ATOM 2469 C C . MET A 1 333 ? 15.753 -7.639 -34.878 1.00 84.12 333 MET A C 1
ATOM 2471 O O . MET A 1 333 ? 15.491 -7.644 -36.077 1.00 84.12 333 MET A O 1
ATOM 2475 N N . ASN A 1 334 ? 16.364 -6.602 -34.302 1.00 82.00 334 ASN A N 1
ATOM 2476 C CA . ASN A 1 334 ? 16.794 -5.432 -35.058 1.00 82.00 334 ASN A CA 1
ATOM 2477 C C . ASN A 1 334 ? 17.892 -5.766 -36.084 1.00 82.00 334 ASN A C 1
ATOM 2479 O O . ASN A 1 334 ? 17.828 -5.279 -37.211 1.00 82.00 334 ASN A O 1
ATOM 2483 N N . ASP A 1 335 ? 18.870 -6.600 -35.720 1.00 83.38 335 ASP A N 1
ATOM 2484 C CA . ASP A 1 335 ? 19.926 -7.046 -36.635 1.00 83.38 335 ASP A CA 1
ATOM 2485 C C . ASP A 1 335 ? 19.335 -7.934 -37.753 1.00 83.38 335 ASP A C 1
ATOM 2487 O O . ASP A 1 335 ? 19.567 -7.665 -38.931 1.00 83.38 335 ASP A O 1
ATOM 2491 N N . LEU A 1 336 ? 18.453 -8.886 -37.414 1.00 83.19 336 LEU A N 1
ATOM 2492 C CA . LEU A 1 336 ? 17.741 -9.721 -38.392 1.00 83.19 336 LEU A CA 1
ATOM 2493 C C . LEU A 1 336 ? 16.939 -8.878 -39.396 1.00 83.19 336 LEU A C 1
ATOM 2495 O O . LEU A 1 336 ? 17.022 -9.082 -40.606 1.00 83.19 336 LEU A O 1
ATOM 2499 N N . MET A 1 337 ? 16.170 -7.905 -38.905 1.00 83.12 337 MET A N 1
ATOM 2500 C CA . MET A 1 337 ? 15.343 -7.047 -39.754 1.00 83.12 337 MET A CA 1
ATOM 2501 C C . MET A 1 337 ? 16.171 -6.061 -40.582 1.00 83.12 337 MET A C 1
ATOM 2503 O O . MET A 1 337 ? 15.743 -5.656 -41.667 1.00 83.12 337 MET A O 1
ATOM 2507 N N . LYS A 1 338 ? 17.361 -5.671 -40.109 1.00 77.75 338 LYS A N 1
ATOM 2508 C CA . LYS A 1 338 ? 18.311 -4.875 -40.893 1.00 77.75 338 LYS A CA 1
ATOM 2509 C C . LYS A 1 338 ? 18.792 -5.641 -42.125 1.00 77.75 338 LYS A C 1
ATOM 2511 O O . LYS A 1 338 ? 18.868 -5.025 -43.189 1.00 77.75 338 LYS A O 1
ATOM 2516 N N . ASP A 1 339 ? 19.052 -6.935 -41.979 1.00 76.25 339 ASP A N 1
ATOM 2517 C CA . ASP A 1 339 ? 19.534 -7.801 -43.057 1.00 76.25 339 ASP A CA 1
ATOM 2518 C C . ASP A 1 339 ? 18.402 -8.238 -44.003 1.00 76.25 339 ASP A C 1
ATOM 2520 O O . ASP A 1 339 ? 18.595 -8.293 -45.216 1.00 76.25 339 ASP A O 1
ATOM 2524 N N . ALA A 1 340 ? 17.204 -8.494 -43.466 1.00 76.00 340 ALA A N 1
ATOM 2525 C CA . ALA A 1 340 ? 16.078 -9.044 -44.225 1.00 76.00 340 ALA A CA 1
ATOM 2526 C C . ALA A 1 340 ? 15.276 -8.011 -45.038 1.00 76.00 340 ALA A C 1
ATOM 2528 O O . ALA A 1 340 ? 14.659 -8.368 -46.040 1.00 76.00 340 ALA A O 1
ATOM 2529 N N . VAL A 1 341 ? 15.246 -6.737 -44.624 1.00 74.81 341 VAL A N 1
ATOM 2530 C CA . VAL A 1 341 ? 14.409 -5.708 -45.265 1.00 74.81 341 VAL A CA 1
ATOM 2531 C C . VAL A 1 341 ? 15.286 -4.559 -45.803 1.00 74.81 341 VAL A C 1
ATOM 2533 O O . VAL A 1 341 ? 15.859 -3.799 -45.015 1.00 74.81 341 VAL A O 1
ATOM 2536 N N . PRO A 1 342 ? 15.406 -4.365 -47.131 1.00 63.59 342 PRO A N 1
ATOM 2537 C CA . PRO A 1 342 ? 16.226 -3.301 -47.720 1.00 63.59 342 PRO A CA 1
ATOM 2538 C C . PRO A 1 342 ? 15.747 -1.892 -47.324 1.00 63.59 342 PRO A C 1
ATOM 2540 O O . PRO A 1 342 ? 14.584 -1.535 -47.490 1.00 63.59 342 PRO A O 1
ATOM 2543 N N . GLY A 1 343 ? 16.647 -1.067 -46.779 1.00 58.66 343 GLY A N 1
ATOM 2544 C CA . GLY A 1 343 ? 16.308 0.221 -46.157 1.00 58.66 343 GLY A CA 1
ATOM 2545 C C . GLY A 1 343 ? 16.202 1.402 -47.122 1.00 58.66 343 GLY A C 1
ATOM 2546 O O . GLY A 1 343 ? 17.070 2.271 -47.083 1.00 58.66 343 GLY A O 1
ATOM 2547 N N . LYS A 1 344 ? 15.176 1.450 -47.983 1.00 61.19 344 LYS A N 1
ATOM 2548 C CA . LYS A 1 344 ? 14.982 2.591 -48.906 1.00 61.19 344 LYS A CA 1
ATOM 2549 C C . LYS A 1 344 ? 13.556 3.159 -49.008 1.00 61.19 344 LYS A C 1
ATOM 2551 O O . LYS A 1 344 ? 13.385 4.143 -49.717 1.00 61.19 344 LYS A O 1
ATOM 2556 N N . SER A 1 345 ? 12.555 2.613 -48.310 1.00 68.00 345 SER A N 1
ATOM 2557 C CA . SER A 1 345 ? 11.184 3.161 -48.298 1.00 68.00 345 SER A CA 1
ATOM 2558 C C . SER A 1 345 ? 10.634 3.352 -46.881 1.00 68.00 345 SER A C 1
ATOM 2560 O O . SER A 1 345 ? 11.073 2.689 -45.937 1.00 68.00 345 SER A O 1
ATOM 2562 N N . SER A 1 346 ? 9.655 4.251 -46.735 1.00 67.88 346 SER A N 1
ATOM 2563 C CA . SER A 1 346 ? 8.872 4.437 -45.503 1.00 67.88 346 SER A CA 1
ATOM 2564 C C . SER A 1 346 ? 8.228 3.131 -45.036 1.00 67.88 346 SER A C 1
ATOM 2566 O O . SER A 1 346 ? 8.262 2.818 -43.849 1.00 67.88 346 SER A O 1
ATOM 2568 N N . ASP A 1 347 ? 7.723 2.334 -45.977 1.00 74.38 347 ASP A N 1
ATOM 2569 C CA . ASP A 1 347 ? 7.008 1.085 -45.704 1.00 74.38 347 ASP A CA 1
ATOM 2570 C C . ASP A 1 347 ? 7.947 0.008 -45.159 1.00 74.38 347 ASP A C 1
ATOM 2572 O O . ASP A 1 347 ? 7.606 -0.715 -44.225 1.00 74.38 347 ASP A O 1
ATOM 2576 N N . ALA A 1 348 ? 9.175 -0.052 -45.682 1.00 75.44 348 ALA A N 1
ATOM 2577 C CA . ALA A 1 348 ? 10.220 -0.930 -45.175 1.00 75.44 348 ALA A CA 1
ATOM 2578 C C . ALA A 1 348 ? 10.614 -0.566 -43.734 1.00 75.44 348 ALA A C 1
ATOM 2580 O O . ALA A 1 348 ? 10.783 -1.451 -42.896 1.00 75.44 348 ALA A O 1
ATOM 2581 N N . SER A 1 349 ? 10.735 0.726 -43.421 1.00 73.31 349 SER A N 1
ATOM 2582 C CA . SER A 1 349 ? 11.029 1.196 -42.060 1.00 73.31 349 SER A CA 1
ATOM 2583 C C . SER A 1 349 ? 9.874 0.925 -41.093 1.00 73.31 349 SER A C 1
ATOM 2585 O O . SER A 1 349 ? 10.115 0.478 -39.971 1.00 73.31 349 SER A O 1
ATOM 2587 N N . MET A 1 350 ? 8.629 1.115 -41.539 1.00 78.19 350 MET A N 1
ATOM 2588 C CA . MET A 1 350 ? 7.431 0.789 -40.763 1.00 78.19 350 MET A CA 1
ATOM 2589 C C . MET A 1 350 ? 7.354 -0.714 -40.474 1.00 78.19 350 MET A C 1
ATOM 2591 O O . MET A 1 350 ? 7.201 -1.098 -39.322 1.00 78.19 350 MET A O 1
ATOM 2595 N N . LEU A 1 351 ? 7.558 -1.572 -41.481 1.00 79.56 351 LEU A N 1
ATOM 2596 C CA . LEU A 1 351 ? 7.559 -3.029 -41.317 1.00 79.56 351 LEU A CA 1
ATOM 2597 C C . LEU A 1 351 ? 8.624 -3.489 -40.312 1.00 79.56 351 LEU A C 1
ATOM 2599 O O . LEU A 1 351 ? 8.341 -4.311 -39.438 1.00 79.56 351 LEU A O 1
ATOM 2603 N N . LYS A 1 352 ? 9.838 -2.927 -40.391 1.00 79.50 352 LYS A N 1
ATOM 2604 C CA . LYS A 1 352 ? 10.898 -3.172 -39.400 1.00 79.50 352 LYS A CA 1
ATOM 2605 C C . LYS A 1 352 ? 10.449 -2.775 -37.999 1.00 79.50 352 LYS A C 1
ATOM 2607 O O . LYS A 1 352 ? 10.578 -3.577 -37.078 1.00 79.50 352 LYS A O 1
ATOM 2612 N N . ALA A 1 353 ? 9.908 -1.568 -37.839 1.00 81.25 353 ALA A N 1
ATOM 2613 C CA . ALA A 1 353 ? 9.438 -1.072 -36.551 1.00 81.25 353 ALA A CA 1
ATOM 2614 C C . ALA A 1 353 ? 8.293 -1.922 -35.983 1.00 81.25 353 ALA A C 1
ATOM 2616 O O . ALA A 1 353 ? 8.289 -2.208 -34.788 1.00 81.25 353 ALA A O 1
ATOM 2617 N N . THR A 1 354 ? 7.369 -2.382 -36.828 1.00 82.12 354 THR A N 1
ATOM 2618 C CA . THR A 1 354 ? 6.274 -3.270 -36.436 1.00 82.12 354 THR A CA 1
ATOM 2619 C C . THR A 1 354 ? 6.798 -4.608 -35.929 1.00 82.12 354 THR A C 1
ATOM 2621 O O . THR A 1 354 ? 6.461 -5.001 -34.816 1.00 82.12 354 THR A O 1
ATOM 2624 N N . VAL A 1 355 ? 7.654 -5.296 -36.689 1.00 82.00 355 VAL A N 1
ATOM 2625 C CA . VAL A 1 355 ? 8.169 -6.620 -36.294 1.00 82.00 355 VAL A CA 1
ATOM 2626 C C . VAL A 1 355 ? 9.052 -6.523 -35.048 1.00 82.00 355 VAL A C 1
ATOM 2628 O O . VAL A 1 355 ? 8.824 -7.244 -34.076 1.00 82.00 355 VAL A O 1
ATOM 2631 N N . VAL A 1 356 ? 10.021 -5.599 -35.038 1.00 81.19 356 VAL A N 1
ATOM 2632 C CA . VAL A 1 356 ? 10.903 -5.376 -33.879 1.00 81.19 356 VAL A CA 1
ATOM 2633 C C . VAL A 1 356 ? 10.082 -4.975 -32.656 1.00 81.19 356 VAL A C 1
ATOM 2635 O O . VAL A 1 356 ? 10.314 -5.487 -31.562 1.00 81.19 356 VAL A O 1
ATOM 2638 N N . GLY A 1 357 ? 9.101 -4.096 -32.844 1.00 79.56 357 GLY A N 1
ATOM 2639 C CA . GLY A 1 357 ? 8.263 -3.568 -31.784 1.00 79.56 357 GLY A CA 1
ATOM 2640 C C . GLY A 1 357 ? 7.309 -4.582 -31.168 1.00 79.56 357 GLY A C 1
ATOM 2641 O O . GLY A 1 357 ? 7.248 -4.674 -29.945 1.00 79.56 357 GLY A O 1
ATOM 2642 N N . LEU A 1 358 ? 6.624 -5.384 -31.987 1.00 82.12 358 LEU A N 1
ATOM 2643 C CA . LEU A 1 358 ? 5.762 -6.471 -31.512 1.00 82.12 358 LEU A CA 1
ATOM 2644 C C . LEU A 1 358 ? 6.564 -7.478 -30.685 1.00 82.12 358 LEU A C 1
ATOM 2646 O O . LEU A 1 358 ? 6.189 -7.788 -29.555 1.00 82.12 358 LEU A O 1
ATOM 2650 N N . VAL A 1 359 ? 7.694 -7.946 -31.221 1.00 82.00 359 VAL A N 1
ATOM 2651 C CA . VAL A 1 359 ? 8.547 -8.940 -30.553 1.00 82.00 359 VAL A CA 1
ATOM 2652 C C . VAL A 1 359 ? 9.109 -8.381 -29.251 1.00 82.00 359 VAL A C 1
ATOM 2654 O O . VAL A 1 359 ? 9.061 -9.055 -28.224 1.00 82.00 359 VAL A O 1
ATOM 2657 N N . ALA A 1 360 ? 9.607 -7.145 -29.263 1.00 79.25 360 ALA A N 1
ATOM 2658 C CA . ALA A 1 360 ? 10.151 -6.527 -28.063 1.00 79.25 360 ALA A CA 1
ATOM 2659 C C . ALA A 1 360 ? 9.058 -6.243 -27.018 1.00 79.25 360 ALA A C 1
ATOM 2661 O O . ALA A 1 360 ? 9.270 -6.488 -25.836 1.00 79.25 360 ALA A O 1
ATOM 2662 N N . GLY A 1 361 ? 7.865 -5.811 -27.427 1.00 75.94 361 GLY A N 1
ATOM 2663 C CA . GLY A 1 361 ? 6.746 -5.576 -26.518 1.00 75.94 361 GLY A CA 1
ATOM 2664 C C . GLY A 1 361 ? 6.196 -6.853 -25.874 1.00 75.94 361 GLY A C 1
ATOM 2665 O O . GLY A 1 361 ? 5.991 -6.878 -24.662 1.00 75.94 361 GLY A O 1
ATOM 2666 N N . VAL A 1 362 ? 6.043 -7.937 -26.643 1.00 77.56 362 VAL A N 1
ATOM 2667 C CA . VAL A 1 362 ? 5.679 -9.263 -26.103 1.00 77.56 362 VAL A CA 1
ATOM 2668 C C . VAL A 1 362 ? 6.776 -9.784 -25.175 1.00 77.56 362 VAL A C 1
ATOM 2670 O O . VAL A 1 362 ? 6.482 -10.288 -24.092 1.00 77.56 362 VAL A O 1
ATOM 2673 N N . ALA A 1 363 ? 8.046 -9.615 -25.553 1.00 81.00 363 ALA A N 1
ATOM 2674 C CA . ALA A 1 363 ? 9.168 -9.993 -24.706 1.00 81.00 363 ALA A CA 1
ATOM 2675 C C . ALA A 1 363 ? 9.234 -9.159 -23.420 1.00 81.00 363 ALA A C 1
ATOM 2677 O O . ALA A 1 363 ? 9.599 -9.701 -22.386 1.00 81.00 363 ALA A O 1
ATOM 2678 N N . HIS A 1 364 ? 8.862 -7.877 -23.436 1.00 79.62 364 HIS A N 1
ATOM 2679 C CA . HIS A 1 364 ? 8.830 -7.050 -22.229 1.00 79.62 364 HIS A CA 1
ATOM 2680 C C . HIS A 1 364 ? 7.912 -7.650 -21.160 1.00 79.62 364 HIS A C 1
ATOM 2682 O O . HIS A 1 364 ? 8.325 -7.770 -20.007 1.00 79.62 364 HIS A O 1
ATOM 2688 N N . GLU A 1 365 ? 6.703 -8.058 -21.546 1.00 79.00 365 GLU A N 1
ATOM 2689 C CA . GLU A 1 365 ? 5.720 -8.638 -20.628 1.00 79.00 365 GLU A CA 1
ATOM 2690 C C . GLU A 1 365 ? 6.082 -10.090 -20.274 1.00 79.00 365 GLU A C 1
ATOM 2692 O O . GLU A 1 365 ? 6.222 -10.434 -19.100 1.00 79.00 365 GLU A O 1
ATOM 2697 N N . GLY A 1 366 ? 6.365 -10.922 -21.283 1.00 78.56 366 GLY A N 1
ATOM 2698 C CA . GLY A 1 366 ? 6.684 -12.339 -21.100 1.00 78.56 366 GLY A CA 1
ATOM 2699 C C . GLY A 1 366 ? 7.971 -12.581 -20.309 1.00 78.56 366 GLY A C 1
ATOM 2700 O O . GLY A 1 366 ? 7.986 -13.399 -19.394 1.00 78.56 366 GLY A O 1
ATOM 2701 N N . VAL A 1 367 ? 9.050 -11.842 -20.596 1.00 81.62 367 VAL A N 1
ATOM 2702 C CA . VAL A 1 367 ? 10.312 -11.960 -19.844 1.00 81.62 367 VAL A CA 1
ATOM 2703 C C . VAL A 1 367 ? 10.122 -11.454 -18.418 1.00 81.62 367 VAL A C 1
ATOM 2705 O O . VAL A 1 367 ? 10.609 -12.092 -17.494 1.00 81.62 367 VAL A O 1
ATOM 2708 N N . THR A 1 368 ? 9.403 -10.350 -18.200 1.00 78.94 368 THR A N 1
ATOM 2709 C CA . THR A 1 368 ? 9.209 -9.812 -16.843 1.00 78.94 368 THR A CA 1
ATOM 2710 C C . THR A 1 368 ? 8.393 -10.765 -15.968 1.00 78.94 368 THR A C 1
ATOM 2712 O O . THR A 1 368 ? 8.801 -11.031 -14.833 1.00 78.94 368 THR A O 1
ATOM 2715 N N . ASN A 1 369 ? 7.300 -11.313 -16.506 1.00 81.00 369 ASN A N 1
ATOM 2716 C CA . ASN A 1 369 ? 6.389 -12.203 -15.779 1.00 81.00 369 ASN A CA 1
ATOM 2717 C C . ASN A 1 369 ? 6.928 -13.636 -15.644 1.00 81.00 369 ASN A C 1
ATOM 2719 O O . ASN A 1 369 ? 6.456 -14.376 -14.791 1.00 81.00 369 ASN A O 1
ATOM 2723 N N . LEU A 1 370 ? 7.950 -14.019 -16.419 1.00 83.25 370 LEU A N 1
ATOM 2724 C CA . LEU A 1 370 ? 8.642 -15.305 -16.287 1.00 83.25 370 LEU A CA 1
ATOM 2725 C C . LEU A 1 370 ? 9.895 -15.213 -15.401 1.00 83.25 370 LEU A C 1
ATOM 2727 O O . LEU A 1 370 ? 10.084 -16.011 -14.485 1.00 83.25 370 LEU A O 1
ATOM 2731 N N . VAL A 1 371 ? 10.775 -14.243 -15.668 1.00 83.12 371 VAL A N 1
ATOM 2732 C CA . VAL A 1 371 ? 12.106 -14.156 -15.044 1.00 83.12 371 VAL A CA 1
ATOM 2733 C C . VAL A 1 371 ? 12.007 -13.834 -13.559 1.00 83.12 371 VAL A C 1
ATOM 2735 O O . VAL A 1 371 ? 12.723 -14.437 -12.761 1.00 83.12 371 VAL A O 1
ATOM 2738 N N . LYS A 1 372 ? 11.126 -12.903 -13.167 1.00 82.56 372 LYS A N 1
ATOM 2739 C CA . LYS A 1 372 ? 11.002 -12.504 -11.759 1.00 82.56 372 LYS A CA 1
ATOM 2740 C C . LYS A 1 372 ? 10.533 -13.669 -10.874 1.00 82.56 372 LYS A C 1
ATOM 2742 O O . LYS A 1 372 ? 11.263 -13.960 -9.924 1.00 82.56 372 LYS A O 1
ATOM 2747 N N . PRO A 1 373 ? 9.426 -14.382 -11.180 1.00 82.69 373 PRO A N 1
ATOM 2748 C CA . PRO A 1 373 ? 8.999 -15.518 -10.363 1.00 82.69 373 PRO A CA 1
ATOM 2749 C C . PRO A 1 373 ? 10.023 -16.655 -10.332 1.00 82.69 373 PRO A C 1
ATOM 2751 O O . PRO A 1 373 ? 10.289 -17.192 -9.262 1.00 82.69 373 PRO A O 1
ATOM 2754 N N . LEU A 1 374 ? 10.660 -16.988 -11.463 1.00 85.44 374 LEU A N 1
ATOM 2755 C CA . LEU A 1 374 ? 11.667 -18.058 -11.507 1.00 85.44 374 LEU A CA 1
ATOM 2756 C C . LEU A 1 374 ? 12.881 -17.761 -10.622 1.00 85.44 374 LEU A C 1
ATOM 2758 O O . LEU A 1 374 ? 13.340 -18.637 -9.890 1.00 85.44 374 LEU A O 1
ATOM 2762 N N . ILE A 1 375 ? 13.398 -16.530 -10.663 1.00 85.00 375 ILE A N 1
ATOM 2763 C CA . ILE A 1 375 ? 14.528 -16.134 -9.816 1.00 85.00 375 ILE A CA 1
ATOM 2764 C C . ILE A 1 375 ? 14.117 -16.141 -8.340 1.00 85.00 375 ILE A C 1
ATOM 2766 O O . ILE A 1 375 ? 14.856 -16.662 -7.507 1.00 85.00 375 ILE A O 1
ATOM 2770 N N . GLN A 1 376 ? 12.933 -15.612 -8.016 1.00 82.88 376 GLN A N 1
ATOM 2771 C CA . GLN A 1 376 ? 12.418 -15.604 -6.645 1.00 82.88 376 GLN A CA 1
ATOM 2772 C C . GLN A 1 376 ? 12.227 -17.023 -6.096 1.00 82.88 376 GLN A C 1
ATOM 2774 O O . GLN A 1 376 ? 12.687 -17.313 -4.990 1.00 82.88 376 GLN A O 1
ATOM 2779 N N . ALA A 1 377 ? 11.639 -17.925 -6.884 1.00 85.00 377 ALA A N 1
ATOM 2780 C CA . ALA A 1 377 ? 11.479 -19.331 -6.528 1.00 85.00 377 ALA A CA 1
ATOM 2781 C C . ALA A 1 377 ? 12.832 -20.045 -6.380 1.00 85.00 377 ALA A C 1
ATOM 2783 O O . ALA A 1 377 ? 13.024 -20.824 -5.446 1.00 85.00 377 ALA A O 1
ATOM 2784 N N . GLY A 1 378 ? 13.801 -19.745 -7.251 1.00 85.00 378 GLY A N 1
ATOM 2785 C CA . GLY A 1 378 ? 15.167 -20.259 -7.142 1.00 85.00 378 GLY A CA 1
ATOM 2786 C C . GLY A 1 378 ? 15.867 -19.809 -5.855 1.00 85.00 378 GLY A C 1
ATOM 2787 O O . GLY A 1 378 ? 16.514 -20.613 -5.179 1.00 85.00 378 GLY A O 1
ATOM 2788 N N . TRP A 1 379 ? 15.706 -18.545 -5.460 1.00 86.19 379 TRP A N 1
ATOM 2789 C CA . TRP A 1 379 ? 16.246 -18.037 -4.196 1.00 86.19 379 TRP A CA 1
ATOM 2790 C C . TRP A 1 379 ? 15.579 -18.652 -2.973 1.00 86.19 379 TRP A C 1
ATOM 2792 O O . TRP A 1 379 ? 16.280 -18.962 -2.013 1.00 86.19 379 TRP A O 1
ATOM 2802 N N . GLN A 1 380 ? 14.263 -18.856 -3.019 1.00 84.50 380 GLN A N 1
ATOM 2803 C CA . GLN A 1 380 ? 13.515 -19.522 -1.951 1.00 84.50 380 GLN A CA 1
ATOM 2804 C C . GLN A 1 380 ? 13.932 -20.984 -1.804 1.00 84.50 380 GLN A C 1
ATOM 2806 O O . GLN A 1 380 ? 14.263 -21.422 -0.709 1.00 84.50 380 GLN A O 1
ATOM 2811 N N . THR A 1 381 ? 14.016 -21.721 -2.912 1.00 86.62 381 THR A N 1
ATOM 2812 C CA . THR A 1 381 ? 14.402 -23.142 -2.908 1.00 86.62 381 THR A CA 1
ATOM 2813 C C . THR A 1 381 ? 15.834 -23.352 -2.406 1.00 86.62 381 THR A C 1
ATOM 2815 O O . THR A 1 381 ? 16.128 -24.345 -1.749 1.00 86.62 381 THR A O 1
ATOM 2818 N N . SER A 1 382 ? 16.742 -22.411 -2.686 1.00 85.38 382 SER A N 1
ATOM 2819 C CA . SER A 1 382 ? 18.137 -22.467 -2.221 1.00 85.38 382 SER A CA 1
ATOM 2820 C C . SER A 1 382 ? 18.358 -21.895 -0.813 1.00 85.38 382 SER A C 1
ATOM 2822 O O . SER A 1 382 ? 19.479 -21.960 -0.302 1.00 85.38 382 SER A O 1
ATOM 2824 N N . GLY A 1 383 ? 17.333 -21.299 -0.191 1.00 83.00 383 GLY A N 1
ATOM 2825 C CA . GLY A 1 383 ? 17.448 -20.555 1.070 1.00 83.00 383 GLY A CA 1
ATOM 2826 C C . GLY A 1 383 ? 18.320 -19.292 0.972 1.00 83.00 383 GLY A C 1
ATOM 2827 O O . GLY A 1 383 ? 18.692 -18.701 1.989 1.00 83.00 383 GLY A O 1
ATOM 2828 N N . LEU A 1 384 ? 18.693 -18.873 -0.243 1.00 82.25 384 LEU A N 1
ATOM 2829 C CA . LEU A 1 384 ? 19.530 -17.695 -0.481 1.00 82.25 384 LEU A CA 1
ATOM 2830 C C . LEU A 1 384 ? 18.796 -16.411 -0.069 1.00 82.25 384 LEU A C 1
ATOM 2832 O O . LEU A 1 384 ? 19.419 -15.482 0.445 1.00 82.25 384 LEU A O 1
ATOM 2836 N N . ASN A 1 385 ? 17.472 -16.383 -0.248 1.00 81.94 385 ASN A N 1
ATOM 2837 C CA . ASN A 1 385 ? 16.621 -15.271 0.164 1.00 81.94 385 ASN A CA 1
ATOM 2838 C C . ASN A 1 385 ? 16.710 -14.991 1.670 1.00 81.94 385 ASN A C 1
ATOM 2840 O O . ASN A 1 385 ? 16.846 -13.835 2.061 1.00 81.94 385 ASN A O 1
ATOM 2844 N N . GLU A 1 386 ? 16.686 -16.026 2.507 1.00 82.75 386 GLU A N 1
ATOM 2845 C CA . GLU A 1 386 ? 16.806 -15.891 3.959 1.00 82.75 386 GLU A CA 1
ATOM 2846 C C . GLU A 1 386 ? 18.239 -15.528 4.360 1.00 82.75 386 GLU A C 1
ATOM 2848 O O . GLU A 1 386 ? 18.451 -14.580 5.116 1.00 82.75 386 GLU A O 1
ATOM 2853 N N . ARG A 1 387 ? 19.238 -16.218 3.787 1.00 81.06 387 ARG A N 1
ATOM 2854 C CA . ARG A 1 387 ? 20.665 -15.995 4.093 1.00 81.06 387 ARG A CA 1
ATOM 2855 C C . ARG A 1 387 ? 21.142 -14.582 3.767 1.00 81.06 387 ARG A C 1
ATOM 2857 O O . ARG A 1 387 ? 21.948 -14.026 4.507 1.00 81.06 387 ARG A O 1
ATOM 2864 N N . LEU A 1 388 ? 20.676 -14.018 2.654 1.00 80.69 388 LEU A N 1
ATOM 2865 C CA . LEU A 1 388 ? 21.062 -12.685 2.182 1.00 80.69 388 LEU A CA 1
ATOM 2866 C C . LEU A 1 388 ? 19.993 -11.620 2.465 1.00 80.69 388 LEU A C 1
ATOM 2868 O O . LEU A 1 388 ? 20.137 -10.483 2.015 1.00 80.69 388 LEU A O 1
ATOM 2872 N N . ASN A 1 389 ? 18.933 -11.970 3.205 1.00 85.06 389 ASN A N 1
ATOM 2873 C CA . ASN A 1 389 ? 17.809 -11.085 3.517 1.00 85.06 389 ASN A CA 1
ATOM 2874 C C . ASN A 1 389 ? 17.216 -10.415 2.257 1.00 85.06 389 ASN A C 1
ATOM 2876 O O . ASN A 1 389 ? 16.925 -9.216 2.237 1.00 85.06 389 ASN A O 1
ATOM 2880 N N . MET A 1 390 ? 17.088 -11.180 1.169 1.00 85.50 390 MET A N 1
ATOM 2881 C CA . MET A 1 390 ? 16.624 -10.708 -0.139 1.00 85.50 390 MET A CA 1
ATOM 2882 C C . MET A 1 390 ? 15.110 -10.573 -0.146 1.00 85.50 390 MET A C 1
ATOM 2884 O O . MET A 1 390 ? 14.384 -11.408 -0.684 1.00 85.50 390 MET A O 1
ATOM 2888 N N . VAL A 1 391 ? 14.647 -9.506 0.491 1.00 86.06 391 VAL A N 1
ATOM 2889 C CA . VAL A 1 391 ? 13.230 -9.229 0.674 1.00 86.06 391 VAL A CA 1
ATOM 2890 C C . VAL A 1 391 ? 12.839 -8.047 -0.215 1.00 86.06 391 VAL A C 1
ATOM 2892 O O . VAL A 1 391 ? 13.425 -6.970 -0.071 1.00 86.06 391 VAL A O 1
ATOM 2895 N N . PRO A 1 392 ? 11.876 -8.208 -1.143 1.00 86.62 392 PRO A N 1
ATOM 2896 C CA . PRO A 1 392 ? 11.380 -7.088 -1.935 1.00 86.62 392 PRO A CA 1
ATOM 2897 C C . PRO A 1 392 ? 10.721 -6.038 -1.033 1.00 86.62 392 PRO A C 1
ATOM 2899 O O . PRO A 1 392 ? 10.341 -6.323 0.098 1.00 86.62 392 PRO A O 1
ATOM 2902 N N . LEU A 1 393 ? 10.573 -4.809 -1.522 1.00 88.81 393 LEU A N 1
ATOM 2903 C CA . LEU A 1 393 ? 9.870 -3.753 -0.793 1.00 88.81 393 LEU A CA 1
ATOM 2904 C C . LEU A 1 393 ? 8.427 -3.630 -1.283 1.00 88.81 393 LEU A C 1
ATOM 2906 O O . LEU A 1 393 ? 8.171 -3.672 -2.487 1.00 88.81 393 LEU A O 1
ATOM 2910 N N . LYS A 1 394 ? 7.497 -3.402 -0.355 1.00 91.56 394 LYS A N 1
ATOM 2911 C CA . LYS A 1 394 ? 6.106 -3.030 -0.640 1.00 91.56 394 LYS A CA 1
ATOM 2912 C C . LYS A 1 394 ? 5.793 -1.659 -0.070 1.00 91.56 394 LYS A C 1
ATOM 2914 O O . LYS A 1 394 ? 6.336 -1.282 0.964 1.00 91.56 394 LYS A O 1
ATOM 2919 N N . GLY A 1 395 ? 4.902 -0.924 -0.730 1.00 91.81 395 GLY A N 1
ATOM 2920 C CA . GLY A 1 395 ? 4.302 0.261 -0.125 1.00 91.81 395 GLY A CA 1
ATOM 2921 C C . GLY A 1 395 ? 3.473 -0.142 1.095 1.00 91.81 395 GLY A C 1
ATOM 2922 O O . GLY A 1 395 ? 2.821 -1.188 1.077 1.00 91.81 395 GLY A O 1
ATOM 2923 N N . ILE A 1 396 ? 3.502 0.674 2.146 1.00 93.44 396 ILE A N 1
ATOM 2924 C CA . ILE A 1 396 ? 2.645 0.466 3.324 1.00 93.44 396 ILE A CA 1
ATOM 2925 C C . ILE A 1 396 ? 1.159 0.600 2.954 1.00 93.44 396 ILE A C 1
ATOM 2927 O O . ILE A 1 396 ? 0.839 1.125 1.889 1.00 93.44 396 ILE A O 1
ATOM 2931 N N . ASP A 1 397 ? 0.233 0.166 3.805 1.00 91.88 397 ASP A N 1
ATOM 2932 C CA . ASP A 1 397 ? -1.191 0.462 3.605 1.00 91.88 397 ASP A CA 1
ATOM 2933 C C . ASP A 1 397 ? -1.509 1.889 4.077 1.00 91.88 397 ASP A C 1
ATOM 2935 O O . ASP A 1 397 ? -1.238 2.228 5.224 1.00 91.88 397 ASP A O 1
ATOM 2939 N N . THR A 1 398 ? -2.052 2.729 3.186 1.00 91.75 398 THR A N 1
ATOM 2940 C CA . THR A 1 398 ? -2.354 4.145 3.478 1.00 91.75 398 THR A CA 1
ATOM 2941 C C . THR A 1 398 ? -3.449 4.271 4.533 1.00 91.75 398 THR A C 1
ATOM 2943 O O . THR A 1 398 ? -3.338 5.108 5.422 1.00 91.75 398 THR A O 1
ATOM 2946 N N . ASN A 1 399 ? -4.478 3.424 4.463 1.00 90.62 399 ASN A N 1
ATOM 2947 C CA . ASN A 1 399 ? -5.650 3.531 5.334 1.00 90.62 399 ASN A CA 1
ATOM 2948 C C . ASN A 1 399 ? -5.332 3.109 6.772 1.00 90.62 399 ASN A C 1
ATOM 2950 O O . ASN A 1 399 ? -5.907 3.644 7.711 1.00 90.62 399 ASN A O 1
ATOM 2954 N N . SER A 1 400 ? -4.382 2.186 6.944 1.00 89.06 400 SER A N 1
ATOM 2955 C CA . SER A 1 400 ? -3.917 1.763 8.266 1.00 89.06 400 SER A CA 1
ATOM 2956 C C . SER A 1 400 ? -3.101 2.840 8.992 1.00 89.06 400 SER A C 1
ATOM 2958 O O . SER A 1 400 ? -3.137 2.897 10.216 1.00 89.06 400 SER A O 1
ATOM 2960 N N . VAL A 1 401 ? -2.348 3.681 8.267 1.00 93.56 401 VAL A N 1
ATOM 2961 C CA . VAL A 1 401 ? -1.514 4.739 8.879 1.00 93.56 401 VAL A CA 1
ATOM 2962 C C . VAL A 1 401 ? -2.181 6.109 8.931 1.00 93.56 401 VAL A C 1
ATOM 2964 O O . VAL A 1 401 ? -1.772 6.950 9.724 1.00 93.56 401 VAL A O 1
ATOM 2967 N N . ILE A 1 402 ? -3.198 6.333 8.099 1.00 94.44 402 ILE A N 1
ATOM 2968 C CA . ILE A 1 402 ? -4.056 7.520 8.129 1.00 94.44 402 ILE A CA 1
ATOM 2969 C C . ILE A 1 402 ? -5.503 7.004 8.184 1.00 94.44 402 ILE A C 1
ATOM 2971 O O . ILE A 1 402 ? -6.143 6.870 7.130 1.00 94.44 402 ILE A O 1
ATOM 2975 N N . PRO A 1 403 ? -6.003 6.627 9.377 1.00 93.25 403 PRO A N 1
ATOM 2976 C CA . PRO A 1 403 ? -7.362 6.119 9.536 1.00 93.25 403 PRO A CA 1
ATOM 2977 C C . PRO A 1 403 ? -8.411 7.210 9.278 1.00 93.25 403 PRO A C 1
ATOM 2979 O O . PRO A 1 403 ? -8.102 8.400 9.288 1.00 93.25 403 PRO A O 1
ATOM 2982 N N . ASP A 1 404 ? -9.659 6.806 9.032 1.00 94.12 404 ASP A N 1
ATOM 2983 C CA . ASP A 1 404 ? -10.777 7.748 8.893 1.00 94.12 404 ASP A CA 1
ATOM 2984 C C . ASP A 1 404 ? -10.985 8.534 10.202 1.00 94.12 404 ASP A C 1
ATOM 2986 O O . ASP A 1 404 ? -10.710 8.010 11.290 1.00 94.12 404 ASP A O 1
ATOM 2990 N N . PRO A 1 405 ? -11.474 9.781 10.139 1.00 93.56 405 PRO A N 1
ATOM 2991 C CA . PRO A 1 405 ? -11.582 10.614 11.326 1.00 93.56 405 PRO A CA 1
ATOM 2992 C C . PRO A 1 405 ? -12.627 10.091 12.316 1.00 93.56 405 PRO A C 1
ATOM 2994 O O . PRO A 1 405 ? -13.604 9.437 11.949 1.00 93.56 405 PRO A O 1
ATOM 2997 N N . PHE A 1 406 ? -12.415 10.436 13.583 1.00 93.75 406 PHE A N 1
ATOM 2998 C CA . PHE A 1 406 ? -13.356 10.232 14.683 1.00 93.75 406 PHE A CA 1
ATOM 2999 C C . PHE A 1 406 ? -14.702 10.919 14.439 1.00 93.75 406 PHE A C 1
ATOM 3001 O O . PHE A 1 406 ? -14.720 12.044 13.945 1.00 93.75 406 PHE A O 1
ATOM 3008 N N . GLU A 1 407 ? -15.802 10.266 14.825 1.00 92.56 407 GLU A N 1
ATOM 3009 C CA . GLU A 1 407 ? -17.156 10.842 14.843 1.00 92.56 407 GLU A CA 1
ATOM 3010 C C . GLU A 1 407 ? -17.418 11.698 16.091 1.00 92.56 407 GLU A C 1
ATOM 3012 O O . GLU A 1 407 ? -18.328 12.528 16.102 1.00 92.56 407 GLU A O 1
ATOM 3017 N N . LEU A 1 408 ? -16.634 11.498 17.145 1.00 90.25 408 LEU A N 1
ATOM 3018 C CA . LEU A 1 408 ? -16.684 12.189 18.421 1.00 90.25 408 LEU A CA 1
ATOM 3019 C C . LEU A 1 408 ? -15.486 13.135 18.545 1.00 90.25 408 LEU A C 1
ATOM 3021 O O . LEU A 1 408 ? -14.430 12.955 17.933 1.00 90.25 408 LEU A O 1
ATOM 3025 N N . LYS A 1 409 ? -15.643 14.170 19.361 1.00 90.81 409 LYS A N 1
ATOM 3026 C CA . LYS A 1 409 ? -14.583 15.111 19.717 1.00 90.81 409 LYS A CA 1
ATOM 3027 C C . LYS A 1 409 ? -14.596 15.397 21.210 1.00 90.81 409 LYS A C 1
ATOM 3029 O O . LYS A 1 409 ? -15.615 15.246 21.884 1.00 90.81 409 LYS A O 1
ATOM 3034 N N . ASN A 1 410 ? -13.447 15.846 21.698 1.00 87.38 410 ASN A N 1
ATOM 3035 C CA . ASN A 1 410 ? -13.328 16.456 23.009 1.00 87.38 410 ASN A CA 1
ATOM 3036 C C . ASN A 1 410 ? -13.616 17.958 22.897 1.00 87.38 410 ASN A C 1
ATOM 3038 O O . ASN A 1 410 ? -12.812 18.691 22.322 1.00 87.38 410 ASN A O 1
ATOM 3042 N N . ASP A 1 411 ? -14.740 18.405 23.446 1.00 85.00 411 ASP A N 1
ATOM 3043 C CA . ASP A 1 411 ? -15.091 19.818 23.575 1.00 85.00 411 ASP A CA 1
ATOM 3044 C C . ASP A 1 411 ? -15.010 20.231 25.049 1.00 85.00 411 ASP A C 1
ATOM 3046 O O . ASP A 1 411 ? -15.924 19.990 25.839 1.00 85.00 411 ASP A O 1
ATOM 3050 N N . ASN A 1 412 ? -13.870 20.802 25.448 1.00 79.44 412 ASN A N 1
ATOM 3051 C CA . ASN A 1 412 ? -13.610 21.260 26.819 1.00 79.44 412 ASN A CA 1
ATOM 3052 C C . ASN A 1 412 ? -13.857 20.186 27.901 1.00 79.44 412 ASN A C 1
ATOM 3054 O O . ASN A 1 412 ? -14.401 20.461 28.970 1.00 79.44 412 ASN A O 1
ATOM 3058 N N . GLY A 1 413 ? -13.462 18.943 27.622 1.00 78.19 413 GLY A N 1
ATOM 3059 C CA . GLY A 1 413 ? -13.659 17.789 28.501 1.00 78.19 413 GLY A CA 1
ATOM 3060 C C . GLY A 1 413 ? -14.993 17.069 28.293 1.00 78.19 413 GLY A C 1
ATOM 3061 O O . GLY A 1 413 ? -15.168 15.988 28.852 1.00 78.19 413 GLY A O 1
ATOM 3062 N N . LYS A 1 414 ? -15.922 17.607 27.492 1.00 82.94 414 LYS A N 1
ATOM 3063 C CA . LYS A 1 414 ? -17.167 16.925 27.110 1.00 82.94 414 LYS A CA 1
ATOM 3064 C C . LYS A 1 414 ? -16.939 16.075 25.856 1.00 82.94 414 LYS A C 1
ATOM 3066 O O . LYS A 1 414 ? -16.311 16.528 24.900 1.00 82.94 414 LYS A O 1
ATOM 3071 N N . LEU A 1 415 ? -17.447 14.844 25.857 1.00 85.06 415 LEU A N 1
ATOM 3072 C CA . LEU A 1 415 ? -17.457 13.981 24.676 1.00 85.06 415 LEU A CA 1
ATOM 3073 C C . LEU A 1 415 ? -18.681 14.331 23.823 1.00 85.06 415 LEU A C 1
ATOM 3075 O O . LEU A 1 415 ? -19.804 14.057 24.231 1.00 85.06 415 LEU A O 1
ATOM 3079 N N . VAL A 1 416 ? -18.472 14.939 22.656 1.00 87.00 416 VAL A N 1
ATOM 3080 C CA . VAL A 1 416 ? -19.561 15.451 21.806 1.00 87.00 416 VAL A CA 1
ATOM 3081 C C . VAL A 1 416 ? -19.432 14.893 20.395 1.00 87.00 416 VAL A C 1
ATOM 3083 O O . VAL A 1 416 ? -18.325 14.757 19.875 1.00 87.00 416 VAL A O 1
ATOM 3086 N N . LYS A 1 417 ? -20.558 14.591 19.742 1.00 90.06 417 LYS A N 1
ATOM 3087 C CA . LYS A 1 417 ? -20.563 14.188 18.331 1.00 90.06 417 LYS A CA 1
ATOM 3088 C C . LYS A 1 417 ? -20.209 15.371 17.427 1.00 90.06 417 LYS A C 1
ATOM 3090 O O . LYS A 1 417 ? -20.756 16.462 17.586 1.00 90.06 417 LYS A O 1
ATOM 3095 N N . LYS A 1 418 ? -19.319 15.156 16.461 1.00 92.81 418 LYS A N 1
ATOM 3096 C CA . LYS A 1 418 ? -18.975 16.161 15.452 1.00 92.81 418 LYS A CA 1
ATOM 3097 C C . LYS A 1 418 ? -20.176 16.486 14.571 1.00 92.81 418 LYS A C 1
ATOM 3099 O O . LYS A 1 418 ? -21.000 15.625 14.250 1.00 92.81 418 LYS A O 1
ATOM 3104 N N . THR A 1 419 ? -20.257 17.741 14.157 1.00 94.12 419 THR A N 1
ATOM 3105 C CA . THR A 1 419 ? -21.224 18.188 13.155 1.00 94.12 419 THR A CA 1
ATOM 3106 C C . THR A 1 419 ? -20.898 17.591 11.782 1.00 94.12 419 THR A C 1
ATOM 3108 O O . THR A 1 419 ? -19.779 17.146 11.522 1.00 94.12 419 THR A O 1
ATOM 3111 N N . ALA A 1 420 ? -21.874 17.598 10.868 1.00 92.81 420 ALA A N 1
ATOM 3112 C CA . ALA A 1 420 ? -21.656 17.127 9.499 1.00 92.81 420 ALA A CA 1
ATOM 3113 C C . ALA A 1 420 ? -20.554 17.921 8.775 1.00 92.81 420 ALA A C 1
ATOM 3115 O O . ALA A 1 420 ? -19.801 17.334 8.002 1.00 92.81 420 ALA A O 1
ATOM 3116 N N . GLN A 1 421 ? -20.440 19.225 9.063 1.00 93.12 421 GLN A N 1
ATOM 3117 C CA . GLN A 1 421 ? -19.395 20.078 8.501 1.00 93.12 421 GLN A CA 1
ATOM 3118 C C . GLN A 1 421 ? -18.012 19.672 9.016 1.00 93.12 421 GLN A C 1
ATOM 3120 O O . GLN A 1 421 ? -17.141 19.373 8.211 1.00 93.12 421 GLN A O 1
ATOM 3125 N N . GLU A 1 422 ? -17.839 19.548 10.336 1.00 93.00 422 GLU A N 1
ATOM 3126 C CA . GLU A 1 422 ? -16.562 19.121 10.934 1.00 93.00 422 GLU A CA 1
ATOM 3127 C C . GLU A 1 422 ? -16.119 17.744 10.417 1.00 93.00 422 GLU A C 1
ATOM 3129 O O . GLU A 1 422 ? -14.952 17.543 10.098 1.00 93.00 422 GLU A O 1
ATOM 3134 N N . MET A 1 423 ? -17.056 16.801 10.262 1.00 93.56 423 MET A N 1
ATOM 3135 C CA . MET A 1 423 ? -16.759 15.495 9.662 1.00 93.56 423 MET A CA 1
ATOM 3136 C C . MET A 1 423 ? -16.338 15.590 8.194 1.00 93.56 423 MET A C 1
ATOM 3138 O O . MET A 1 423 ? -15.539 14.772 7.740 1.00 93.56 423 MET A O 1
ATOM 3142 N N . SER A 1 424 ? -16.905 16.526 7.432 1.00 92.50 424 SER A N 1
ATOM 3143 C CA . SER A 1 424 ? -16.531 16.754 6.034 1.00 92.50 424 SER A CA 1
ATOM 3144 C C . SER A 1 424 ? -15.132 17.358 5.929 1.00 92.50 424 SER A C 1
ATOM 3146 O O . SER A 1 424 ? -14.330 16.915 5.104 1.00 92.50 424 SER A O 1
ATOM 3148 N N . ASP A 1 425 ? -14.825 18.326 6.789 1.00 92.50 425 ASP A N 1
ATOM 3149 C CA . ASP A 1 425 ? -13.525 18.992 6.831 1.00 92.50 425 ASP A CA 1
ATOM 3150 C C . ASP A 1 425 ? -12.427 17.991 7.228 1.00 92.50 425 ASP A C 1
ATOM 3152 O O . ASP A 1 425 ? -11.426 17.848 6.525 1.00 92.50 425 ASP A O 1
ATOM 3156 N N . ASP A 1 426 ? -12.660 17.192 8.273 1.00 92.00 426 ASP A N 1
ATOM 3157 C CA . ASP A 1 426 ? -11.718 16.158 8.714 1.00 92.00 426 ASP A CA 1
ATOM 3158 C C . ASP A 1 426 ? -11.503 15.057 7.665 1.00 92.00 426 ASP A C 1
ATOM 3160 O O . ASP A 1 426 ? -10.391 14.549 7.509 1.00 92.00 426 ASP A O 1
ATOM 3164 N N . LYS A 1 427 ? -12.553 14.671 6.926 1.00 92.81 427 LYS A N 1
ATOM 3165 C CA . LYS A 1 427 ? -12.417 13.715 5.815 1.00 92.81 427 LYS A CA 1
ATOM 3166 C C . LYS A 1 427 ? -11.562 14.284 4.693 1.00 92.81 427 LYS A C 1
ATOM 3168 O O . LYS A 1 427 ? -10.720 13.559 4.176 1.00 92.81 427 LYS A O 1
ATOM 3173 N N . THR A 1 428 ? -11.741 15.562 4.372 1.00 90.00 428 THR A N 1
ATOM 3174 C CA . THR A 1 428 ? -10.926 16.258 3.369 1.00 90.00 428 THR A CA 1
ATOM 3175 C C . THR A 1 428 ? -9.456 16.265 3.792 1.00 90.00 428 THR A C 1
ATOM 3177 O O . THR A 1 428 ? -8.599 15.860 3.015 1.00 90.00 428 THR A O 1
ATOM 3180 N N . LEU A 1 429 ? -9.163 16.590 5.058 1.00 89.81 429 LEU A N 1
ATOM 3181 C CA . LEU A 1 429 ? -7.799 16.527 5.602 1.00 89.81 429 LEU A CA 1
ATOM 3182 C C . LEU A 1 429 ? -7.198 15.116 5.511 1.00 89.81 429 LEU A C 1
ATOM 3184 O O . LEU A 1 429 ? -6.044 14.949 5.117 1.00 89.81 429 LEU A O 1
ATOM 3188 N N . VAL A 1 430 ? -7.973 14.083 5.850 1.00 92.19 430 VAL A N 1
ATOM 3189 C CA . VAL A 1 430 ? -7.532 12.685 5.730 1.00 92.19 430 VAL A CA 1
ATOM 3190 C C . VAL A 1 430 ? -7.267 12.302 4.273 1.00 92.19 430 VAL A C 1
ATOM 3192 O O . VAL A 1 430 ? -6.277 11.624 3.992 1.00 92.19 430 VAL A O 1
ATOM 3195 N N . GLU A 1 431 ? -8.117 12.718 3.338 1.00 88.44 431 GLU A N 1
ATOM 3196 C CA . GLU A 1 431 ? -7.929 12.477 1.904 1.00 88.44 431 GLU A CA 1
ATOM 3197 C C . GLU A 1 431 ? -6.678 13.179 1.364 1.00 88.44 431 GLU A C 1
ATOM 3199 O O . GLU A 1 431 ? -5.895 12.542 0.651 1.00 88.44 431 GLU A O 1
ATOM 3204 N N . ASP A 1 432 ? -6.429 14.421 1.776 1.00 85.44 432 ASP A N 1
ATOM 3205 C CA . ASP A 1 432 ? -5.229 15.183 1.422 1.00 85.44 432 ASP A CA 1
ATOM 3206 C C . ASP A 1 432 ? -3.952 14.499 1.939 1.00 85.44 432 ASP A C 1
ATOM 3208 O O . ASP A 1 432 ? -3.002 14.271 1.181 1.00 85.44 432 ASP A O 1
ATOM 3212 N N . GLU A 1 433 ? -3.928 14.069 3.204 1.00 88.75 433 GLU A N 1
ATOM 3213 C CA . GLU A 1 433 ? -2.787 13.345 3.780 1.00 88.75 433 GLU A CA 1
ATOM 3214 C C . GLU A 1 433 ? -2.560 11.986 3.096 1.00 88.75 433 GLU A C 1
ATOM 3216 O O . GLU A 1 433 ? -1.424 11.594 2.788 1.00 88.75 433 GLU A O 1
ATOM 3221 N N . ARG A 1 434 ? -3.643 11.264 2.778 1.00 89.44 434 ARG A N 1
ATOM 3222 C CA . ARG A 1 434 ? -3.576 10.016 2.003 1.00 89.44 434 ARG A CA 1
ATOM 3223 C C . ARG A 1 434 ? -3.022 10.271 0.605 1.00 89.44 434 ARG A C 1
ATOM 3225 O O . ARG A 1 434 ? -2.226 9.458 0.122 1.00 89.44 434 ARG A O 1
ATOM 3232 N N . ALA A 1 435 ? -3.397 11.374 -0.038 1.00 83.31 435 ALA A N 1
ATOM 3233 C CA . ALA A 1 435 ? -2.871 11.773 -1.338 1.00 83.31 435 ALA A CA 1
ATOM 3234 C C . ALA A 1 435 ? -1.363 12.056 -1.267 1.00 83.31 435 ALA A C 1
ATOM 3236 O O . ALA A 1 435 ? -0.618 11.514 -2.086 1.00 83.31 435 ALA A O 1
ATOM 3237 N N . ILE A 1 436 ? -0.888 12.782 -0.247 1.00 84.94 436 ILE A N 1
ATOM 3238 C CA . ILE A 1 436 ? 0.546 13.045 -0.018 1.00 84.94 436 ILE A CA 1
ATOM 3239 C C . ILE A 1 436 ? 1.328 11.733 0.156 1.00 84.94 436 ILE A C 1
ATOM 3241 O O . ILE A 1 436 ? 2.378 11.526 -0.468 1.00 84.94 436 ILE A O 1
ATOM 3245 N N . LEU A 1 437 ? 0.830 10.811 0.983 1.00 88.81 437 LEU A N 1
ATOM 3246 C CA . LEU A 1 437 ? 1.481 9.516 1.186 1.00 88.81 437 LEU A CA 1
ATOM 3247 C C . LEU A 1 437 ? 1.462 8.663 -0.096 1.00 88.81 437 LEU A C 1
ATOM 3249 O O . LEU A 1 437 ? 2.477 8.057 -0.452 1.00 88.81 437 LEU A O 1
ATOM 3253 N N . ASN A 1 438 ? 0.347 8.627 -0.826 1.00 86.00 438 ASN A N 1
ATOM 3254 C CA . ASN A 1 438 ? 0.249 7.910 -2.100 1.00 86.00 438 ASN A CA 1
ATOM 3255 C C . ASN A 1 438 ? 1.180 8.501 -3.168 1.00 86.00 438 ASN A C 1
ATOM 3257 O O . ASN A 1 438 ? 1.836 7.747 -3.888 1.00 86.00 438 ASN A O 1
ATOM 3261 N N . GLN A 1 439 ? 1.322 9.825 -3.220 1.00 80.50 439 GLN A N 1
ATOM 3262 C CA . GLN A 1 439 ? 2.279 10.519 -4.080 1.00 80.50 439 GLN A CA 1
ATOM 3263 C C . GLN A 1 439 ? 3.712 10.066 -3.769 1.00 80.50 439 GLN A C 1
ATOM 3265 O O . GLN A 1 439 ? 4.441 9.656 -4.673 1.00 80.50 439 GLN A O 1
ATOM 3270 N N . LYS A 1 440 ? 4.101 10.008 -2.488 1.00 85.62 440 LYS A N 1
ATOM 3271 C CA . LYS A 1 440 ? 5.414 9.476 -2.072 1.00 85.62 440 LYS A CA 1
ATOM 3272 C C . LYS A 1 440 ? 5.630 8.008 -2.456 1.00 85.62 440 LYS A C 1
ATOM 3274 O O . LYS A 1 440 ? 6.765 7.622 -2.739 1.00 85.62 440 LYS A O 1
ATOM 3279 N N . LYS A 1 441 ? 4.575 7.182 -2.491 1.00 86.69 441 LYS A N 1
ATOM 3280 C CA . LYS A 1 441 ? 4.667 5.783 -2.959 1.00 86.69 441 LYS A CA 1
ATOM 3281 C C . LYS A 1 441 ? 4.964 5.693 -4.449 1.00 86.69 441 LYS A C 1
ATOM 3283 O O . LYS A 1 441 ? 5.667 4.778 -4.866 1.00 86.69 441 LYS A O 1
ATOM 3288 N N . VAL A 1 442 ? 4.453 6.621 -5.253 1.00 81.94 442 VAL A N 1
ATOM 3289 C CA . VAL A 1 442 ? 4.679 6.605 -6.705 1.00 81.94 442 VAL A CA 1
ATOM 3290 C C . VAL A 1 442 ? 5.895 7.425 -7.140 1.00 81.94 442 VAL A C 1
ATOM 3292 O O . VAL A 1 442 ? 6.411 7.181 -8.220 1.00 81.94 442 VAL A O 1
ATOM 3295 N N . GLN A 1 443 ? 6.428 8.331 -6.312 1.00 81.62 443 GLN A N 1
ATOM 3296 C CA . GLN A 1 443 ? 7.576 9.198 -6.653 1.00 81.62 443 GLN A CA 1
ATOM 3297 C C . GLN A 1 443 ? 8.783 8.466 -7.255 1.00 81.62 443 GLN A C 1
ATOM 3299 O O . GLN A 1 443 ? 9.474 8.997 -8.121 1.00 81.62 443 GLN A O 1
ATOM 3304 N N . VAL A 1 444 ? 9.023 7.238 -6.806 1.00 76.50 444 VAL A N 1
ATOM 3305 C CA . VAL A 1 444 ? 10.167 6.398 -7.192 1.00 76.50 444 VAL A CA 1
ATOM 3306 C C . VAL A 1 444 ? 9.781 5.269 -8.154 1.00 76.50 444 VAL A C 1
ATOM 3308 O O . VAL A 1 444 ? 10.609 4.413 -8.464 1.00 76.50 444 VAL A O 1
ATOM 3311 N N . THR A 1 445 ? 8.532 5.241 -8.631 1.00 76.94 445 THR A N 1
ATOM 3312 C CA . THR A 1 445 ? 8.031 4.262 -9.605 1.00 76.94 445 THR A CA 1
ATOM 3313 C C . THR A 1 445 ? 8.015 4.852 -11.011 1.00 76.94 445 THR A C 1
ATOM 3315 O O . THR A 1 445 ? 7.922 6.061 -11.206 1.00 76.94 445 THR A O 1
ATOM 3318 N N . SER A 1 446 ? 8.028 3.990 -12.030 1.00 69.19 446 SER A N 1
ATOM 3319 C CA . SER A 1 446 ? 7.990 4.381 -13.449 1.00 69.19 446 SER A CA 1
ATOM 3320 C C . SER A 1 446 ? 6.650 4.977 -13.915 1.00 69.19 446 SER A C 1
ATOM 3322 O O . SER A 1 446 ? 6.330 4.919 -15.095 1.00 69.19 446 SER A O 1
ATOM 3324 N N . THR A 1 447 ? 5.825 5.462 -12.989 1.00 72.69 447 THR A N 1
ATOM 3325 C CA . THR A 1 447 ? 4.557 6.158 -13.247 1.00 72.69 447 THR A CA 1
ATOM 3326 C C . THR A 1 447 ? 4.621 7.627 -12.820 1.00 72.69 447 THR A C 1
ATOM 3328 O O . THR A 1 447 ? 3.695 8.392 -13.080 1.00 72.69 447 THR A O 1
ATOM 3331 N N . HIS A 1 448 ? 5.722 8.044 -12.190 1.00 80.12 448 HIS A N 1
ATOM 3332 C CA . HIS A 1 448 ? 5.980 9.408 -11.744 1.00 80.12 448 HIS A CA 1
ATOM 3333 C C . HIS A 1 448 ? 7.189 9.992 -12.498 1.00 80.12 448 HIS A C 1
ATOM 3335 O O . HIS A 1 448 ? 8.130 9.239 -12.761 1.00 80.12 448 HIS A O 1
ATOM 3341 N N . PRO A 1 449 ? 7.211 11.306 -12.809 1.00 80.06 449 PRO A N 1
ATOM 3342 C CA . PRO A 1 449 ? 8.330 11.952 -13.504 1.00 80.06 449 PRO A CA 1
ATOM 3343 C C . PRO A 1 449 ? 9.716 11.576 -12.953 1.00 80.06 449 PRO A C 1
ATOM 3345 O O . PRO A 1 449 ? 10.557 11.036 -13.671 1.00 80.06 449 PRO A O 1
ATOM 3348 N N . LEU A 1 450 ? 9.937 11.767 -11.646 1.00 79.31 450 LEU A N 1
ATOM 3349 C CA . LEU A 1 450 ? 11.195 11.385 -10.986 1.00 79.31 450 LEU A CA 1
ATOM 3350 C C . LEU A 1 450 ? 11.546 9.894 -11.115 1.00 79.31 450 LEU A C 1
ATOM 3352 O O . LEU A 1 450 ? 12.707 9.550 -11.336 1.00 79.31 450 LEU A O 1
ATOM 3356 N N . GLY A 1 451 ? 10.567 9.001 -10.985 1.00 83.50 451 GLY A N 1
ATOM 3357 C CA . GLY A 1 451 ? 10.810 7.564 -11.044 1.00 83.50 451 GLY A CA 1
ATOM 3358 C C . GLY A 1 451 ? 11.088 7.046 -12.457 1.00 83.50 451 GLY A C 1
ATOM 3359 O O . GLY A 1 451 ? 11.758 6.022 -12.592 1.00 83.50 451 GLY A O 1
ATOM 3360 N N . GLU A 1 452 ? 10.650 7.758 -13.501 1.00 85.25 452 GLU A N 1
ATOM 3361 C CA . GLU A 1 452 ? 11.036 7.512 -14.898 1.00 85.25 452 GLU A CA 1
ATOM 3362 C C . GLU A 1 452 ? 12.434 8.050 -15.243 1.00 85.25 452 GLU A C 1
ATOM 3364 O O . GLU A 1 452 ? 13.150 7.449 -16.047 1.00 85.25 452 GLU A O 1
ATOM 3369 N N . MET A 1 453 ? 12.877 9.134 -14.598 1.00 83.56 453 MET A N 1
ATOM 3370 C CA . MET A 1 453 ? 14.227 9.672 -14.809 1.00 83.56 453 MET A CA 1
ATOM 3371 C C . MET A 1 453 ? 15.328 8.685 -14.411 1.00 83.56 453 MET A C 1
ATOM 3373 O O . MET A 1 453 ? 16.401 8.693 -15.018 1.00 83.56 453 MET A O 1
ATOM 3377 N N . ILE A 1 454 ? 15.069 7.811 -13.433 1.00 88.81 454 ILE A N 1
ATOM 3378 C CA . ILE A 1 454 ? 16.019 6.779 -12.998 1.00 88.81 454 ILE A CA 1
ATOM 3379 C C . ILE A 1 454 ? 16.369 5.824 -14.157 1.00 88.81 454 ILE A C 1
ATOM 3381 O O . ILE A 1 454 ? 17.537 5.801 -14.557 1.00 88.81 454 ILE A O 1
ATOM 3385 N N . PRO A 1 455 ? 15.415 5.083 -14.763 1.00 87.56 455 PRO A N 1
ATOM 3386 C CA . PRO A 1 455 ? 15.727 4.227 -15.898 1.00 87.56 455 PRO A CA 1
ATOM 3387 C C . PRO A 1 455 ? 16.217 5.022 -17.114 1.00 87.56 455 PRO A C 1
ATOM 3389 O O . PRO A 1 455 ? 17.152 4.564 -17.768 1.00 87.56 455 PRO A O 1
ATOM 3392 N N . TYR A 1 456 ? 15.693 6.218 -17.413 1.00 89.19 456 TYR A N 1
ATOM 3393 C CA . TYR A 1 456 ? 16.230 7.022 -18.524 1.00 89.19 456 TYR A CA 1
ATOM 3394 C C . TYR A 1 456 ? 17.716 7.334 -18.349 1.00 89.19 456 TYR A C 1
ATOM 3396 O O . TYR A 1 456 ? 18.494 7.164 -19.288 1.00 89.19 456 TYR A O 1
ATOM 3404 N N . SER A 1 457 ? 18.125 7.705 -17.138 1.00 86.94 457 SER A N 1
ATOM 3405 C CA . SER A 1 457 ? 19.522 8.007 -16.828 1.00 86.94 457 SER A CA 1
ATOM 3406 C C . SER A 1 457 ? 20.392 6.751 -16.867 1.00 86.94 457 SER A C 1
ATOM 3408 O O . SER A 1 457 ? 21.451 6.760 -17.493 1.00 86.94 457 SER A O 1
ATOM 3410 N N . SER A 1 458 ? 19.948 5.646 -16.257 1.00 90.56 458 SER A N 1
ATOM 3411 C CA . SER A 1 458 ? 20.724 4.399 -16.221 1.00 90.56 458 SER A CA 1
ATOM 3412 C C . SER A 1 458 ? 20.890 3.774 -17.607 1.00 90.56 458 SER A C 1
ATOM 3414 O O . SER A 1 458 ? 22.000 3.405 -17.991 1.00 90.56 458 SER A O 1
ATOM 3416 N N . PHE A 1 459 ? 19.809 3.673 -18.382 1.00 89.62 459 PHE A N 1
ATOM 3417 C CA . PHE A 1 459 ? 19.850 3.092 -19.723 1.00 89.62 459 PHE A CA 1
ATOM 3418 C C . PHE A 1 459 ? 20.493 4.035 -20.740 1.00 89.62 459 PHE A C 1
ATOM 3420 O O . PHE A 1 459 ? 21.341 3.593 -21.513 1.00 89.62 459 PHE A O 1
ATOM 3427 N N . GLY A 1 460 ? 20.167 5.329 -20.707 1.00 88.31 460 GLY A N 1
ATOM 3428 C CA . GLY A 1 460 ? 20.805 6.329 -21.562 1.00 88.31 460 GLY A CA 1
ATOM 3429 C C . GLY A 1 460 ? 22.314 6.408 -21.319 1.00 88.31 460 GLY A C 1
ATOM 3430 O O . GLY A 1 460 ? 23.102 6.262 -22.255 1.00 88.31 460 GLY A O 1
ATOM 3431 N N . GLY A 1 461 ? 22.726 6.540 -20.055 1.00 87.56 461 GLY A N 1
ATOM 3432 C CA . GLY A 1 461 ? 24.135 6.571 -19.656 1.00 87.56 461 GLY A CA 1
ATOM 3433 C C . GLY A 1 461 ? 24.877 5.275 -19.988 1.00 87.56 461 GLY A C 1
ATOM 3434 O O . GLY A 1 461 ? 25.966 5.321 -20.560 1.00 87.56 461 GLY A O 1
ATOM 3435 N N . GLY A 1 462 ? 24.273 4.113 -19.718 1.00 89.25 462 GLY A N 1
ATOM 3436 C CA . GLY A 1 462 ? 24.861 2.816 -20.059 1.00 89.25 462 GLY A CA 1
ATOM 3437 C C . GLY A 1 462 ? 25.122 2.666 -21.561 1.00 89.25 462 GLY A C 1
ATOM 3438 O O . GLY A 1 462 ? 26.209 2.250 -21.968 1.00 89.25 462 GLY A O 1
ATOM 3439 N N . GLN A 1 463 ? 24.160 3.058 -22.401 1.00 86.81 463 GLN A N 1
ATOM 3440 C CA . GLN A 1 463 ? 24.307 2.998 -23.858 1.00 86.81 463 GLN A CA 1
ATOM 3441 C C . GLN A 1 463 ? 25.320 4.021 -24.391 1.00 86.81 463 GLN A C 1
ATOM 3443 O O . GLN A 1 463 ? 26.078 3.685 -25.303 1.00 86.81 463 GLN A O 1
ATOM 3448 N N . ALA A 1 464 ? 25.400 5.217 -23.798 1.00 87.62 464 ALA A N 1
ATOM 3449 C CA . ALA A 1 464 ? 26.441 6.195 -24.113 1.00 87.62 464 ALA A CA 1
ATOM 3450 C C . ALA A 1 464 ? 27.844 5.654 -23.806 1.00 87.62 464 ALA A C 1
ATOM 3452 O O . ALA A 1 464 ? 28.711 5.692 -24.675 1.00 87.62 464 ALA A O 1
ATOM 3453 N N . VAL A 1 465 ? 28.064 5.091 -22.612 1.00 88.38 465 VAL A N 1
ATOM 3454 C CA . VAL A 1 465 ? 29.363 4.503 -22.233 1.00 88.38 465 VAL A CA 1
ATOM 3455 C C . VAL A 1 465 ? 29.719 3.327 -23.142 1.00 88.38 465 VAL A C 1
ATOM 3457 O O . VAL A 1 465 ? 30.847 3.257 -23.628 1.00 88.38 465 VAL A O 1
ATOM 3460 N N . ARG A 1 466 ? 28.767 2.435 -23.450 1.00 91.44 466 ARG A N 1
ATOM 3461 C CA . ARG A 1 466 ? 28.993 1.335 -24.404 1.00 91.44 466 ARG A CA 1
ATOM 3462 C C . ARG A 1 466 ? 29.435 1.862 -25.768 1.00 91.44 466 ARG A C 1
ATOM 3464 O O . ARG A 1 466 ? 30.387 1.335 -26.342 1.00 91.44 466 ARG A O 1
ATOM 3471 N N . GLN A 1 467 ? 28.746 2.877 -26.286 1.00 86.50 467 GLN A N 1
ATOM 3472 C CA . GLN A 1 467 ? 29.062 3.460 -27.587 1.00 86.50 467 GLN A CA 1
ATOM 3473 C C . GLN A 1 467 ? 30.426 4.161 -27.578 1.00 86.50 467 GLN A C 1
ATOM 3475 O O . GLN A 1 467 ? 31.200 3.983 -28.511 1.00 86.50 467 GLN A O 1
ATOM 3480 N N . MET A 1 468 ? 30.769 4.867 -26.499 1.00 87.50 468 MET A N 1
ATOM 3481 C CA . MET A 1 468 ? 32.093 5.464 -26.313 1.00 87.50 468 MET A CA 1
ATOM 3482 C C . MET A 1 468 ? 33.203 4.409 -26.346 1.00 87.50 468 MET A C 1
ATOM 3484 O O . MET A 1 468 ? 34.179 4.557 -27.074 1.00 87.50 468 MET A O 1
ATOM 3488 N N . LEU A 1 469 ? 33.054 3.327 -25.575 1.00 85.00 469 LEU A N 1
ATOM 3489 C CA . LEU A 1 469 ? 34.051 2.255 -25.512 1.00 85.00 469 LEU A CA 1
ATOM 3490 C C . LEU A 1 469 ? 34.191 1.522 -26.854 1.00 85.00 469 LEU A C 1
ATOM 3492 O O . LEU A 1 469 ? 35.294 1.101 -27.203 1.00 85.00 469 LEU A O 1
ATOM 3496 N N . HIS A 1 470 ? 33.099 1.403 -27.615 1.00 86.06 470 HIS A N 1
ATOM 3497 C CA . HIS A 1 470 ? 33.136 0.919 -28.994 1.00 86.06 470 HIS A CA 1
ATOM 3498 C C . HIS A 1 470 ? 33.944 1.848 -29.902 1.00 86.06 470 HIS A C 1
ATOM 3500 O O . HIS A 1 470 ? 34.855 1.395 -30.586 1.00 86.06 470 HIS A O 1
ATOM 3506 N N . ASP A 1 471 ? 33.653 3.146 -29.876 1.00 85.50 471 ASP A N 1
ATOM 3507 C CA . ASP A 1 471 ? 34.281 4.123 -30.767 1.00 85.50 471 ASP A CA 1
ATOM 3508 C C . ASP A 1 471 ? 35.764 4.376 -30.424 1.00 85.50 471 ASP A C 1
ATOM 3510 O O . ASP A 1 471 ? 36.551 4.770 -31.286 1.00 85.50 471 ASP A O 1
ATOM 3514 N N . LEU A 1 472 ? 36.166 4.087 -29.180 1.00 84.31 472 LEU A N 1
ATOM 3515 C CA . LEU A 1 472 ? 37.560 4.055 -28.723 1.00 84.31 472 LEU A CA 1
ATOM 3516 C C . LEU A 1 472 ? 38.284 2.727 -29.026 1.00 84.31 472 LEU A C 1
ATOM 3518 O O . LEU A 1 472 ? 39.442 2.573 -28.631 1.00 84.31 472 LEU A O 1
ATOM 3522 N N . ASN A 1 473 ? 37.628 1.776 -29.703 1.00 80.88 473 ASN A N 1
ATOM 3523 C CA . ASN A 1 473 ? 38.118 0.419 -29.978 1.00 80.88 473 ASN A CA 1
ATOM 3524 C C . ASN A 1 473 ? 38.527 -0.373 -28.716 1.00 80.88 473 ASN A C 1
ATOM 3526 O O . ASN A 1 473 ? 39.356 -1.276 -28.795 1.00 80.88 473 ASN A O 1
ATOM 3530 N N . GLN A 1 474 ? 37.962 -0.046 -27.549 1.00 79.56 474 GLN A N 1
ATOM 3531 C CA . GLN A 1 474 ? 38.237 -0.751 -26.287 1.00 79.56 474 GLN A CA 1
ATOM 3532 C C . GLN A 1 474 ? 37.423 -2.044 -26.174 1.00 79.56 474 GLN A C 1
ATOM 3534 O O . GLN A 1 474 ? 37.879 -3.023 -25.591 1.00 79.56 474 GLN A O 1
ATOM 3539 N N . ILE A 1 475 ? 36.213 -2.054 -26.744 1.00 81.06 475 ILE A N 1
ATOM 3540 C CA . ILE A 1 475 ? 35.341 -3.231 -26.830 1.00 81.06 475 ILE A CA 1
ATOM 3541 C C . ILE A 1 475 ? 34.664 -3.285 -28.199 1.00 81.06 475 ILE A C 1
ATOM 3543 O O . ILE A 1 475 ? 34.389 -2.251 -28.805 1.00 81.06 475 ILE A O 1
ATOM 3547 N N . ASN A 1 476 ? 34.257 -4.473 -28.649 1.00 82.81 476 ASN A N 1
ATOM 3548 C CA . ASN A 1 476 ? 33.284 -4.566 -29.737 1.00 82.81 476 ASN A CA 1
ATOM 3549 C C . ASN A 1 476 ? 31.856 -4.371 -29.191 1.00 82.81 476 ASN A C 1
ATOM 3551 O O . ASN A 1 476 ? 31.107 -5.324 -28.951 1.00 82.81 476 ASN A O 1
ATOM 3555 N N . GLY A 1 477 ? 31.482 -3.107 -28.980 1.00 76.75 477 GLY A N 1
ATOM 3556 C CA . GLY A 1 477 ? 30.184 -2.726 -28.420 1.00 76.75 477 GLY A CA 1
ATOM 3557 C C . GLY A 1 477 ? 28.980 -2.958 -29.340 1.00 76.75 477 GLY A C 1
ATOM 3558 O O . GLY A 1 477 ? 27.859 -2.697 -28.907 1.00 76.75 477 GLY A O 1
ATOM 3559 N N . GLN A 1 478 ? 29.173 -3.433 -30.577 1.00 79.88 478 GLN A N 1
ATOM 3560 C CA . GLN A 1 478 ? 28.075 -3.805 -31.484 1.00 79.88 478 GLN A CA 1
ATOM 3561 C C . GLN A 1 478 ? 27.635 -5.260 -31.321 1.00 79.88 478 GLN A C 1
ATOM 3563 O O . GLN A 1 478 ? 26.580 -5.629 -31.829 1.00 79.88 478 GLN A O 1
ATOM 3568 N N . THR A 1 479 ? 28.407 -6.081 -30.604 1.00 84.62 479 THR A N 1
ATOM 3569 C CA . THR A 1 479 ? 28.029 -7.474 -30.349 1.00 84.62 479 THR A CA 1
ATOM 3570 C C . THR A 1 479 ? 26.749 -7.565 -29.519 1.00 84.62 479 THR A C 1
ATOM 3572 O O . THR A 1 479 ? 26.498 -6.750 -28.625 1.00 84.62 479 THR A O 1
ATOM 3575 N N . LEU A 1 480 ? 25.966 -8.616 -29.775 1.00 84.44 480 LEU A N 1
ATOM 3576 C CA . LEU A 1 480 ? 24.762 -8.932 -29.007 1.00 84.44 480 LEU A CA 1
ATOM 3577 C C . LEU A 1 480 ? 25.065 -9.071 -27.508 1.00 84.44 480 LEU A C 1
ATOM 3579 O O . LEU A 1 480 ? 24.315 -8.567 -26.679 1.00 84.44 480 LEU A O 1
ATOM 3583 N N . ALA A 1 481 ? 26.206 -9.678 -27.163 1.00 83.94 481 ALA A N 1
ATOM 3584 C CA . ALA A 1 481 ? 26.662 -9.826 -25.784 1.00 83.94 481 ALA A CA 1
ATOM 3585 C C . ALA A 1 481 ? 26.953 -8.473 -25.112 1.00 83.94 481 ALA A C 1
ATOM 3587 O O . ALA A 1 481 ? 26.504 -8.247 -23.990 1.00 83.94 481 ALA A O 1
ATOM 3588 N N . ALA A 1 482 ? 27.638 -7.544 -25.792 1.00 83.94 482 ALA A N 1
ATOM 3589 C CA . ALA A 1 482 ? 27.913 -6.217 -25.240 1.00 83.94 482 ALA A CA 1
ATOM 3590 C C . ALA A 1 482 ? 26.623 -5.406 -25.027 1.00 83.94 482 ALA A C 1
ATOM 3592 O O . ALA A 1 482 ? 26.430 -4.828 -23.960 1.00 83.94 482 ALA A O 1
ATOM 3593 N N . ARG A 1 483 ? 25.698 -5.410 -25.999 1.00 86.25 483 ARG A N 1
ATOM 3594 C CA . ARG A 1 483 ? 24.373 -4.767 -25.856 1.00 86.25 483 ARG A CA 1
ATOM 3595 C C . ARG A 1 483 ? 23.541 -5.420 -24.742 1.00 86.25 483 ARG A C 1
ATOM 3597 O O . ARG A 1 483 ? 22.894 -4.711 -23.965 1.00 86.25 483 ARG A O 1
ATOM 3604 N N . GLY A 1 484 ? 23.619 -6.749 -24.648 1.00 86.62 484 GLY A N 1
ATOM 3605 C CA . GLY A 1 484 ? 23.129 -7.607 -23.570 1.00 86.62 484 GLY A CA 1
ATOM 3606 C C . GLY A 1 484 ? 23.542 -7.117 -22.191 1.00 86.62 484 GLY A C 1
ATOM 3607 O O . GLY A 1 484 ? 22.710 -6.657 -21.408 1.00 86.62 484 GLY A O 1
ATOM 3608 N N . LEU A 1 485 ? 24.845 -7.181 -21.922 1.00 86.62 485 LEU A N 1
ATOM 3609 C CA . LEU A 1 485 ? 25.444 -6.827 -20.638 1.00 86.62 485 LEU A CA 1
ATOM 3610 C C . LEU A 1 485 ? 25.203 -5.363 -20.274 1.00 86.62 485 LEU A C 1
ATOM 3612 O O . LEU A 1 485 ? 24.839 -5.086 -19.135 1.00 86.62 485 LEU A O 1
ATOM 3616 N N . THR A 1 486 ? 25.327 -4.428 -21.222 1.00 89.44 486 THR A N 1
ATOM 3617 C CA . THR A 1 486 ? 25.024 -3.010 -20.970 1.00 89.44 486 THR A CA 1
ATOM 3618 C C . THR A 1 486 ? 23.572 -2.813 -20.540 1.00 89.44 486 THR A C 1
ATOM 3620 O O . THR A 1 486 ? 23.314 -2.091 -19.580 1.00 89.44 486 THR A O 1
ATOM 3623 N N . SER A 1 487 ? 22.622 -3.470 -21.212 1.00 89.06 487 SER A N 1
ATOM 3624 C CA . SER A 1 487 ? 21.200 -3.369 -20.859 1.00 89.06 487 SER A CA 1
ATOM 3625 C C . SER A 1 487 ? 20.903 -4.027 -19.513 1.00 89.06 487 SER A C 1
ATOM 3627 O O . SER A 1 487 ? 20.126 -3.486 -18.729 1.00 89.06 487 SER A O 1
ATOM 3629 N N . GLY A 1 488 ? 21.551 -5.157 -19.213 1.00 90.19 488 GLY A N 1
ATOM 3630 C CA . GLY A 1 488 ? 21.471 -5.796 -17.903 1.00 90.19 488 GLY A CA 1
ATOM 3631 C C . GLY A 1 488 ? 21.998 -4.894 -16.791 1.00 90.19 488 GLY A C 1
ATOM 3632 O O . GLY A 1 488 ? 21.286 -4.632 -15.824 1.00 90.19 488 GLY A O 1
ATOM 3633 N N . MET A 1 489 ? 23.210 -4.354 -16.939 1.00 89.50 489 MET A N 1
ATOM 3634 C CA . MET A 1 489 ? 23.812 -3.444 -15.958 1.00 89.50 489 MET A CA 1
ATOM 3635 C C . MET A 1 489 ? 22.957 -2.193 -15.749 1.00 89.50 489 MET A C 1
ATOM 3637 O O . MET A 1 489 ? 22.687 -1.832 -14.608 1.00 89.50 489 MET A O 1
ATOM 3641 N N . ALA A 1 490 ? 22.468 -1.574 -16.827 1.00 90.19 490 ALA A N 1
ATOM 3642 C CA . ALA A 1 490 ? 21.563 -0.431 -16.739 1.00 90.19 490 ALA A CA 1
ATOM 3643 C C . ALA A 1 490 ? 20.269 -0.768 -15.977 1.00 90.19 490 ALA A C 1
ATOM 3645 O O . ALA A 1 490 ? 19.840 0.011 -15.125 1.00 90.19 490 ALA A O 1
ATOM 3646 N N . GLY A 1 491 ? 19.684 -1.945 -16.225 1.00 90.69 491 GLY A N 1
ATOM 3647 C CA . GLY A 1 491 ? 18.530 -2.443 -15.478 1.00 90.69 491 GLY A CA 1
ATOM 3648 C C . GLY A 1 491 ? 18.828 -2.652 -13.991 1.00 90.69 491 GLY A C 1
ATOM 3649 O O . GLY A 1 491 ? 18.060 -2.199 -13.144 1.00 90.69 491 GLY A O 1
ATOM 3650 N N . GLY A 1 492 ? 19.958 -3.285 -13.667 1.00 90.19 492 GLY A N 1
ATOM 3651 C CA . GLY A 1 492 ? 20.398 -3.505 -12.287 1.00 90.19 492 GLY A CA 1
ATOM 3652 C C . GLY A 1 492 ? 20.661 -2.201 -11.526 1.00 90.19 492 GLY A C 1
ATOM 3653 O O . GLY A 1 492 ? 20.219 -2.063 -10.385 1.00 90.19 492 GLY A O 1
ATOM 3654 N N . ILE A 1 493 ? 21.311 -1.220 -12.166 1.00 91.38 493 ILE A N 1
ATOM 3655 C CA . ILE A 1 493 ? 21.536 0.122 -11.604 1.00 91.38 493 ILE A CA 1
ATOM 3656 C C . ILE A 1 493 ? 20.197 0.824 -11.373 1.00 91.38 493 ILE A C 1
ATOM 3658 O O . ILE A 1 493 ? 19.952 1.296 -10.267 1.00 91.38 493 ILE A O 1
ATOM 3662 N N . SER A 1 494 ? 19.303 0.832 -12.367 1.00 91.00 494 SER A N 1
ATOM 3663 C CA . SER A 1 494 ? 17.986 1.466 -12.245 1.00 91.00 494 SER A CA 1
ATOM 3664 C C . SER A 1 494 ? 17.189 0.897 -11.069 1.00 91.00 494 SER A C 1
ATOM 3666 O O . SER A 1 494 ? 16.644 1.660 -10.272 1.00 91.00 494 SER A O 1
ATOM 3668 N N . ALA A 1 495 ? 17.128 -0.432 -10.937 1.00 90.62 495 ALA A N 1
ATOM 3669 C CA . ALA A 1 495 ? 16.444 -1.081 -9.820 1.00 90.62 495 ALA A CA 1
ATOM 3670 C C . ALA A 1 495 ? 17.118 -0.769 -8.478 1.00 90.62 495 ALA A C 1
ATOM 3672 O O . ALA A 1 495 ? 16.430 -0.449 -7.515 1.00 90.62 495 ALA A O 1
ATOM 3673 N N . THR A 1 496 ? 18.453 -0.779 -8.425 1.00 90.44 496 THR A N 1
ATOM 3674 C CA . THR A 1 496 ? 19.215 -0.407 -7.222 1.00 90.44 496 THR A CA 1
ATOM 3675 C C . THR A 1 496 ? 18.885 1.014 -6.775 1.00 90.44 496 THR A C 1
ATOM 3677 O O . THR A 1 496 ? 18.562 1.237 -5.609 1.00 90.44 496 THR A O 1
ATOM 3680 N N . THR A 1 497 ? 18.911 1.978 -7.696 1.00 89.81 497 THR A N 1
ATOM 3681 C CA . THR A 1 497 ? 18.597 3.380 -7.405 1.00 89.81 497 THR A CA 1
ATOM 3682 C C . THR A 1 497 ? 17.150 3.545 -6.940 1.00 89.81 497 THR A C 1
ATOM 3684 O O . THR A 1 497 ? 16.914 4.238 -5.950 1.00 89.81 497 THR A O 1
ATOM 3687 N N . GLN A 1 498 ? 16.190 2.867 -7.582 1.00 89.44 498 GLN A N 1
ATOM 3688 C CA . GLN A 1 498 ? 14.791 2.860 -7.138 1.00 89.44 498 GLN A CA 1
ATOM 3689 C C . GLN A 1 498 ? 14.651 2.282 -5.726 1.00 89.44 498 GLN A C 1
ATOM 3691 O O . GLN A 1 498 ? 14.013 2.903 -4.880 1.00 89.44 498 GLN A O 1
ATOM 3696 N N . THR A 1 499 ? 15.283 1.145 -5.428 1.00 90.12 499 THR A N 1
ATOM 3697 C CA . THR A 1 499 ? 15.229 0.521 -4.099 1.00 90.12 499 THR A CA 1
ATOM 3698 C C . THR A 1 499 ? 15.876 1.392 -3.023 1.00 90.12 499 THR A C 1
ATOM 3700 O O . THR A 1 499 ? 15.306 1.527 -1.944 1.00 90.12 499 THR A O 1
ATOM 3703 N N . ILE A 1 500 ? 17.012 2.040 -3.296 1.00 88.94 500 ILE A N 1
ATOM 3704 C CA . ILE A 1 500 ? 17.639 2.980 -2.349 1.00 88.94 500 ILE A CA 1
ATOM 3705 C C . ILE A 1 500 ? 16.710 4.170 -2.081 1.00 88.94 500 ILE A C 1
ATOM 3707 O O . ILE A 1 500 ? 16.499 4.542 -0.926 1.00 88.94 500 ILE A O 1
ATOM 3711 N N . ALA A 1 501 ? 16.104 4.740 -3.125 1.00 88.19 501 ALA A N 1
ATOM 3712 C CA . ALA A 1 501 ? 15.147 5.830 -2.968 1.00 88.19 501 ALA A CA 1
ATOM 3713 C C . ALA A 1 501 ? 13.902 5.383 -2.175 1.00 88.19 501 ALA A C 1
ATOM 3715 O O . ALA A 1 501 ? 13.439 6.107 -1.296 1.00 88.19 501 ALA A O 1
ATOM 3716 N N . GLN A 1 502 ? 13.407 4.162 -2.408 1.00 89.38 502 GLN A N 1
ATOM 3717 C CA . GLN A 1 502 ? 12.329 3.558 -1.620 1.00 89.38 502 GLN A CA 1
ATOM 3718 C C . GLN A 1 502 ? 12.723 3.363 -0.154 1.00 89.38 502 GLN A C 1
ATOM 3720 O O . GLN A 1 502 ? 11.904 3.658 0.712 1.00 89.38 502 GLN A O 1
ATOM 3725 N N . LEU A 1 503 ? 13.937 2.880 0.145 1.00 88.56 503 LEU A N 1
ATOM 3726 C CA . LEU A 1 503 ? 14.452 2.700 1.514 1.00 88.56 503 LEU A CA 1
ATOM 3727 C C . LEU A 1 503 ? 14.529 4.024 2.280 1.00 88.56 503 LEU A C 1
ATOM 3729 O O . LEU A 1 503 ? 14.201 4.053 3.463 1.00 88.56 503 LEU A O 1
ATOM 3733 N N . ASN A 1 504 ? 14.885 5.105 1.587 1.00 87.25 504 ASN A N 1
ATOM 3734 C CA . ASN A 1 504 ? 15.014 6.446 2.158 1.00 87.25 504 ASN A CA 1
ATOM 3735 C C . ASN A 1 504 ? 13.700 7.246 2.167 1.00 87.25 504 ASN A C 1
ATOM 3737 O O . ASN A 1 504 ? 13.666 8.367 2.677 1.00 87.25 504 ASN A O 1
ATOM 3741 N N . SER A 1 505 ? 12.620 6.701 1.600 1.00 89.19 505 SER A N 1
ATOM 3742 C CA . SER A 1 505 ? 11.335 7.393 1.524 1.00 89.19 505 SER A CA 1
ATOM 3743 C C . SER A 1 505 ? 10.566 7.288 2.842 1.00 89.19 505 SER A C 1
ATOM 3745 O O . SER A 1 505 ? 10.188 6.196 3.288 1.00 89.19 505 SER A O 1
ATOM 3747 N N . THR A 1 506 ? 10.306 8.459 3.424 1.00 92.31 506 THR A N 1
ATOM 3748 C CA . THR A 1 506 ? 9.585 8.657 4.684 1.00 92.31 506 THR A CA 1
ATOM 3749 C C . THR A 1 506 ? 8.486 9.700 4.488 1.00 92.31 506 THR A C 1
ATOM 3751 O O . THR A 1 506 ? 8.677 10.727 3.822 1.00 92.31 506 THR A O 1
ATOM 3754 N N . TYR A 1 507 ? 7.326 9.427 5.067 1.00 92.69 507 TYR A N 1
ATOM 3755 C CA . TYR A 1 507 ? 6.220 10.353 5.257 1.00 92.69 507 TYR A CA 1
ATOM 3756 C C . TYR A 1 507 ? 6.243 10.846 6.708 1.00 92.69 507 TYR A C 1
ATOM 3758 O O . TYR A 1 507 ? 6.595 10.092 7.614 1.00 92.69 507 TYR A O 1
ATOM 3766 N N . VAL A 1 508 ? 5.949 12.127 6.907 1.00 90.81 508 VAL A N 1
ATOM 3767 C CA . VAL A 1 508 ? 5.840 12.730 8.236 1.00 90.81 508 VAL A CA 1
ATOM 3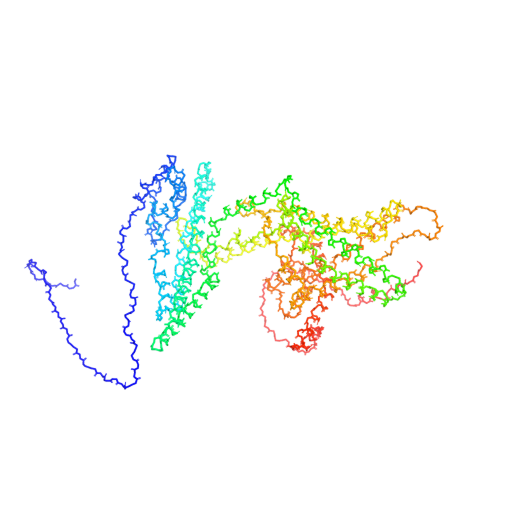768 C C . VAL A 1 508 ? 4.401 13.175 8.370 1.00 90.81 508 VAL A C 1
ATOM 3770 O O . VAL A 1 508 ? 3.94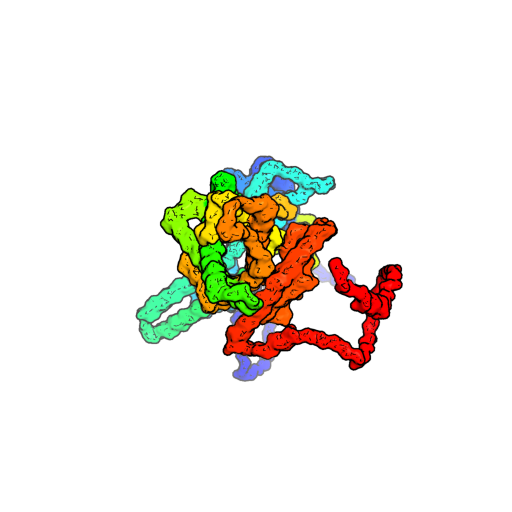4 13.948 7.534 1.00 90.81 508 VAL A O 1
ATOM 3773 N N . ASP A 1 509 ? 3.708 12.641 9.364 1.00 88.12 509 ASP A N 1
ATOM 3774 C CA . ASP A 1 509 ? 2.305 12.968 9.591 1.00 88.12 509 ASP A CA 1
ATOM 3775 C C . ASP A 1 509 ? 2.144 14.312 10.335 1.00 88.12 509 ASP A C 1
ATOM 3777 O O . ASP A 1 509 ? 3.139 14.881 10.807 1.00 88.12 509 ASP A O 1
ATOM 3781 N N . PRO A 1 510 ? 0.911 14.826 10.499 1.00 83.75 510 PRO A N 1
ATOM 3782 C CA . PRO A 1 510 ? 0.665 16.081 11.218 1.00 83.75 510 PRO A CA 1
ATOM 3783 C C . PRO A 1 510 ? 1.126 16.087 12.686 1.00 83.75 510 PRO A C 1
ATOM 3785 O O . PRO A 1 510 ? 1.337 17.152 13.264 1.00 83.75 510 PRO A O 1
ATOM 3788 N N . GLN A 1 511 ? 1.307 14.914 13.302 1.00 79.25 511 GLN A N 1
ATOM 3789 C CA . GLN A 1 511 ? 1.825 14.773 14.668 1.00 79.25 511 GLN A CA 1
ATOM 3790 C C . GLN A 1 511 ? 3.364 14.719 14.717 1.00 79.25 511 GLN A C 1
ATOM 3792 O O . GLN A 1 511 ? 3.949 14.675 15.801 1.00 79.25 511 GLN A O 1
ATOM 3797 N N . GLY A 1 512 ? 4.041 14.749 13.564 1.00 83.88 512 GLY A N 1
ATOM 3798 C CA . GLY A 1 512 ? 5.497 14.697 13.448 1.00 83.88 512 GLY A CA 1
ATOM 3799 C C . GLY A 1 512 ? 6.081 13.282 13.484 1.00 83.88 512 GLY A C 1
ATOM 3800 O O . GLY A 1 512 ? 7.308 13.126 13.542 1.00 83.88 512 GLY A O 1
ATOM 3801 N N . ARG A 1 513 ? 5.248 12.236 13.435 1.00 88.38 513 ARG A N 1
ATOM 3802 C CA . ARG A 1 513 ? 5.698 10.840 13.395 1.00 88.38 513 ARG A CA 1
ATOM 3803 C C . ARG A 1 513 ? 6.317 10.543 12.037 1.00 88.38 513 ARG A C 1
ATOM 3805 O O . ARG A 1 513 ? 5.740 10.813 10.988 1.00 88.38 513 ARG A O 1
ATOM 3812 N N . LYS A 1 514 ? 7.508 9.944 12.055 1.00 94.19 514 LYS A N 1
ATOM 3813 C CA . LYS A 1 514 ? 8.211 9.493 10.849 1.00 94.19 514 LYS A CA 1
ATOM 3814 C C . LYS A 1 514 ? 7.759 8.080 10.496 1.00 94.19 514 LYS A C 1
ATOM 3816 O O . LYS A 1 514 ? 8.054 7.130 11.223 1.00 94.19 514 LYS A O 1
ATOM 3821 N N . ILE A 1 515 ? 7.068 7.951 9.370 1.00 95.00 515 ILE A N 1
ATOM 3822 C CA . ILE A 1 515 ? 6.493 6.698 8.882 1.00 95.00 515 ILE A CA 1
ATOM 3823 C C . ILE A 1 515 ? 7.202 6.304 7.579 1.00 95.00 515 ILE A C 1
ATOM 3825 O O . ILE A 1 515 ? 7.205 7.083 6.620 1.00 95.00 515 ILE A O 1
ATOM 3829 N N . PRO A 1 516 ? 7.820 5.114 7.492 1.00 94.38 516 PRO A N 1
ATOM 3830 C CA . PRO A 1 516 ? 8.452 4.677 6.256 1.00 94.38 516 PRO A CA 1
ATOM 3831 C C . PRO A 1 516 ? 7.383 4.412 5.190 1.00 94.38 516 PRO A C 1
ATOM 3833 O O . PRO A 1 516 ? 6.377 3.763 5.451 1.00 94.38 516 PRO A O 1
ATOM 3836 N N . VAL A 1 517 ? 7.612 4.883 3.965 1.00 94.25 517 VAL A N 1
ATOM 3837 C CA . VAL A 1 517 ? 6.637 4.741 2.864 1.00 94.25 517 VAL A CA 1
ATOM 3838 C C . VAL A 1 517 ? 6.592 3.310 2.322 1.00 94.25 517 VAL A C 1
ATOM 3840 O O . VAL A 1 517 ? 5.563 2.850 1.822 1.00 94.25 517 VAL A O 1
ATOM 3843 N N . PHE A 1 518 ? 7.707 2.591 2.445 1.00 92.81 518 PHE A N 1
ATOM 3844 C CA . PHE A 1 518 ? 7.833 1.194 2.056 1.00 92.81 518 PHE A CA 1
ATOM 3845 C C . PHE A 1 518 ? 8.307 0.350 3.242 1.00 92.81 518 PHE A C 1
ATOM 3847 O O . PHE A 1 518 ? 8.964 0.848 4.150 1.00 92.81 518 PHE A O 1
ATOM 3854 N N . THR A 1 519 ? 8.027 -0.942 3.232 1.00 92.31 519 THR A N 1
ATOM 3855 C CA . THR A 1 519 ? 8.586 -1.911 4.184 1.00 92.31 519 THR A CA 1
ATOM 3856 C C . THR A 1 519 ? 8.920 -3.215 3.462 1.00 92.31 519 THR A C 1
ATOM 3858 O O . THR A 1 519 ? 8.454 -3.428 2.338 1.00 92.31 519 THR A O 1
ATOM 3861 N N . PRO A 1 520 ? 9.766 -4.084 4.041 1.00 90.19 520 PRO A N 1
ATOM 3862 C CA . PRO A 1 520 ? 10.043 -5.394 3.463 1.00 90.19 520 PRO A CA 1
ATOM 3863 C C . PRO A 1 520 ? 8.768 -6.232 3.311 1.00 90.19 520 PRO A C 1
ATOM 3865 O O . PRO A 1 520 ? 7.955 -6.339 4.230 1.00 90.19 520 PRO A O 1
ATOM 3868 N N . ASP A 1 521 ? 8.602 -6.866 2.156 1.00 89.12 521 ASP A N 1
ATOM 3869 C CA . ASP A 1 521 ? 7.541 -7.826 1.892 1.00 89.12 521 ASP A CA 1
ATOM 3870 C C . ASP A 1 521 ? 8.054 -9.257 2.032 1.00 89.12 521 ASP A C 1
ATOM 3872 O O . ASP A 1 521 ? 8.557 -9.861 1.089 1.00 89.12 521 ASP A O 1
ATOM 3876 N N . ARG A 1 522 ? 7.923 -9.809 3.240 1.00 81.50 522 ARG A N 1
ATOM 3877 C CA . ARG A 1 522 ? 8.365 -11.172 3.579 1.00 81.50 522 ARG A CA 1
ATOM 3878 C C . ARG A 1 522 ? 7.366 -12.265 3.179 1.00 81.50 522 ARG A C 1
ATOM 3880 O O . ARG A 1 522 ? 7.344 -13.329 3.787 1.00 81.50 522 ARG A O 1
ATOM 3887 N N . LYS A 1 523 ? 6.491 -12.005 2.208 1.00 78.25 523 LYS A N 1
ATOM 3888 C CA . LYS A 1 523 ? 5.573 -13.033 1.711 1.00 78.25 523 LYS A CA 1
ATOM 3889 C C . LYS A 1 523 ? 6.353 -14.052 0.882 1.00 78.25 523 LYS A C 1
ATOM 3891 O O . LYS A 1 523 ? 7.149 -13.671 0.027 1.00 78.25 523 LYS A O 1
ATOM 3896 N N . ASN A 1 524 ? 6.101 -15.337 1.127 1.00 72.69 524 ASN A N 1
ATOM 3897 C CA . ASN A 1 524 ? 6.619 -16.398 0.270 1.00 72.69 524 ASN A CA 1
ATOM 3898 C C . ASN A 1 524 ? 5.987 -16.274 -1.119 1.00 72.69 524 ASN A C 1
ATOM 3900 O O . ASN A 1 524 ? 4.792 -15.990 -1.237 1.00 72.69 524 ASN A O 1
ATOM 3904 N N . ALA A 1 525 ? 6.807 -16.460 -2.148 1.00 70.00 525 ALA A N 1
ATOM 3905 C CA . ALA A 1 525 ? 6.338 -16.487 -3.523 1.00 70.00 525 ALA A CA 1
ATOM 3906 C C . ALA A 1 525 ? 5.743 -17.867 -3.793 1.00 70.00 525 ALA A C 1
ATOM 3908 O O . ALA A 1 525 ? 6.179 -18.870 -3.224 1.00 70.00 525 ALA A O 1
ATOM 3909 N N . ASP A 1 526 ? 4.741 -17.907 -4.654 1.00 80.12 526 ASP A N 1
ATOM 3910 C CA . ASP A 1 526 ? 4.124 -19.148 -5.094 1.00 80.12 526 ASP A CA 1
ATOM 3911 C C . ASP A 1 526 ? 4.297 -19.186 -6.602 1.00 80.12 526 ASP A C 1
ATOM 3913 O O . ASP A 1 526 ? 3.545 -18.555 -7.339 1.00 80.12 526 ASP A O 1
ATOM 3917 N N . LEU A 1 527 ? 5.333 -19.897 -7.056 1.00 81.75 527 LEU A N 1
ATOM 3918 C CA . LEU A 1 527 ? 5.724 -19.899 -8.462 1.00 81.75 527 LEU A CA 1
ATOM 3919 C C . LEU A 1 527 ? 4.561 -20.289 -9.379 1.00 81.75 527 LEU A C 1
ATOM 3921 O O . LEU A 1 527 ? 4.374 -19.667 -10.422 1.00 81.75 527 LEU A O 1
ATOM 3925 N N . ALA A 1 528 ? 3.780 -21.303 -8.998 1.00 80.75 528 ALA A N 1
ATOM 3926 C CA . ALA A 1 528 ? 2.662 -21.770 -9.809 1.00 80.75 528 ALA A CA 1
ATOM 3927 C C . ALA A 1 528 ? 1.586 -20.685 -9.914 1.00 80.75 528 ALA A C 1
ATOM 3929 O O . ALA A 1 528 ? 1.125 -20.369 -11.013 1.00 80.75 528 ALA A O 1
ATOM 3930 N N . LYS A 1 529 ? 1.237 -20.066 -8.784 1.00 84.81 529 LYS A N 1
ATOM 3931 C CA . LYS A 1 529 ? 0.260 -18.977 -8.729 1.00 84.81 529 LYS A CA 1
ATOM 3932 C C . LYS A 1 529 ? 0.737 -17.715 -9.446 1.00 84.81 529 LYS A C 1
ATOM 3934 O O . LYS A 1 529 ? -0.052 -17.085 -10.148 1.00 84.81 529 LYS A O 1
ATOM 3939 N N . ASP A 1 530 ? 2.003 -17.348 -9.289 1.00 80.25 530 ASP A N 1
ATOM 3940 C CA . ASP A 1 530 ? 2.584 -16.133 -9.858 1.00 80.25 530 ASP A CA 1
ATOM 3941 C C . ASP A 1 530 ? 2.730 -16.248 -11.381 1.00 80.25 530 ASP A C 1
ATOM 3943 O O . ASP A 1 530 ? 2.394 -15.304 -12.101 1.00 80.25 530 ASP A O 1
ATOM 3947 N N . LEU A 1 531 ? 3.131 -17.420 -11.892 1.00 81.56 531 LEU A N 1
ATOM 3948 C CA . LEU A 1 531 ? 3.152 -17.697 -13.332 1.00 81.56 531 LEU A CA 1
ATOM 3949 C C . LEU A 1 531 ? 1.740 -17.746 -13.921 1.00 81.56 531 LEU A C 1
ATOM 3951 O O . LEU A 1 531 ? 1.499 -17.123 -14.954 1.00 81.56 531 LEU A O 1
ATOM 3955 N N . ALA A 1 532 ? 0.803 -18.439 -13.264 1.00 79.25 532 ALA A N 1
ATOM 3956 C CA . ALA A 1 532 ? -0.585 -18.500 -13.718 1.00 79.25 532 ALA A CA 1
ATOM 3957 C C . ALA A 1 532 ? -1.200 -17.096 -13.794 1.00 79.25 532 ALA A C 1
ATOM 3959 O O . ALA A 1 532 ? -1.791 -16.730 -14.802 1.00 79.25 532 ALA A O 1
ATOM 3960 N N . LYS A 1 533 ? -0.984 -16.263 -12.773 1.00 79.12 533 LYS A N 1
ATOM 3961 C CA . LYS A 1 533 ? -1.493 -14.889 -12.750 1.00 79.12 533 LYS A CA 1
ATOM 3962 C C . LYS A 1 533 ? -0.851 -13.989 -13.812 1.00 79.12 533 LYS A C 1
ATOM 3964 O O . LYS A 1 533 ? -1.519 -13.108 -14.340 1.00 79.12 533 LYS A O 1
ATOM 3969 N N . GLY A 1 534 ? 0.443 -14.154 -14.087 1.00 73.50 534 GLY A N 1
ATOM 3970 C CA . GLY A 1 534 ? 1.189 -13.269 -14.989 1.00 73.50 534 GLY A CA 1
ATOM 3971 C C . GLY A 1 534 ? 1.106 -13.629 -16.475 1.00 73.50 534 GLY A C 1
ATOM 3972 O O . GLY A 1 534 ? 1.461 -12.798 -17.314 1.00 73.50 534 GLY A O 1
ATOM 3973 N N . LEU A 1 535 ? 0.692 -14.856 -16.808 1.00 79.19 535 LEU A N 1
ATOM 3974 C CA . LEU A 1 535 ? 0.764 -15.400 -18.169 1.00 79.19 535 LEU A CA 1
ATOM 3975 C C . LEU A 1 535 ? -0.530 -16.065 -18.656 1.00 79.19 535 LEU A C 1
ATOM 3977 O O . LEU A 1 535 ? -0.534 -16.546 -19.786 1.00 79.19 535 LEU A O 1
ATOM 3981 N N . ASP A 1 536 ? -1.611 -16.109 -17.868 1.00 79.88 536 ASP A N 1
ATOM 3982 C CA . ASP A 1 536 ? -2.880 -16.690 -18.326 1.00 79.88 536 ASP A CA 1
ATOM 3983 C C . ASP A 1 536 ? -3.555 -15.791 -19.382 1.00 79.88 536 ASP A C 1
ATOM 3985 O O . ASP A 1 536 ? -4.090 -14.733 -19.041 1.00 79.88 536 ASP A O 1
ATOM 3989 N N . PRO A 1 537 ? -3.598 -16.197 -20.668 1.00 74.75 537 PRO A N 1
ATOM 3990 C CA . PRO A 1 537 ? -4.228 -15.398 -21.717 1.00 74.75 537 PRO A CA 1
ATOM 3991 C C . PRO A 1 537 ? -5.757 -15.330 -21.576 1.00 74.75 537 PRO A C 1
ATOM 3993 O O . PRO A 1 537 ? -6.407 -14.549 -22.278 1.00 74.75 537 PRO A O 1
ATOM 3996 N N . ARG A 1 538 ? -6.362 -16.143 -20.701 1.00 77.75 538 ARG A N 1
ATOM 3997 C CA . ARG A 1 538 ? -7.801 -16.091 -20.412 1.00 77.75 538 ARG A CA 1
ATOM 3998 C C . A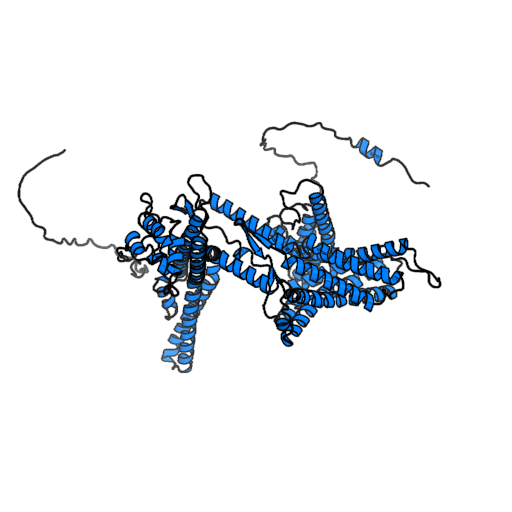RG A 1 538 ? -8.152 -14.846 -19.604 1.00 77.75 538 ARG A C 1
ATOM 4000 O O . ARG A 1 538 ? -9.255 -14.328 -19.774 1.00 77.75 538 ARG A O 1
ATOM 4007 N N . ASP A 1 539 ? -7.215 -14.324 -18.812 1.00 77.69 539 ASP A N 1
ATOM 4008 C CA . ASP A 1 539 ? -7.392 -13.080 -18.069 1.00 77.69 539 ASP A CA 1
ATOM 4009 C C . ASP A 1 539 ? -7.358 -11.866 -19.033 1.00 77.69 539 ASP A C 1
ATOM 4011 O O . ASP A 1 539 ? -6.337 -11.603 -19.683 1.00 77.69 539 ASP A O 1
ATOM 4015 N N . PRO A 1 540 ? -8.458 -11.092 -19.148 1.00 77.00 540 PRO A N 1
ATOM 4016 C CA . PRO A 1 540 ? -8.504 -9.893 -19.988 1.00 77.00 540 PRO A CA 1
ATOM 4017 C C . PRO A 1 540 ? -7.456 -8.833 -19.623 1.00 77.00 540 PRO A C 1
ATOM 4019 O O . PRO A 1 540 ? -6.994 -8.093 -20.500 1.00 77.00 540 PRO A O 1
ATOM 4022 N N . ALA A 1 541 ? -7.056 -8.748 -18.351 1.00 78.62 541 ALA A N 1
ATOM 4023 C CA . ALA A 1 541 ? -6.028 -7.816 -17.903 1.00 78.62 541 ALA A CA 1
ATOM 4024 C C . ALA A 1 541 ? -4.647 -8.211 -18.444 1.00 78.62 541 ALA A C 1
ATOM 4026 O O . ALA A 1 541 ? -3.897 -7.338 -18.888 1.00 78.62 541 ALA A O 1
ATOM 4027 N N . VAL A 1 542 ? -4.347 -9.516 -18.480 1.00 78.06 542 VAL A N 1
ATOM 4028 C CA . VAL A 1 542 ? -3.102 -10.051 -19.053 1.00 78.06 542 VAL A CA 1
ATOM 4029 C C . VAL A 1 542 ? -3.050 -9.744 -20.548 1.00 78.06 542 VAL A C 1
ATOM 4031 O O . VAL A 1 542 ? -2.092 -9.119 -21.002 1.00 78.06 542 VAL A O 1
ATOM 4034 N N . ARG A 1 543 ? -4.104 -10.058 -21.318 1.00 81.69 543 ARG A N 1
ATOM 4035 C CA . ARG A 1 543 ? -4.143 -9.728 -22.761 1.00 81.69 543 ARG A CA 1
ATOM 4036 C C . ARG A 1 543 ? -3.951 -8.237 -23.027 1.00 81.69 543 ARG A C 1
ATOM 4038 O O . ARG A 1 543 ? -3.129 -7.854 -23.857 1.00 81.69 543 ARG A O 1
ATOM 4045 N N . THR A 1 544 ? -4.651 -7.390 -22.273 1.00 77.88 544 THR A N 1
ATOM 4046 C CA . THR A 1 544 ? -4.547 -5.929 -22.404 1.00 77.88 544 THR A CA 1
ATOM 4047 C C . THR A 1 544 ? -3.122 -5.432 -22.140 1.00 77.88 544 THR A C 1
ATOM 4049 O O . THR A 1 544 ? -2.641 -4.548 -22.855 1.00 77.88 544 THR A O 1
ATOM 4052 N N . ALA A 1 545 ? -2.421 -6.002 -21.155 1.00 79.81 545 ALA A N 1
ATOM 4053 C CA . ALA A 1 545 ? -1.022 -5.673 -20.887 1.00 79.81 545 ALA A CA 1
ATOM 4054 C C . ALA A 1 545 ? -0.119 -6.051 -22.073 1.00 79.81 545 ALA A C 1
ATOM 4056 O O . ALA A 1 545 ? 0.644 -5.205 -22.550 1.00 79.81 545 ALA A O 1
ATOM 4057 N N . PHE A 1 546 ? -0.274 -7.263 -22.618 1.00 79.94 546 PHE A N 1
ATOM 4058 C CA . PHE A 1 546 ? 0.459 -7.704 -23.808 1.00 79.94 546 PHE A CA 1
ATOM 4059 C C . PHE A 1 546 ? 0.200 -6.793 -25.019 1.00 79.94 546 PHE A C 1
ATOM 4061 O O . PHE A 1 546 ? 1.164 -6.344 -25.643 1.00 79.94 546 PHE A O 1
ATOM 4068 N N . TYR A 1 547 ? -1.056 -6.437 -25.323 1.00 81.50 547 TYR A N 1
ATOM 4069 C CA . TYR A 1 547 ? -1.373 -5.512 -26.424 1.00 81.50 547 TYR A CA 1
ATOM 4070 C C . TYR A 1 547 ? -0.763 -4.134 -26.216 1.00 81.50 547 TYR A C 1
ATOM 4072 O O . TYR A 1 547 ? -0.117 -3.599 -27.120 1.00 81.50 547 TYR A O 1
ATOM 4080 N N . SER A 1 548 ? -0.909 -3.574 -25.014 1.00 81.25 548 SER A N 1
ATOM 4081 C CA . SER A 1 548 ? -0.362 -2.258 -24.701 1.00 81.25 548 SER A CA 1
ATOM 4082 C C . SER A 1 548 ? 1.155 -2.231 -24.862 1.00 81.25 548 SER A C 1
ATOM 4084 O O . SER A 1 548 ? 1.682 -1.249 -25.384 1.00 81.25 548 SER A O 1
ATOM 4086 N N . LYS A 1 549 ? 1.872 -3.281 -24.444 1.00 85.06 549 LYS A N 1
ATOM 4087 C CA . LYS A 1 549 ? 3.336 -3.351 -24.566 1.00 85.06 549 LYS A CA 1
ATOM 4088 C C . LYS A 1 549 ? 3.794 -3.642 -25.992 1.00 85.06 549 LYS A C 1
ATOM 4090 O O . LYS A 1 549 ? 4.762 -3.025 -26.431 1.00 85.06 549 LYS A O 1
ATOM 4095 N N . ALA A 1 550 ? 3.085 -4.495 -26.730 1.00 83.44 550 ALA A N 1
ATOM 4096 C CA . ALA A 1 550 ? 3.334 -4.759 -28.147 1.00 83.44 550 ALA A CA 1
ATOM 4097 C C . ALA A 1 550 ? 3.207 -3.476 -28.984 1.00 83.44 550 ALA A C 1
ATOM 4099 O O . ALA A 1 550 ? 4.156 -3.088 -29.663 1.00 83.44 550 ALA A O 1
ATOM 4100 N N . LEU A 1 551 ? 2.086 -2.761 -28.857 1.00 84.62 551 LEU A N 1
ATOM 4101 C CA . LEU A 1 551 ? 1.837 -1.499 -29.561 1.00 84.62 551 LEU A CA 1
ATOM 4102 C C . LEU A 1 551 ? 2.821 -0.396 -29.141 1.00 84.62 551 LEU A C 1
ATOM 4104 O O . LEU A 1 551 ? 3.370 0.294 -30.002 1.00 84.62 551 LEU A O 1
ATOM 4108 N N . SER A 1 552 ? 3.142 -0.307 -27.844 1.00 85.38 552 SER A N 1
ATOM 4109 C CA . SER A 1 552 ? 4.204 0.587 -27.361 1.00 85.38 552 SER A CA 1
ATOM 4110 C C . SER A 1 552 ? 5.543 0.278 -28.026 1.00 85.38 552 SER A C 1
ATOM 4112 O O . SER A 1 552 ? 6.236 1.192 -28.449 1.00 85.38 552 SER A O 1
ATOM 4114 N N . GLY A 1 553 ? 5.909 -1.001 -28.148 1.00 85.25 553 GLY A N 1
ATOM 4115 C CA . GLY A 1 553 ? 7.153 -1.420 -28.786 1.00 85.25 553 GLY A CA 1
ATOM 4116 C C . GLY A 1 553 ? 7.235 -1.005 -30.256 1.00 85.25 553 GLY A C 1
ATOM 4117 O O . GLY A 1 553 ? 8.316 -0.618 -30.713 1.00 85.25 553 GLY A O 1
ATOM 4118 N N . ILE A 1 554 ? 6.116 -1.038 -30.992 1.00 86.31 554 ILE A N 1
ATOM 4119 C CA . ILE A 1 554 ? 6.034 -0.554 -32.384 1.00 86.31 554 ILE A CA 1
ATOM 4120 C C . ILE A 1 554 ? 6.336 0.941 -32.431 1.00 86.31 554 ILE A C 1
ATOM 4122 O O . ILE A 1 554 ? 7.254 1.363 -33.137 1.00 86.31 554 ILE A O 1
ATOM 4126 N N . GLN A 1 555 ? 5.606 1.732 -31.640 1.00 86.69 555 GLN A N 1
ATOM 4127 C CA . GLN A 1 555 ? 5.787 3.182 -31.568 1.00 86.69 555 GLN A CA 1
ATOM 4128 C C . GLN A 1 555 ? 7.218 3.541 -31.133 1.00 86.69 555 GLN A C 1
ATOM 4130 O O . GLN A 1 555 ? 7.873 4.353 -31.788 1.00 86.69 555 GLN A O 1
ATOM 4135 N N . SER A 1 556 ? 7.759 2.873 -30.109 1.00 85.44 556 SER A N 1
ATOM 4136 C CA . SER A 1 556 ? 9.148 3.034 -29.667 1.00 85.44 556 SER A CA 1
ATOM 4137 C C . SER A 1 556 ? 10.157 2.751 -30.782 1.00 85.44 556 SER A C 1
ATOM 4139 O O . SER A 1 556 ? 11.153 3.467 -30.923 1.00 85.44 556 SER A O 1
ATOM 4141 N N . SER A 1 557 ? 9.939 1.688 -31.560 1.00 82.88 557 SER A N 1
ATOM 4142 C CA . SER A 1 557 ? 10.841 1.284 -32.643 1.00 82.88 557 SER A CA 1
ATOM 4143 C C . SER A 1 557 ? 10.793 2.277 -33.802 1.00 82.88 557 SER A C 1
ATOM 4145 O O . SER A 1 557 ? 11.847 2.652 -34.313 1.00 82.88 557 SER A O 1
ATOM 4147 N N . ALA A 1 558 ? 9.603 2.775 -34.148 1.00 84.56 558 ALA A N 1
ATOM 4148 C CA . ALA A 1 558 ? 9.423 3.817 -35.155 1.00 84.56 558 ALA A CA 1
ATOM 4149 C C . ALA A 1 558 ? 10.138 5.117 -34.745 1.00 84.56 558 ALA A C 1
ATOM 4151 O O . ALA A 1 558 ? 10.970 5.619 -35.502 1.00 84.56 558 ALA A O 1
ATOM 4152 N N . LEU A 1 559 ? 9.922 5.595 -33.513 1.00 82.62 559 LEU A N 1
ATOM 4153 C CA . LEU A 1 559 ? 10.583 6.795 -32.978 1.00 82.62 559 LEU A CA 1
ATOM 4154 C C . LEU A 1 559 ? 12.110 6.645 -32.907 1.00 82.62 559 LEU A C 1
ATOM 4156 O O . LEU A 1 559 ? 12.855 7.565 -33.240 1.00 82.62 559 LEU A O 1
ATOM 4160 N N . THR A 1 560 ? 12.602 5.466 -32.521 1.00 81.50 560 THR A N 1
ATOM 4161 C CA . THR A 1 560 ? 14.051 5.208 -32.498 1.00 81.50 560 THR A CA 1
ATOM 4162 C C . THR A 1 560 ? 14.628 5.198 -33.917 1.00 81.50 560 THR A C 1
ATOM 4164 O O . THR A 1 560 ? 15.730 5.693 -34.128 1.00 81.50 560 THR A O 1
ATOM 4167 N N . SER A 1 561 ? 13.891 4.667 -34.899 1.00 76.50 561 SER A N 1
ATOM 4168 C CA . SER A 1 561 ? 14.340 4.597 -36.297 1.00 76.50 561 SER A CA 1
ATOM 4169 C C . SER A 1 561 ? 14.416 5.959 -36.994 1.00 76.50 561 SER A C 1
ATOM 4171 O O . SER A 1 561 ? 15.177 6.100 -37.948 1.00 76.50 561 SER A O 1
ATOM 4173 N N . SER A 1 562 ? 13.681 6.966 -36.504 1.00 79.19 562 SER A N 1
ATOM 4174 C CA . SER A 1 562 ? 13.790 8.346 -36.996 1.00 79.19 562 SER A CA 1
ATOM 4175 C C . SER A 1 562 ? 15.025 9.094 -36.485 1.00 79.19 562 SER A C 1
ATOM 4177 O O . SER A 1 562 ? 15.328 10.176 -36.985 1.00 79.19 562 SER A O 1
ATOM 4179 N N . LEU A 1 563 ? 15.752 8.546 -35.504 1.00 81.62 563 LEU A N 1
ATOM 4180 C CA . LEU A 1 563 ? 16.992 9.159 -35.035 1.00 81.62 563 LEU A CA 1
ATOM 4181 C C . LEU A 1 563 ? 18.114 8.976 -36.070 1.00 81.62 563 LEU A C 1
ATOM 4183 O O . LEU A 1 563 ? 18.211 7.914 -36.692 1.00 81.62 563 LEU A O 1
ATOM 4187 N N . PRO A 1 564 ? 19.014 9.966 -36.226 1.00 81.12 564 PRO A N 1
ATOM 4188 C CA . PRO A 1 564 ? 20.187 9.809 -37.072 1.00 81.12 564 PRO A CA 1
ATOM 4189 C C . PRO A 1 564 ? 21.013 8.580 -36.657 1.00 81.12 564 PRO A C 1
ATOM 4191 O O . PRO A 1 564 ? 21.236 8.379 -35.457 1.00 81.12 564 PRO A O 1
ATOM 4194 N N . PRO A 1 565 ? 21.513 7.771 -37.611 1.00 77.62 565 PRO A N 1
ATOM 4195 C CA . PRO A 1 565 ? 22.386 6.654 -37.278 1.00 77.62 565 PRO A CA 1
ATOM 4196 C C . PRO A 1 565 ? 23.692 7.160 -36.649 1.00 77.62 565 PRO A C 1
ATOM 4198 O O . PRO A 1 565 ? 24.183 8.243 -36.983 1.00 77.62 565 PRO A O 1
ATOM 4201 N N . VAL A 1 566 ? 24.276 6.355 -35.756 1.00 81.94 566 VAL A N 1
ATOM 4202 C CA . VAL A 1 566 ? 25.629 6.610 -35.239 1.00 81.94 566 VAL A CA 1
ATOM 4203 C C . VAL A 1 566 ? 26.638 6.566 -36.387 1.00 81.94 566 VAL A C 1
ATOM 4205 O O . VAL A 1 566 ? 26.552 5.713 -37.273 1.00 81.94 566 VAL A O 1
ATOM 4208 N N . ALA A 1 567 ? 27.592 7.492 -36.386 1.00 78.88 567 ALA A N 1
ATOM 4209 C CA . ALA A 1 567 ? 28.639 7.547 -37.393 1.00 78.88 567 ALA A CA 1
ATOM 4210 C C . ALA A 1 567 ? 29.615 6.377 -37.203 1.00 78.88 567 ALA A C 1
ATOM 4212 O O . ALA A 1 567 ? 30.079 6.120 -36.093 1.00 78.88 567 ALA A O 1
ATOM 4213 N N . THR A 1 568 ? 29.949 5.687 -38.290 1.00 74.44 568 THR A N 1
ATOM 4214 C CA . THR A 1 568 ? 30.940 4.603 -38.312 1.00 74.44 568 THR A CA 1
ATOM 4215 C C . THR A 1 568 ? 32.114 4.989 -39.200 1.00 74.44 568 THR A C 1
ATOM 4217 O O . THR A 1 568 ? 31.917 5.712 -40.177 1.00 74.44 568 THR A O 1
ATOM 4220 N N . MET A 1 569 ? 33.315 4.474 -38.917 1.00 65.56 569 MET A N 1
ATOM 4221 C CA . MET A 1 569 ? 34.424 4.618 -39.864 1.00 65.56 569 MET A CA 1
ATOM 4222 C C . MET A 1 569 ? 34.089 3.929 -41.201 1.00 65.56 569 MET A C 1
ATOM 4224 O O . MET A 1 569 ? 33.487 2.846 -41.189 1.00 65.56 569 MET A O 1
ATOM 4228 N N . PRO A 1 570 ? 34.452 4.532 -42.346 1.00 63.09 570 PRO A N 1
ATOM 4229 C CA . PRO A 1 570 ? 34.329 3.896 -43.651 1.00 63.09 570 PRO A CA 1
ATOM 4230 C C . PRO A 1 570 ? 35.065 2.552 -43.688 1.00 63.09 570 PRO A C 1
ATOM 4232 O O . PRO A 1 570 ? 36.156 2.402 -43.134 1.00 63.09 570 PRO A O 1
ATOM 4235 N N . LYS A 1 571 ? 34.470 1.550 -44.350 1.00 53.28 571 LYS A N 1
ATOM 4236 C CA . LYS A 1 571 ? 35.119 0.244 -44.541 1.00 53.28 571 LYS A CA 1
ATOM 4237 C C . LYS A 1 571 ? 36.462 0.444 -45.255 1.00 53.28 571 LYS A C 1
ATOM 4239 O O . LYS A 1 571 ? 36.470 0.857 -46.408 1.00 53.28 571 LYS A O 1
ATOM 4244 N N . GLY A 1 572 ? 37.562 0.093 -44.587 1.00 54.12 572 GLY A N 1
ATOM 4245 C CA . GLY A 1 572 ? 38.916 0.123 -45.154 1.00 54.12 572 GLY A CA 1
ATOM 4246 C C . GLY A 1 572 ? 39.786 1.311 -44.732 1.00 54.12 572 GLY A C 1
ATOM 4247 O O . GLY A 1 572 ? 40.968 1.311 -45.062 1.00 54.12 572 GLY A O 1
ATOM 4248 N N . GLU A 1 573 ? 39.261 2.283 -43.978 1.00 56.00 573 GLU A N 1
ATOM 4249 C CA . GLU A 1 573 ? 40.070 3.379 -43.426 1.00 56.00 573 GLU A CA 1
ATOM 4250 C C . GLU A 1 573 ? 40.706 3.005 -42.076 1.00 56.00 573 GLU A C 1
ATOM 4252 O O . GLU A 1 573 ? 40.055 2.440 -41.195 1.00 56.00 573 GLU A O 1
ATOM 4257 N N . GLN A 1 574 ? 41.990 3.340 -41.899 1.00 54.12 574 GLN A N 1
ATOM 4258 C CA . GLN A 1 574 ? 42.690 3.258 -40.614 1.00 54.12 574 GLN A CA 1
ATOM 4259 C C . GLN A 1 574 ? 42.637 4.624 -39.917 1.00 54.12 574 GLN A C 1
ATOM 4261 O O . GLN A 1 574 ? 43.094 5.621 -40.469 1.00 54.12 574 GLN A O 1
ATOM 4266 N N . GLY A 1 575 ? 42.104 4.684 -38.694 1.00 64.38 575 GLY A N 1
ATOM 4267 C CA . GLY A 1 575 ? 42.011 5.930 -37.930 1.00 64.38 575 GLY A CA 1
ATOM 4268 C C . GLY A 1 575 ? 41.281 5.774 -36.596 1.00 64.38 575 GLY A C 1
ATOM 4269 O O . GLY A 1 575 ? 40.939 4.667 -36.186 1.00 64.38 575 GLY A O 1
ATOM 4270 N N . ARG A 1 576 ? 41.050 6.889 -35.895 1.00 68.50 576 ARG A N 1
ATOM 4271 C CA . ARG A 1 576 ? 40.129 6.989 -34.749 1.00 68.50 576 ARG A CA 1
ATOM 4272 C C . ARG A 1 576 ? 39.073 8.037 -35.077 1.00 68.50 576 ARG A C 1
ATOM 4274 O O . ARG A 1 576 ? 39.394 9.052 -35.691 1.00 68.50 576 ARG A O 1
ATOM 4281 N N . LEU A 1 577 ? 37.829 7.807 -34.655 1.00 82.69 577 LEU A N 1
ATOM 4282 C CA . LEU A 1 577 ? 36.784 8.826 -34.755 1.00 82.69 577 LEU A CA 1
ATOM 4283 C C . LEU A 1 577 ? 37.216 10.084 -33.985 1.00 82.69 577 LEU A C 1
ATOM 4285 O O . LEU A 1 577 ? 37.872 9.994 -32.946 1.00 82.69 577 LEU A O 1
ATOM 4289 N N . SER A 1 578 ? 36.848 11.265 -34.487 1.00 84.69 578 SER A N 1
ATOM 4290 C CA . SER A 1 578 ? 37.132 12.516 -33.777 1.00 84.69 578 SER A CA 1
ATOM 4291 C C . SER A 1 578 ? 36.371 12.569 -32.449 1.00 84.69 578 SER A C 1
ATOM 4293 O O . SER A 1 578 ? 35.269 12.029 -32.341 1.00 84.69 578 SER A O 1
ATOM 4295 N N . ALA A 1 579 ? 36.911 13.272 -31.448 1.00 82.88 579 ALA A N 1
ATOM 4296 C CA . ALA A 1 579 ? 36.258 13.418 -30.142 1.00 82.88 579 ALA A CA 1
ATOM 4297 C C . ALA A 1 579 ? 34.819 13.964 -30.257 1.00 82.88 579 ALA A C 1
ATOM 4299 O O . ALA A 1 579 ? 33.918 13.481 -29.575 1.00 82.88 579 ALA A O 1
ATOM 4300 N N . GLY A 1 580 ? 34.578 14.903 -31.182 1.00 84.88 580 GLY A N 1
ATOM 4301 C CA . GLY A 1 580 ? 33.234 15.415 -31.473 1.00 84.88 580 GLY A CA 1
ATOM 4302 C C . GLY A 1 580 ? 32.290 14.359 -32.062 1.00 84.88 580 GLY A C 1
ATOM 4303 O O . GLY A 1 580 ? 31.108 14.334 -31.723 1.00 84.88 580 GLY A O 1
ATOM 4304 N N . THR A 1 581 ? 32.803 13.440 -32.886 1.00 87.00 581 THR A N 1
ATOM 4305 C CA . THR A 1 581 ? 32.009 12.325 -33.433 1.00 87.00 581 THR A CA 1
ATOM 4306 C C . THR A 1 581 ? 31.685 11.290 -32.360 1.00 87.00 581 THR A C 1
ATOM 4308 O O . THR A 1 581 ? 30.553 10.819 -32.297 1.00 87.00 581 THR A O 1
ATOM 4311 N N . ILE A 1 582 ? 32.640 10.990 -31.473 1.00 85.56 582 ILE A N 1
ATOM 4312 C CA . ILE A 1 582 ? 32.425 10.103 -30.320 1.00 85.56 582 ILE A CA 1
ATOM 4313 C C . ILE A 1 582 ? 31.334 10.683 -29.412 1.00 85.56 582 ILE A C 1
ATOM 4315 O O . ILE A 1 582 ? 30.368 9.990 -29.103 1.00 85.56 582 ILE A O 1
ATOM 4319 N N . LEU A 1 583 ? 31.423 11.968 -29.050 1.00 85.50 583 LEU A N 1
ATOM 4320 C CA . LEU A 1 583 ? 30.416 12.629 -28.213 1.00 85.50 583 LEU A CA 1
ATOM 4321 C C . LEU A 1 583 ? 29.025 12.618 -28.867 1.00 85.50 583 LEU A C 1
ATOM 4323 O O . LEU A 1 583 ? 28.028 12.327 -28.204 1.00 85.50 583 LEU A O 1
ATOM 4327 N N . ARG A 1 584 ? 28.951 12.872 -30.180 1.00 89.25 584 ARG A N 1
ATOM 4328 C CA . ARG A 1 584 ? 27.702 12.765 -30.947 1.00 89.25 584 ARG A CA 1
ATOM 4329 C C . ARG A 1 584 ? 27.129 11.347 -30.897 1.00 89.25 584 ARG A C 1
ATOM 4331 O O . ARG A 1 584 ? 25.939 11.184 -30.637 1.00 89.25 584 ARG A O 1
ATOM 4338 N N . ASN A 1 585 ? 27.952 10.326 -31.126 1.00 90.62 585 ASN A N 1
ATOM 4339 C CA . ASN A 1 585 ? 27.520 8.930 -31.090 1.00 90.62 585 ASN A CA 1
ATOM 4340 C C . ASN A 1 585 ? 27.040 8.514 -29.694 1.00 90.62 585 ASN A C 1
ATOM 4342 O O . ASN A 1 585 ? 26.015 7.840 -29.580 1.00 90.62 585 ASN A O 1
ATOM 4346 N N . MET A 1 586 ? 27.725 8.956 -28.636 1.00 89.44 586 MET A N 1
ATOM 4347 C CA . MET A 1 586 ? 27.293 8.764 -27.249 1.00 89.44 586 MET A CA 1
ATOM 4348 C C . MET A 1 586 ? 25.905 9.363 -27.004 1.00 89.44 586 MET A C 1
ATOM 4350 O O . MET A 1 586 ? 25.024 8.676 -26.485 1.00 89.44 586 MET A O 1
ATOM 4354 N N . ALA A 1 587 ? 25.690 10.618 -27.413 1.00 86.50 587 ALA A N 1
ATOM 4355 C CA . ALA A 1 587 ? 24.413 11.308 -27.252 1.00 86.50 587 ALA A CA 1
ATOM 4356 C C . ALA A 1 587 ? 23.279 10.622 -28.034 1.00 86.50 587 ALA A C 1
ATOM 4358 O O . ALA A 1 587 ? 22.180 10.448 -27.504 1.00 86.50 587 ALA A O 1
ATOM 4359 N N . LEU A 1 588 ? 23.545 10.169 -29.264 1.00 88.00 588 LEU A N 1
ATOM 4360 C CA . LEU A 1 588 ? 22.578 9.421 -30.074 1.00 88.00 588 LEU A CA 1
ATOM 4361 C C . LEU A 1 588 ? 22.232 8.063 -29.446 1.00 88.00 588 LEU A C 1
ATOM 4363 O O . LEU A 1 588 ? 21.057 7.701 -29.388 1.00 88.00 588 LEU A O 1
ATOM 4367 N N . ALA A 1 589 ? 23.220 7.333 -28.920 1.00 86.06 589 ALA A N 1
ATOM 4368 C CA . ALA A 1 589 ? 22.994 6.060 -28.235 1.00 86.06 589 ALA A CA 1
ATOM 4369 C C . ALA A 1 589 ? 22.166 6.230 -26.949 1.00 86.06 589 ALA A C 1
ATOM 4371 O O . ALA A 1 589 ? 21.251 5.441 -26.699 1.00 86.06 589 ALA A O 1
ATOM 4372 N N . ALA A 1 590 ? 22.436 7.282 -26.167 1.00 87.44 590 ALA A N 1
ATOM 4373 C CA . ALA A 1 590 ? 21.623 7.628 -25.005 1.00 87.44 590 ALA A CA 1
ATOM 4374 C C . ALA A 1 590 ? 20.182 7.967 -25.407 1.00 87.44 590 ALA A C 1
ATOM 4376 O O . ALA A 1 590 ? 19.232 7.380 -24.884 1.00 87.44 590 ALA A O 1
ATOM 4377 N N . THR A 1 591 ? 20.024 8.860 -26.386 1.00 86.75 591 THR A N 1
ATOM 4378 C CA . THR A 1 591 ? 18.718 9.334 -26.867 1.00 86.75 591 THR A CA 1
ATOM 4379 C C . THR A 1 591 ? 17.880 8.194 -27.434 1.00 86.75 591 THR A C 1
ATOM 4381 O O . THR A 1 591 ? 16.692 8.104 -27.129 1.00 86.75 591 THR A O 1
ATOM 4384 N N . GLY A 1 592 ? 18.480 7.273 -28.194 1.00 85.06 592 GLY A N 1
ATOM 4385 C CA . GLY A 1 592 ? 17.780 6.096 -28.719 1.00 85.06 592 GLY A CA 1
ATOM 4386 C C . GLY A 1 592 ? 17.270 5.158 -27.626 1.00 85.06 592 GLY A C 1
ATOM 4387 O O . GLY A 1 592 ? 16.195 4.572 -27.757 1.00 85.06 592 GLY A O 1
ATOM 4388 N N . SER A 1 593 ? 17.994 5.052 -26.510 1.00 85.75 593 SER A N 1
ATOM 4389 C CA . SER A 1 593 ? 17.535 4.272 -25.361 1.00 85.75 593 SER A CA 1
ATOM 4390 C C . SER A 1 593 ? 16.385 4.951 -24.617 1.00 85.75 593 SER A C 1
ATOM 4392 O O . SER A 1 593 ? 15.398 4.291 -24.289 1.00 85.75 593 SER A O 1
ATOM 4394 N N . VAL A 1 594 ? 16.496 6.259 -24.367 1.00 85.69 594 VAL A N 1
ATOM 4395 C CA . VAL A 1 594 ? 15.458 7.048 -23.682 1.00 85.69 594 VAL A CA 1
ATOM 4396 C C . VAL A 1 594 ? 14.177 7.099 -24.514 1.00 85.69 594 VAL A C 1
ATOM 4398 O O . VAL A 1 594 ? 13.105 6.829 -23.984 1.00 85.69 594 VAL A O 1
ATOM 4401 N N . SER A 1 595 ? 14.290 7.333 -25.825 1.00 84.12 595 SER A N 1
ATOM 4402 C CA . SER A 1 595 ? 13.148 7.381 -26.756 1.00 84.12 595 SER A CA 1
ATOM 4403 C C . SER A 1 595 ? 12.378 6.062 -26.806 1.00 84.12 595 SER A C 1
ATOM 4405 O O . SER A 1 595 ? 11.156 6.044 -26.933 1.00 84.12 595 SER A O 1
ATOM 4407 N N . TYR A 1 596 ? 13.080 4.933 -26.679 1.00 84.31 596 TYR A N 1
ATOM 4408 C CA . TYR A 1 596 ? 12.415 3.638 -26.613 1.00 84.31 596 TYR A CA 1
ATOM 4409 C C . TYR A 1 596 ? 11.641 3.447 -25.303 1.00 84.31 596 TYR A C 1
ATOM 4411 O O . TYR A 1 596 ? 10.505 2.967 -25.320 1.00 84.31 596 TYR A O 1
ATOM 4419 N N . LEU A 1 597 ? 12.255 3.803 -24.172 1.00 84.88 597 LEU A N 1
ATOM 4420 C CA . LEU A 1 597 ? 11.661 3.628 -22.846 1.00 84.88 597 LEU A CA 1
ATOM 4421 C C . LEU A 1 597 ? 10.504 4.598 -22.589 1.00 84.88 597 LEU A C 1
ATOM 4423 O O . LEU A 1 597 ? 9.546 4.207 -21.925 1.00 84.88 597 LEU A O 1
ATOM 4427 N N . SER A 1 598 ? 10.562 5.816 -23.132 1.00 85.19 598 SER A N 1
ATOM 4428 C CA . SER A 1 598 ? 9.548 6.851 -22.904 1.00 85.19 598 SER A CA 1
ATOM 4429 C C . SER A 1 598 ? 8.153 6.405 -23.306 1.00 85.19 598 SER A C 1
ATOM 4431 O O . SER A 1 598 ? 7.205 6.543 -22.542 1.00 85.19 598 SER A O 1
ATOM 4433 N N . THR A 1 599 ? 8.038 5.763 -24.462 1.00 83.00 599 THR A N 1
ATOM 4434 C CA . THR A 1 599 ? 6.766 5.226 -24.946 1.00 83.00 599 THR A CA 1
ATOM 4435 C C . THR A 1 599 ? 6.270 4.063 -24.074 1.00 83.00 599 THR A C 1
ATOM 4437 O O . THR A 1 599 ? 5.086 3.981 -23.751 1.00 83.00 599 THR A O 1
ATOM 4440 N N . LEU A 1 600 ? 7.164 3.169 -23.635 1.00 81.88 600 LEU A N 1
ATOM 4441 C CA . LEU A 1 600 ? 6.791 2.024 -22.796 1.00 81.88 600 LEU A CA 1
ATOM 4442 C C . LEU A 1 600 ? 6.306 2.435 -21.403 1.00 81.88 600 LEU A C 1
ATOM 4444 O O . LEU A 1 600 ? 5.377 1.805 -20.886 1.00 81.88 600 LEU A O 1
ATOM 4448 N N . TYR A 1 601 ? 6.936 3.440 -20.789 1.00 83.88 601 TYR A N 1
ATOM 4449 C CA . TYR A 1 601 ? 6.548 3.926 -19.464 1.00 83.88 601 TYR A CA 1
ATOM 4450 C C . TYR A 1 601 ? 5.329 4.840 -19.516 1.00 83.88 601 TYR A C 1
ATOM 4452 O O . TYR A 1 601 ? 4.422 4.651 -18.706 1.00 83.88 601 TYR A O 1
ATOM 4460 N N . ALA A 1 602 ? 5.227 5.702 -20.533 1.00 84.75 602 ALA A N 1
ATOM 4461 C CA . ALA A 1 602 ? 4.025 6.491 -20.780 1.00 84.75 602 ALA A CA 1
ATOM 4462 C C . ALA A 1 602 ? 2.781 5.594 -20.865 1.00 84.75 602 ALA A C 1
ATOM 4464 O O . ALA A 1 602 ? 1.785 5.844 -20.198 1.00 84.75 602 ALA A O 1
ATOM 4465 N N . ASN A 1 603 ? 2.843 4.487 -21.607 1.00 83.12 603 ASN A N 1
ATOM 4466 C CA . ASN A 1 603 ? 1.710 3.567 -21.734 1.00 83.12 603 ASN A CA 1
ATOM 4467 C C . ASN A 1 603 ? 1.474 2.688 -20.492 1.00 83.12 603 ASN A C 1
ATOM 4469 O O . ASN A 1 603 ? 0.356 2.223 -20.265 1.00 83.12 603 ASN A O 1
ATOM 4473 N N . GLN A 1 604 ? 2.500 2.471 -19.663 1.00 79.69 604 GLN A N 1
ATOM 4474 C CA . GLN A 1 604 ? 2.369 1.738 -18.403 1.00 79.69 604 GLN A CA 1
ATOM 4475 C C . GLN A 1 604 ? 1.636 2.549 -17.327 1.00 79.69 604 GLN A C 1
ATOM 4477 O O . GLN A 1 604 ? 0.918 1.963 -16.515 1.00 79.69 604 GLN A O 1
ATOM 4482 N N . SER A 1 605 ? 1.791 3.876 -17.311 1.00 77.56 605 SER A N 1
ATOM 4483 C CA . SER A 1 605 ? 1.150 4.741 -16.313 1.00 77.56 605 SER A CA 1
ATOM 4484 C C . SER A 1 605 ? -0.358 4.909 -16.526 1.00 77.56 605 SER A C 1
ATOM 4486 O O . SER A 1 605 ? -1.076 5.157 -15.557 1.00 77.56 605 SER A O 1
ATOM 4488 N N . VAL A 1 606 ? -0.856 4.681 -17.748 1.00 80.31 606 VAL A N 1
ATOM 4489 C CA . VAL A 1 606 ? -2.255 4.925 -18.152 1.00 80.31 606 VAL A CA 1
ATOM 4490 C C . VAL A 1 606 ? -3.273 4.264 -17.228 1.00 80.31 606 VAL A C 1
ATOM 4492 O O . VAL A 1 606 ? -4.286 4.870 -16.913 1.00 80.31 606 VAL A O 1
ATOM 4495 N N . THR A 1 607 ? -3.031 3.040 -16.752 1.00 78.44 607 THR A N 1
ATOM 4496 C CA . THR A 1 607 ? -3.995 2.358 -15.869 1.00 78.44 607 THR A CA 1
ATOM 4497 C C . THR A 1 607 ? -4.156 3.088 -14.529 1.00 78.44 607 THR A C 1
ATOM 4499 O O . THR A 1 607 ? -5.273 3.239 -14.037 1.00 78.44 607 THR A O 1
ATOM 4502 N N . ALA A 1 608 ? -3.050 3.547 -13.938 1.00 77.19 608 ALA A N 1
ATOM 4503 C CA . ALA A 1 608 ? -3.079 4.290 -12.681 1.00 77.19 608 ALA A CA 1
ATOM 4504 C C . ALA A 1 608 ? -3.654 5.699 -12.885 1.00 77.19 608 ALA A C 1
ATOM 4506 O O . ALA A 1 608 ? -4.474 6.149 -12.090 1.00 77.19 608 ALA A O 1
ATOM 4507 N N . GLU A 1 609 ? -3.280 6.359 -13.982 1.00 81.69 609 GLU A N 1
ATOM 4508 C CA . GLU A 1 609 ? -3.790 7.682 -14.353 1.00 81.69 609 GLU A CA 1
ATOM 4509 C C . GLU A 1 609 ? -5.298 7.651 -14.653 1.00 81.69 609 GLU A C 1
ATOM 4511 O O . GLU A 1 609 ? -6.012 8.551 -14.223 1.00 81.69 609 GLU A O 1
ATOM 4516 N N . ALA A 1 610 ? -5.806 6.596 -15.302 1.00 79.56 610 ALA A N 1
ATOM 4517 C CA . ALA A 1 610 ? -7.234 6.400 -15.564 1.00 79.56 610 ALA A CA 1
ATOM 4518 C C . ALA A 1 610 ? -8.032 6.207 -14.271 1.00 79.56 610 ALA A C 1
ATOM 4520 O O . ALA A 1 610 ? -9.123 6.756 -14.115 1.00 79.56 610 ALA A O 1
ATOM 4521 N N . LYS A 1 611 ? -7.477 5.441 -13.322 1.00 80.56 611 LYS A N 1
ATOM 4522 C CA . LYS A 1 611 ? -8.075 5.269 -11.997 1.00 80.56 611 LYS A CA 1
ATOM 4523 C C . LYS A 1 611 ? -8.153 6.608 -11.259 1.00 80.56 611 LYS A C 1
ATOM 4525 O O . LYS A 1 611 ? -9.235 6.971 -10.812 1.00 80.56 611 LYS A O 1
ATOM 4530 N N . ALA A 1 612 ? -7.048 7.351 -11.198 1.00 76.88 612 ALA A N 1
ATOM 4531 C CA . ALA A 1 612 ? -7.002 8.653 -10.536 1.00 76.88 612 ALA A CA 1
ATOM 4532 C C . ALA A 1 612 ? -7.928 9.683 -11.209 1.00 76.88 612 ALA A C 1
ATOM 4534 O O . ALA A 1 612 ? -8.579 10.478 -10.537 1.00 76.88 612 ALA A O 1
ATOM 4535 N N . LEU A 1 613 ? -8.032 9.650 -12.542 1.00 80.31 613 LEU A N 1
ATOM 4536 C CA . LEU A 1 613 ? -8.943 10.505 -13.302 1.00 80.31 613 LEU A CA 1
ATOM 4537 C C . LEU A 1 613 ? -10.412 10.211 -12.957 1.00 80.31 613 LEU A C 1
ATOM 4539 O O . LEU A 1 613 ? -11.187 11.141 -12.741 1.00 80.31 613 LEU A O 1
ATOM 4543 N N . LYS A 1 614 ? -10.776 8.926 -12.859 1.00 81.56 614 LYS A N 1
ATOM 4544 C CA . LYS A 1 614 ? -12.118 8.489 -12.455 1.00 81.56 614 LYS A CA 1
ATOM 4545 C C . LYS A 1 614 ? -12.436 8.866 -11.007 1.00 81.56 614 LYS A C 1
ATOM 4547 O O . LYS A 1 614 ? -13.530 9.349 -10.741 1.00 81.56 614 LYS A O 1
ATOM 4552 N N . GLU A 1 615 ? -11.501 8.648 -10.084 1.00 77.19 615 GLU A N 1
ATOM 4553 C CA . GLU A 1 615 ? -11.661 9.003 -8.664 1.00 77.19 615 GLU A CA 1
ATOM 4554 C C . GLU A 1 615 ? -11.855 10.510 -8.475 1.00 77.19 615 GLU A C 1
ATOM 4556 O O . GLU A 1 615 ? -12.662 10.924 -7.652 1.00 77.19 615 GLU A O 1
ATOM 4561 N N . ALA A 1 616 ? -11.207 11.326 -9.306 1.00 72.94 616 ALA A N 1
ATOM 4562 C CA . ALA A 1 616 ? -11.387 12.771 -9.304 1.00 72.94 616 ALA A CA 1
ATOM 4563 C C . ALA A 1 616 ? -12.661 13.253 -10.031 1.00 72.94 616 ALA A C 1
ATOM 4565 O O . ALA A 1 616 ? -12.814 14.450 -10.259 1.00 72.94 616 ALA A O 1
ATOM 4566 N N . GLY A 1 617 ? -13.547 12.345 -10.461 1.00 76.62 617 GLY A N 1
ATOM 4567 C CA . GLY A 1 617 ? -14.784 12.686 -11.174 1.00 76.62 617 GLY A CA 1
ATOM 4568 C C . GLY A 1 617 ? -14.575 13.272 -12.577 1.00 76.62 617 GLY A C 1
ATOM 4569 O O . GLY A 1 617 ? -15.522 13.768 -13.178 1.00 76.62 617 GLY A O 1
ATOM 4570 N N . MET A 1 618 ? -13.350 13.212 -13.109 1.00 73.44 618 MET A N 1
ATOM 4571 C CA . MET A 1 618 ? -12.954 13.788 -14.402 1.00 73.44 618 MET A CA 1
ATOM 4572 C C . MET A 1 618 ? -12.821 12.735 -15.515 1.00 73.44 618 MET A C 1
ATOM 4574 O O . MET A 1 618 ? -12.298 13.033 -16.587 1.00 73.44 618 MET A O 1
ATOM 4578 N N . GLY A 1 619 ? -13.230 11.488 -15.266 1.00 70.94 619 GLY A N 1
ATOM 4579 C CA . GLY A 1 619 ? -13.109 10.389 -16.225 1.00 70.94 619 GLY A CA 1
ATOM 4580 C C . GLY A 1 619 ? -14.273 9.409 -16.158 1.00 70.94 619 GLY A C 1
ATOM 4581 O O . GLY A 1 619 ? -14.993 9.350 -15.161 1.00 70.94 619 GLY A O 1
ATOM 4582 N N . GLY A 1 620 ? -14.431 8.601 -17.207 1.00 61.69 620 GLY A N 1
ATOM 4583 C CA . GLY A 1 620 ? -15.489 7.594 -17.297 1.00 61.69 620 GLY A CA 1
ATOM 4584 C C . GLY A 1 620 ? -16.636 7.964 -18.234 1.00 61.69 620 GLY A C 1
ATOM 4585 O O . GLY A 1 620 ? -17.662 7.285 -18.201 1.00 61.69 620 GLY A O 1
ATOM 4586 N N . ALA A 1 621 ? -16.467 8.974 -19.098 1.00 53.97 621 ALA A N 1
ATOM 4587 C CA . ALA A 1 621 ? -17.474 9.330 -20.101 1.00 53.97 621 ALA A CA 1
ATOM 4588 C C . ALA A 1 621 ? -17.734 8.185 -21.103 1.00 53.97 621 ALA A C 1
ATOM 4590 O O . ALA A 1 621 ? -18.822 8.087 -21.665 1.00 53.97 621 ALA A O 1
ATOM 4591 N N . THR A 1 622 ? -16.761 7.282 -21.307 1.00 54.81 622 THR A N 1
ATOM 4592 C CA . THR A 1 622 ? -16.951 6.055 -22.102 1.00 54.81 622 THR A CA 1
ATOM 4593 C C . THR A 1 622 ? -16.150 4.882 -21.509 1.00 54.81 622 THR A C 1
ATOM 4595 O O . THR A 1 622 ? -14.921 4.903 -21.578 1.00 54.81 622 THR A O 1
ATOM 4598 N N . PRO A 1 623 ? -16.786 3.817 -20.978 1.00 55.16 623 PRO A N 1
ATOM 4599 C CA . PRO A 1 623 ? -16.074 2.686 -20.363 1.00 55.16 623 PRO A CA 1
ATOM 4600 C C . PRO A 1 623 ? -15.066 1.993 -21.296 1.00 55.16 623 PRO A C 1
ATOM 4602 O O . PRO A 1 623 ? -14.047 1.480 -20.836 1.00 55.16 623 PRO A O 1
ATOM 4605 N N . MET A 1 624 ? -15.335 2.005 -22.608 1.00 55.72 624 MET A N 1
ATOM 4606 C CA . MET A 1 624 ? -14.505 1.355 -23.631 1.00 55.72 624 MET A CA 1
ATOM 4607 C C . MET A 1 624 ? -13.300 2.194 -24.084 1.00 55.72 624 MET A C 1
ATOM 4609 O O . MET A 1 624 ? -12.354 1.629 -24.616 1.00 55.72 624 MET A O 1
ATOM 4613 N N . LEU A 1 625 ? -13.311 3.517 -23.866 1.00 67.81 625 LEU A N 1
ATOM 4614 C CA . LEU A 1 625 ? -12.256 4.446 -24.308 1.00 67.81 625 LEU A CA 1
ATOM 4615 C C . LEU A 1 625 ? -11.506 5.092 -23.134 1.00 67.81 625 LEU A C 1
ATOM 4617 O O . LEU A 1 625 ? -10.849 6.117 -23.301 1.00 67.81 625 LEU A O 1
ATOM 4621 N N . ALA A 1 626 ? -11.598 4.520 -21.931 1.00 70.12 626 ALA A N 1
ATOM 4622 C CA . ALA A 1 626 ? -11.033 5.119 -20.721 1.00 70.12 626 ALA A CA 1
ATOM 4623 C C . ALA A 1 626 ? -9.513 5.374 -20.826 1.00 70.12 626 ALA A C 1
ATOM 4625 O O . ALA A 1 626 ? -8.990 6.328 -20.242 1.00 70.12 626 ALA A O 1
ATOM 4626 N N . ARG A 1 627 ? -8.782 4.547 -21.588 1.00 77.00 627 ARG A N 1
ATOM 4627 C CA . ARG A 1 627 ? -7.329 4.694 -21.780 1.00 77.00 627 ARG A CA 1
ATOM 4628 C C . ARG A 1 627 ? -7.017 5.845 -22.740 1.00 77.00 627 ARG A C 1
ATOM 4630 O O . ARG A 1 627 ? -6.125 6.647 -22.463 1.00 77.00 627 ARG A O 1
ATOM 4637 N N . THR A 1 628 ? -7.795 5.971 -23.812 1.00 82.94 628 THR A N 1
ATOM 4638 C CA . THR A 1 628 ? -7.754 7.111 -24.743 1.00 82.94 628 THR A CA 1
ATOM 4639 C C . THR A 1 628 ? -8.150 8.426 -24.062 1.00 82.94 628 THR A C 1
ATOM 4641 O O . THR A 1 628 ? -7.461 9.436 -24.211 1.00 82.94 628 THR A O 1
ATOM 4644 N N . GLU A 1 629 ? -9.217 8.417 -23.260 1.00 83.31 629 GLU A N 1
ATOM 4645 C CA . GLU A 1 629 ? -9.681 9.562 -22.465 1.00 83.31 629 GLU A CA 1
ATOM 4646 C C . GLU A 1 629 ? -8.585 10.052 -21.513 1.00 83.31 629 GLU A C 1
ATOM 4648 O O . GLU A 1 629 ? -8.339 11.253 -21.410 1.00 83.31 629 GLU A O 1
ATOM 4653 N N . THR A 1 630 ? -7.870 9.128 -20.871 1.00 84.69 630 THR A N 1
ATOM 4654 C CA . THR A 1 630 ? -6.741 9.457 -19.992 1.00 84.69 630 THR A CA 1
ATOM 4655 C C . THR A 1 630 ? -5.624 10.176 -20.748 1.00 84.69 630 THR A C 1
ATOM 4657 O O . THR A 1 630 ? -5.152 11.220 -20.298 1.00 84.69 630 THR A O 1
ATOM 4660 N N . ALA A 1 631 ? -5.246 9.673 -21.927 1.00 87.19 631 ALA A N 1
ATOM 4661 C CA . ALA A 1 631 ? -4.222 10.295 -22.763 1.00 87.19 631 ALA A CA 1
ATOM 4662 C C . ALA A 1 631 ? -4.624 11.710 -23.217 1.00 87.19 631 ALA A C 1
ATOM 4664 O O . ALA A 1 631 ? -3.826 12.644 -23.125 1.00 87.19 631 ALA A O 1
ATOM 4665 N N . LEU A 1 632 ? -5.877 11.898 -23.645 1.00 87.25 632 LEU A N 1
ATOM 4666 C CA . LEU A 1 632 ? -6.406 13.213 -24.023 1.00 87.25 632 LEU A CA 1
ATOM 4667 C C . LEU A 1 632 ? -6.425 14.187 -22.842 1.00 87.25 632 LEU A C 1
ATOM 4669 O O . LEU A 1 632 ? -6.064 15.351 -23.005 1.00 87.25 632 LEU A O 1
ATOM 4673 N N . ASN A 1 633 ? -6.801 13.719 -21.653 1.00 87.50 633 ASN A N 1
ATOM 4674 C CA . ASN A 1 633 ? -6.787 14.536 -20.443 1.00 87.50 633 ASN A CA 1
ATOM 4675 C C . ASN A 1 633 ? -5.366 14.907 -20.007 1.00 87.50 633 ASN A C 1
ATOM 4677 O O . ASN A 1 633 ? -5.154 16.017 -19.536 1.00 87.50 633 ASN A O 1
ATOM 4681 N N . ASN A 1 634 ? -4.370 14.044 -20.216 1.00 88.88 634 ASN A N 1
ATOM 4682 C CA . ASN A 1 634 ? -2.964 14.396 -19.991 1.00 88.88 634 ASN A CA 1
ATOM 4683 C C . ASN A 1 634 ? -2.475 15.512 -20.923 1.00 88.88 634 ASN A C 1
ATOM 4685 O O . ASN A 1 634 ? -1.630 16.304 -20.523 1.00 88.88 634 ASN A O 1
ATOM 4689 N N . ILE A 1 635 ? -3.012 15.591 -22.144 1.00 88.00 635 ILE A N 1
ATOM 4690 C CA . ILE A 1 635 ? -2.686 16.655 -23.104 1.00 88.00 635 ILE A CA 1
ATOM 4691 C C . ILE A 1 635 ? -3.426 17.953 -22.759 1.00 88.00 635 ILE A C 1
ATOM 4693 O O . ILE A 1 635 ? -2.825 19.023 -22.780 1.00 88.00 635 ILE A O 1
ATOM 4697 N N . ARG A 1 636 ? -4.730 17.868 -22.470 1.00 88.06 636 ARG A N 1
ATOM 4698 C CA . ARG A 1 636 ? -5.609 19.038 -22.279 1.00 88.06 636 ARG A CA 1
ATOM 4699 C C . ARG A 1 636 ? -5.532 19.641 -20.879 1.00 88.06 636 ARG A C 1
ATOM 4701 O O . ARG A 1 636 ? -5.653 20.851 -20.736 1.00 88.06 636 ARG A O 1
ATOM 4708 N N . HIS A 1 637 ? -5.334 18.797 -19.871 1.00 87.06 637 HIS A N 1
ATOM 4709 C CA . HIS A 1 637 ? -5.321 19.154 -18.452 1.00 87.06 637 HIS A CA 1
ATOM 4710 C C . HIS A 1 637 ? -4.086 18.541 -17.757 1.00 87.06 637 HIS A C 1
ATOM 4712 O O . HIS A 1 637 ? -4.222 17.666 -16.888 1.00 87.06 637 HIS A O 1
ATOM 4718 N N . PRO A 1 638 ? -2.863 18.946 -18.165 1.00 84.94 638 PRO A N 1
ATOM 4719 C CA . PRO A 1 638 ? -1.612 18.419 -17.613 1.00 84.94 638 PRO A CA 1
ATOM 4720 C C . PRO A 1 638 ? -1.342 18.871 -16.168 1.00 84.94 638 PRO A C 1
ATOM 4722 O O . PRO A 1 638 ? -0.487 18.304 -15.494 1.00 84.94 638 PRO A O 1
ATOM 4725 N N . ASP A 1 639 ? -2.066 19.875 -15.681 1.00 82.81 639 ASP A N 1
ATOM 4726 C CA . ASP A 1 639 ? -1.928 20.483 -14.359 1.00 82.81 639 ASP A CA 1
ATOM 4727 C C . ASP A 1 639 ? -2.956 19.973 -13.336 1.00 82.81 639 ASP A C 1
ATOM 4729 O O . ASP A 1 639 ? -2.932 20.391 -12.177 1.00 82.81 639 ASP A O 1
ATOM 4733 N N . ARG A 1 640 ? -3.849 19.057 -13.726 1.00 81.94 640 ARG A N 1
ATOM 4734 C CA . ARG A 1 640 ? -4.901 18.547 -12.838 1.00 81.94 640 ARG A CA 1
ATOM 4735 C C . ARG A 1 640 ? -4.324 17.862 -11.593 1.00 81.94 640 ARG A C 1
ATOM 4737 O O . ARG A 1 640 ? -3.309 17.166 -11.663 1.00 81.94 640 ARG A O 1
ATOM 4744 N N . ALA A 1 641 ? -5.017 17.983 -10.462 1.00 74.44 641 ALA A N 1
ATOM 4745 C CA . ALA A 1 641 ? -4.575 17.418 -9.183 1.00 74.44 641 ALA A CA 1
ATOM 4746 C C . ALA A 1 641 ? -4.477 15.879 -9.176 1.00 74.44 641 ALA A C 1
ATOM 4748 O O . ALA A 1 641 ? -3.713 15.319 -8.400 1.00 74.44 641 ALA A O 1
ATOM 4749 N N . SER A 1 642 ? -5.203 15.189 -10.065 1.00 74.62 642 SER A N 1
ATOM 4750 C CA . SER A 1 642 ? -5.159 13.723 -10.161 1.00 74.62 642 SER A CA 1
ATOM 4751 C C . SER A 1 642 ? -3.886 13.164 -10.810 1.00 74.62 642 SER A C 1
ATOM 4753 O O . SER A 1 642 ? -3.704 11.946 -10.832 1.00 74.62 642 SER A O 1
ATOM 4755 N N . LEU A 1 643 ? -3.001 14.015 -11.345 1.00 78.62 643 LEU A N 1
ATOM 4756 C CA . LEU A 1 643 ? -1.689 13.592 -11.834 1.00 78.62 643 LEU A CA 1
ATOM 4757 C C . LEU A 1 643 ? -0.646 13.519 -10.709 1.00 78.62 643 LEU A C 1
ATOM 4759 O O . LEU A 1 643 ? -0.676 14.320 -9.776 1.00 78.62 643 LEU A O 1
ATOM 4763 N N . PRO A 1 644 ? 0.316 12.584 -10.805 1.00 75.19 644 PRO A N 1
ATOM 4764 C CA . PRO A 1 644 ? 1.439 12.539 -9.885 1.00 75.19 644 PRO A CA 1
ATOM 4765 C C . PRO A 1 644 ? 2.395 13.702 -10.166 1.00 75.19 644 PRO A C 1
ATOM 4767 O O . PRO A 1 644 ? 3.152 13.657 -11.135 1.00 75.19 644 PRO A O 1
ATOM 4770 N N . HIS A 1 645 ? 2.370 14.706 -9.290 1.00 75.94 645 HIS A N 1
ATOM 4771 C CA . HIS A 1 645 ? 3.256 15.869 -9.355 1.00 75.94 645 HIS A CA 1
ATOM 4772 C C . HIS A 1 645 ? 4.511 15.678 -8.501 1.00 75.94 645 HIS A C 1
ATOM 4774 O O . HIS A 1 645 ? 4.503 14.990 -7.485 1.00 75.94 645 HIS A O 1
ATOM 4780 N N . THR A 1 646 ? 5.602 16.311 -8.885 1.00 72.12 646 THR A N 1
ATOM 4781 C CA . THR A 1 646 ? 6.893 16.285 -8.197 1.00 72.12 646 THR A CA 1
ATOM 4782 C C . THR A 1 646 ? 6.985 17.430 -7.200 1.00 72.12 646 THR A C 1
ATOM 4784 O O . THR A 1 646 ? 7.572 17.283 -6.127 1.00 72.12 646 THR A O 1
ATOM 4787 N N . PHE A 1 647 ? 6.392 18.568 -7.554 1.00 67.75 647 PHE A N 1
ATOM 4788 C CA . PHE A 1 647 ? 6.428 19.796 -6.776 1.00 67.75 647 PHE A CA 1
ATOM 4789 C C . PHE A 1 647 ? 5.098 20.003 -6.045 1.00 67.75 647 PHE A C 1
ATOM 4791 O O . PHE A 1 647 ? 4.027 19.699 -6.572 1.00 67.75 647 PHE A O 1
ATOM 4798 N N . GLN A 1 648 ? 5.164 20.494 -4.806 1.00 59.81 648 GLN A N 1
ATOM 4799 C CA . GLN A 1 648 ? 3.968 20.748 -4.002 1.00 59.81 648 GLN A CA 1
ATOM 4800 C C . GLN A 1 648 ? 3.209 21.989 -4.486 1.00 59.81 648 GLN A C 1
ATOM 4802 O O . GLN A 1 648 ? 3.838 22.921 -4.999 1.00 59.81 648 GLN A O 1
ATOM 4807 N N . PRO A 1 649 ? 1.891 22.074 -4.223 1.00 55.09 649 PRO A N 1
ATOM 4808 C CA . PRO A 1 649 ? 1.079 23.225 -4.592 1.00 55.09 649 PRO A CA 1
ATOM 4809 C C . PRO A 1 649 ? 1.620 24.586 -4.120 1.00 55.09 649 PRO A C 1
ATOM 4811 O O . PRO A 1 649 ? 1.578 25.580 -4.836 1.00 55.09 649 PRO A O 1
ATOM 4814 N N . SER A 1 650 ? 2.216 24.632 -2.930 1.00 52.66 650 SER A N 1
ATOM 4815 C CA . SER A 1 650 ? 2.812 25.844 -2.349 1.00 52.66 650 SER A CA 1
ATOM 4816 C C . SER A 1 650 ? 4.096 26.306 -3.054 1.00 52.66 650 SER A C 1
ATOM 4818 O O . SER A 1 650 ? 4.527 27.439 -2.861 1.00 52.66 650 SER A O 1
ATOM 4820 N N . THR A 1 651 ? 4.694 25.456 -3.895 1.00 53.38 651 THR A N 1
ATOM 4821 C CA . THR A 1 651 ? 5.897 25.755 -4.696 1.00 53.38 651 THR A CA 1
ATOM 4822 C C . THR A 1 651 ? 5.584 26.110 -6.158 1.00 53.38 651 THR A C 1
ATOM 4824 O O . THR A 1 651 ? 6.494 26.202 -6.978 1.00 53.38 651 THR A O 1
ATOM 4827 N N . LEU A 1 652 ? 4.300 26.297 -6.501 1.00 52.25 652 LEU A N 1
ATOM 4828 C CA . LEU A 1 652 ? 3.786 26.282 -7.880 1.00 52.25 652 LEU A CA 1
ATOM 4829 C C . LEU A 1 652 ? 4.051 27.511 -8.763 1.00 52.25 652 LEU A C 1
ATOM 4831 O O . LEU A 1 652 ? 3.689 27.464 -9.940 1.00 52.25 652 LEU A O 1
ATOM 4835 N N . SER A 1 653 ? 4.648 28.602 -8.286 1.00 50.44 653 SER A N 1
ATOM 4836 C CA . SER A 1 653 ? 4.913 29.744 -9.171 1.00 50.44 653 SER A CA 1
ATOM 4837 C C . SER A 1 653 ? 6.229 29.559 -9.949 1.00 50.44 653 SER A C 1
ATOM 4839 O O . SER A 1 653 ? 7.317 29.532 -9.378 1.00 50.44 653 SER A O 1
ATOM 4841 N N . GLY A 1 654 ? 6.145 29.440 -11.284 1.00 60.72 654 GLY A N 1
ATOM 4842 C CA . GLY A 1 654 ? 7.294 29.586 -12.194 1.00 60.72 654 GLY A CA 1
ATOM 4843 C C . GLY A 1 654 ? 7.653 28.375 -13.074 1.00 60.72 654 GLY A C 1
ATOM 4844 O O . GLY A 1 654 ? 6.810 27.566 -13.457 1.00 60.72 654 GLY A O 1
ATOM 4845 N N . ILE A 1 655 ? 8.942 28.287 -13.428 1.00 61.25 655 ILE A N 1
ATOM 4846 C CA . ILE A 1 655 ? 9.536 27.336 -14.394 1.00 61.25 655 ILE A CA 1
ATOM 4847 C C . ILE A 1 655 ? 9.294 25.846 -14.050 1.00 61.25 655 ILE A C 1
ATOM 4849 O O . ILE A 1 655 ? 9.006 25.082 -14.974 1.00 61.25 655 ILE A O 1
ATOM 4853 N N . PRO A 1 656 ? 9.354 25.391 -12.777 1.00 71.88 656 PRO A N 1
ATOM 4854 C CA . PRO A 1 656 ? 9.191 23.969 -12.452 1.00 71.88 656 PRO A CA 1
ATOM 4855 C C . PRO A 1 656 ? 7.824 23.392 -12.844 1.00 71.88 656 PRO A C 1
ATOM 4857 O O . PRO A 1 656 ? 7.756 22.283 -13.371 1.00 71.88 656 PRO A O 1
ATOM 4860 N N . ARG A 1 657 ? 6.739 24.161 -12.663 1.00 71.19 657 ARG A N 1
ATOM 4861 C CA . ARG A 1 657 ? 5.379 23.726 -13.015 1.00 71.19 657 ARG A CA 1
ATOM 4862 C C . ARG A 1 657 ? 5.171 23.656 -14.525 1.00 71.19 657 ARG A C 1
ATOM 4864 O O . ARG A 1 657 ? 4.568 22.706 -15.011 1.00 71.19 657 ARG A O 1
ATOM 4871 N N . ALA A 1 658 ? 5.702 24.623 -15.273 1.00 77.31 658 ALA A N 1
ATOM 4872 C CA . ALA A 1 658 ? 5.631 24.610 -16.733 1.00 77.31 658 ALA A CA 1
ATOM 4873 C C . ALA A 1 658 ? 6.354 23.389 -17.329 1.00 77.31 658 ALA A C 1
ATOM 4875 O O . ALA A 1 658 ? 5.834 22.754 -18.245 1.00 77.31 658 ALA A O 1
ATOM 4876 N N . LEU A 1 659 ? 7.516 23.022 -16.774 1.00 79.62 659 LEU A N 1
ATOM 4877 C CA . LEU A 1 659 ? 8.265 21.831 -17.186 1.00 79.62 659 LEU A CA 1
ATOM 4878 C C . LEU A 1 659 ? 7.515 20.531 -16.868 1.00 79.62 659 LEU A C 1
ATOM 4880 O O . LEU A 1 659 ? 7.461 19.637 -17.710 1.00 79.62 659 LEU A O 1
ATOM 4884 N N . GLU A 1 660 ? 6.914 20.429 -15.684 1.00 81.31 660 GLU A N 1
ATOM 4885 C CA . GLU A 1 660 ? 6.109 19.267 -15.292 1.00 81.31 660 GLU A CA 1
ATOM 4886 C C . GLU A 1 660 ? 4.837 19.125 -16.142 1.00 81.31 660 GLU A C 1
ATOM 4888 O O . GLU A 1 660 ? 4.527 18.036 -16.627 1.00 81.31 660 GLU A O 1
ATOM 4893 N N . ASN A 1 661 ? 4.152 20.233 -16.426 1.00 84.69 661 ASN A N 1
ATOM 4894 C CA . ASN A 1 661 ? 2.992 20.232 -17.313 1.00 84.69 661 ASN A CA 1
ATOM 4895 C C . ASN A 1 661 ? 3.381 19.825 -18.743 1.00 84.69 661 ASN A C 1
ATOM 4897 O O . ASN A 1 661 ? 2.713 18.990 -19.353 1.00 84.69 661 ASN A O 1
ATOM 4901 N N . ALA A 1 662 ? 4.482 20.369 -19.274 1.00 85.81 662 ALA A N 1
ATOM 4902 C CA . ALA A 1 662 ? 5.002 19.985 -20.586 1.00 85.81 662 ALA A CA 1
ATOM 4903 C C . ALA A 1 662 ? 5.376 18.496 -20.630 1.00 85.81 662 ALA A C 1
ATOM 4905 O O . ALA A 1 662 ? 5.131 17.817 -21.628 1.00 85.81 662 ALA A O 1
ATOM 4906 N N . TYR A 1 663 ? 5.915 17.966 -19.532 1.00 86.62 663 TYR A N 1
ATOM 4907 C CA . TYR A 1 663 ? 6.199 16.546 -19.389 1.00 86.62 663 TYR A CA 1
ATOM 4908 C C . TYR A 1 663 ? 4.921 15.692 -19.432 1.00 86.62 663 TYR A C 1
ATOM 4910 O O . TYR A 1 663 ? 4.863 14.730 -20.202 1.00 86.62 663 TYR A O 1
ATOM 4918 N N . HIS A 1 664 ? 3.874 16.052 -18.684 1.00 88.56 664 HIS A N 1
ATOM 4919 C CA . HIS A 1 664 ? 2.592 15.337 -18.724 1.00 88.56 664 HIS A CA 1
ATOM 4920 C C . HIS A 1 664 ? 1.910 15.426 -20.094 1.00 88.56 664 HIS A C 1
ATOM 4922 O O . HIS A 1 664 ? 1.398 14.416 -20.582 1.00 88.56 664 HIS A O 1
ATOM 4928 N N . MET A 1 665 ? 1.982 16.581 -20.758 1.00 89.62 665 MET A N 1
ATOM 4929 C CA . MET A 1 665 ? 1.500 16.753 -22.130 1.00 89.62 665 MET A CA 1
ATOM 4930 C C . MET A 1 665 ? 2.263 15.848 -23.109 1.00 89.62 665 MET A C 1
ATOM 4932 O O . MET A 1 665 ? 1.655 15.150 -23.928 1.00 89.62 665 MET A O 1
ATOM 4936 N N . GLY A 1 666 ? 3.595 15.806 -23.003 1.00 87.38 666 GLY A N 1
ATOM 4937 C CA . GLY A 1 666 ? 4.444 14.923 -23.802 1.00 87.38 666 GLY A CA 1
ATOM 4938 C C . GLY A 1 666 ? 4.122 13.449 -23.564 1.00 87.38 666 GLY A C 1
ATOM 4939 O O . GLY A 1 666 ? 3.999 12.675 -24.515 1.00 87.38 666 GLY A O 1
ATOM 4940 N N . ARG A 1 667 ? 3.885 13.064 -22.306 1.00 88.06 667 ARG A N 1
ATOM 4941 C CA . ARG A 1 667 ? 3.445 11.714 -21.947 1.00 88.06 667 ARG A CA 1
ATOM 4942 C C . ARG A 1 667 ? 2.081 11.384 -22.557 1.00 88.06 667 ARG A C 1
ATOM 4944 O O . ARG A 1 667 ? 1.954 10.338 -23.186 1.00 88.06 667 ARG A O 1
ATOM 4951 N N . GLY A 1 668 ? 1.094 12.275 -22.446 1.00 88.69 668 GLY A N 1
ATOM 4952 C CA . GLY A 1 668 ? -0.222 12.107 -23.074 1.00 88.69 668 GLY A CA 1
ATOM 4953 C C . GLY A 1 668 ? -0.137 11.952 -24.595 1.00 88.69 668 GLY A C 1
ATOM 4954 O O . GLY A 1 668 ? -0.789 11.084 -25.173 1.00 88.69 668 GLY A O 1
ATOM 4955 N N . THR A 1 669 ? 0.750 12.715 -25.236 1.00 88.56 669 THR A N 1
ATOM 4956 C CA . THR A 1 669 ? 1.025 12.615 -26.680 1.00 88.56 669 THR A CA 1
ATOM 4957 C C . THR A 1 669 ? 1.605 11.251 -27.055 1.00 88.56 669 THR A C 1
ATOM 4959 O O . THR A 1 669 ? 1.197 10.661 -28.054 1.00 88.56 669 THR A O 1
ATOM 4962 N N . LEU A 1 670 ? 2.520 10.705 -26.245 1.00 87.88 670 LEU A N 1
ATOM 4963 C CA . LEU A 1 670 ? 3.050 9.355 -26.458 1.00 87.88 670 LEU A CA 1
ATOM 4964 C C . LEU A 1 670 ? 1.988 8.275 -26.216 1.00 87.88 670 LEU A C 1
ATOM 4966 O O . LEU A 1 670 ? 1.984 7.267 -26.919 1.00 87.88 670 LEU A O 1
ATOM 4970 N N . GLN A 1 671 ? 1.083 8.486 -25.261 1.00 88.56 671 GLN A N 1
ATOM 4971 C CA . GLN A 1 671 ? 0.030 7.529 -24.932 1.00 88.56 671 GLN A CA 1
ATOM 4972 C C . GLN A 1 671 ? -1.026 7.417 -26.033 1.00 88.56 671 GLN A C 1
ATOM 4974 O O . GLN A 1 671 ? -1.427 6.308 -26.387 1.00 88.56 671 GLN A O 1
ATOM 4979 N N . LEU A 1 672 ? -1.477 8.552 -26.574 1.00 87.00 672 LEU A N 1
ATOM 4980 C CA . LEU A 1 672 ? -2.690 8.633 -27.387 1.00 87.00 672 LEU A CA 1
ATOM 4981 C C . LEU A 1 672 ? -2.748 7.603 -28.538 1.00 87.00 672 LEU A C 1
ATOM 4983 O O . LEU A 1 672 ? -3.717 6.842 -28.571 1.00 87.00 672 LEU A O 1
ATOM 4987 N N . PRO A 1 673 ? -1.736 7.470 -29.424 1.00 83.94 673 PRO A N 1
ATOM 4988 C CA . PRO A 1 673 ? -1.810 6.526 -30.542 1.00 83.94 673 PRO A CA 1
ATOM 4989 C C . PRO A 1 673 ? -1.891 5.066 -30.083 1.00 83.94 673 PRO A C 1
ATOM 4991 O O . PRO A 1 673 ? -2.668 4.278 -30.623 1.00 83.94 673 PRO A O 1
ATOM 4994 N N . THR A 1 674 ? -1.109 4.706 -29.060 1.00 82.50 674 THR A N 1
ATOM 4995 C CA . THR A 1 674 ? -1.075 3.339 -28.531 1.00 82.50 674 THR A CA 1
ATOM 4996 C C . THR A 1 674 ? -2.373 3.002 -27.802 1.00 82.50 674 THR A C 1
ATOM 4998 O O . THR A 1 674 ? -2.915 1.917 -28.003 1.00 82.50 674 THR A O 1
ATOM 5001 N N . GLN A 1 675 ? -2.912 3.917 -26.993 1.00 82.38 675 GLN A N 1
ATOM 5002 C CA . GLN A 1 675 ? -4.138 3.656 -26.237 1.00 82.38 675 GLN A CA 1
ATOM 5003 C C . GLN A 1 675 ? -5.382 3.598 -27.129 1.00 82.38 675 GLN A C 1
ATOM 5005 O O . GLN A 1 675 ? -6.218 2.728 -26.908 1.00 82.38 675 GLN A O 1
ATOM 5010 N N . MET A 1 676 ? -5.458 4.409 -28.191 1.00 83.00 676 MET A N 1
ATOM 5011 C CA . MET A 1 676 ? -6.517 4.282 -29.204 1.00 83.00 676 MET A CA 1
ATOM 5012 C C . MET A 1 676 ? -6.508 2.898 -29.864 1.00 83.00 676 MET A C 1
ATOM 5014 O O . MET A 1 676 ? -7.560 2.282 -30.039 1.00 83.00 676 MET A O 1
ATOM 5018 N N . ALA A 1 677 ? -5.323 2.381 -30.203 1.00 81.88 677 ALA A N 1
ATOM 5019 C CA . ALA A 1 677 ? -5.183 1.050 -30.783 1.00 81.88 677 ALA A CA 1
ATOM 5020 C C . ALA A 1 677 ? -5.532 -0.065 -29.778 1.00 81.88 677 ALA A C 1
ATOM 5022 O O . ALA A 1 677 ? -6.238 -1.002 -30.146 1.00 81.88 677 ALA A O 1
ATOM 5023 N N . VAL A 1 678 ? -5.108 0.048 -28.512 1.00 80.25 678 VAL A N 1
ATOM 5024 C CA . VAL A 1 678 ? -5.480 -0.904 -27.446 1.00 80.25 678 VAL A CA 1
ATOM 5025 C C . VAL A 1 678 ? -6.991 -0.923 -27.236 1.00 80.25 678 VAL A C 1
ATOM 5027 O O . VAL A 1 678 ? -7.584 -2.000 -27.234 1.00 80.25 678 VAL A O 1
ATOM 5030 N N . ASP A 1 679 ? -7.621 0.243 -27.088 1.00 79.69 679 ASP A N 1
ATOM 5031 C CA . ASP A 1 679 ? -9.068 0.337 -26.897 1.00 79.69 679 ASP A CA 1
ATOM 5032 C C . ASP A 1 679 ? -9.816 -0.210 -28.128 1.00 79.69 679 ASP A C 1
ATOM 5034 O O . ASP A 1 679 ? -10.797 -0.928 -27.973 1.00 79.69 679 ASP A O 1
ATOM 5038 N N . THR A 1 680 ? -9.313 0.012 -29.350 1.00 77.75 680 THR A N 1
ATOM 5039 C CA . THR A 1 680 ? -9.893 -0.570 -30.578 1.00 77.75 680 THR A CA 1
ATOM 5040 C C . THR A 1 680 ? -9.802 -2.097 -30.592 1.00 77.75 680 THR A C 1
ATOM 5042 O O . THR A 1 680 ? -10.792 -2.761 -30.892 1.00 77.75 680 THR A O 1
ATOM 5045 N N . VAL A 1 681 ? -8.646 -2.677 -30.245 1.00 74.94 681 VAL A N 1
ATOM 5046 C CA . VAL A 1 681 ? -8.489 -4.141 -30.149 1.00 74.94 681 VAL A CA 1
ATOM 5047 C C . VAL A 1 681 ? -9.430 -4.708 -29.089 1.00 74.94 681 VAL A C 1
ATOM 5049 O O . VAL A 1 681 ? -10.102 -5.702 -29.351 1.00 74.94 681 VAL A O 1
ATOM 5052 N N . ARG A 1 682 ? -9.558 -4.043 -27.936 1.00 71.88 682 ARG A N 1
ATOM 5053 C CA . ARG A 1 682 ? -10.510 -4.437 -26.890 1.00 71.88 682 ARG A CA 1
ATOM 5054 C C . ARG A 1 682 ? -11.954 -4.370 -27.367 1.00 71.88 682 ARG A C 1
ATOM 5056 O O . ARG A 1 682 ? -12.687 -5.316 -27.134 1.00 71.88 682 ARG A O 1
ATOM 5063 N N . VAL A 1 683 ? -12.351 -3.315 -28.080 1.00 66.75 683 VAL A N 1
ATOM 5064 C CA . VAL A 1 683 ? -13.693 -3.191 -28.679 1.00 66.75 683 VAL A CA 1
ATOM 5065 C C . VAL A 1 683 ? -13.953 -4.307 -29.690 1.00 66.75 683 VAL A C 1
ATOM 5067 O O . VAL A 1 683 ? -15.080 -4.771 -29.786 1.00 66.75 683 VAL A O 1
ATOM 5070 N N . VAL A 1 684 ? -12.947 -4.761 -30.440 1.00 68.31 684 VAL A N 1
ATOM 5071 C CA . VAL A 1 684 ? -13.096 -5.889 -31.374 1.00 68.31 684 VAL A CA 1
ATOM 5072 C C . VAL A 1 684 ? -13.202 -7.223 -30.627 1.00 68.31 684 VAL A C 1
ATOM 5074 O O . VAL A 1 684 ? -14.066 -8.028 -30.967 1.00 68.31 684 VAL A O 1
ATOM 5077 N N . GLU A 1 685 ? -12.389 -7.451 -29.590 1.00 64.31 685 GLU A N 1
ATOM 5078 C CA . GLU A 1 685 ? -12.472 -8.655 -28.745 1.00 64.31 685 GLU A CA 1
ATOM 5079 C C . GLU A 1 685 ? -13.789 -8.738 -27.964 1.00 64.31 685 GLU A C 1
ATOM 5081 O O . GLU A 1 685 ? -14.452 -9.773 -27.968 1.00 64.31 685 GLU A O 1
ATOM 5086 N N . GLU A 1 686 ? -14.183 -7.642 -27.314 1.00 62.00 686 GLU A N 1
ATOM 5087 C CA . GLU A 1 686 ? -15.448 -7.503 -26.585 1.00 62.00 686 GLU A CA 1
ATOM 5088 C C . GLU A 1 686 ? -16.637 -7.464 -27.573 1.00 62.00 686 GLU A C 1
ATOM 5090 O O . GLU A 1 686 ? -17.718 -7.963 -27.272 1.00 62.00 686 GLU A O 1
ATOM 5095 N N . GLY A 1 687 ? -16.423 -6.958 -28.793 1.00 49.50 687 GLY A N 1
ATOM 5096 C CA . GLY A 1 687 ? -17.408 -6.796 -29.868 1.00 49.50 687 GLY A CA 1
ATOM 5097 C C . GLY A 1 687 ? -17.764 -8.066 -30.642 1.00 49.50 687 GLY A C 1
ATOM 5098 O O . GLY A 1 687 ? -18.806 -8.081 -31.299 1.00 49.50 687 GLY A O 1
ATOM 5099 N N . VAL A 1 688 ? -17.010 -9.162 -30.484 1.00 50.06 688 VAL A N 1
ATOM 5100 C CA . VAL A 1 688 ? -17.501 -10.525 -30.789 1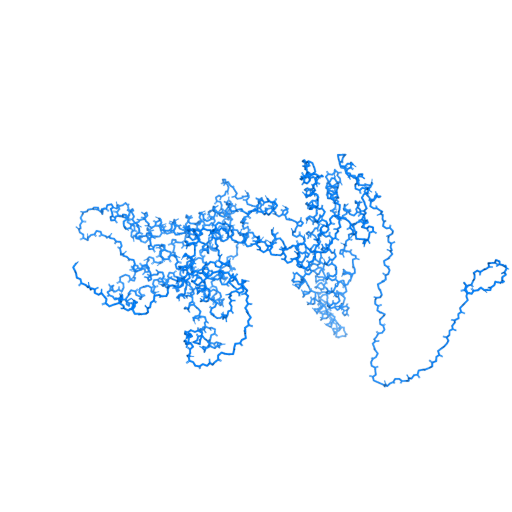.00 50.06 688 VAL A CA 1
ATOM 5101 C C . VAL A 1 688 ? -18.664 -10.914 -29.846 1.00 50.06 688 VAL A C 1
ATOM 5103 O O . VAL A 1 688 ? -19.397 -11.859 -30.129 1.00 50.06 688 VAL A O 1
ATOM 5106 N N . LEU A 1 689 ? -18.924 -10.118 -28.796 1.00 42.91 689 LEU A N 1
ATOM 5107 C CA . LEU A 1 689 ? -20.106 -10.175 -27.927 1.00 42.91 689 LEU A CA 1
ATOM 5108 C C . LEU A 1 689 ? -20.828 -8.817 -27.721 1.00 42.91 689 LEU A C 1
ATOM 5110 O O . LEU A 1 689 ? -21.508 -8.670 -26.711 1.00 42.91 689 LEU A O 1
ATOM 5114 N N . ASN A 1 690 ? -20.763 -7.882 -28.690 1.00 40.69 690 ASN A N 1
ATOM 5115 C CA . ASN A 1 690 ? -21.693 -6.752 -28.972 1.00 40.69 690 ASN A CA 1
ATOM 5116 C C . ASN A 1 690 ? -20.997 -5.386 -29.189 1.00 40.69 690 ASN A C 1
ATOM 5118 O O . ASN A 1 690 ? -20.359 -4.850 -28.290 1.00 40.69 690 ASN A O 1
ATOM 5122 N N . GLY A 1 691 ? -21.281 -4.740 -30.333 1.00 39.22 691 GLY A N 1
ATOM 5123 C CA . GLY A 1 691 ? -21.398 -3.270 -30.404 1.00 39.22 691 GLY A CA 1
ATOM 5124 C C . GLY A 1 691 ? -20.283 -2.467 -31.093 1.00 39.22 691 GLY A C 1
ATOM 5125 O O . GLY A 1 691 ? -19.718 -1.564 -30.492 1.00 39.22 691 GLY A O 1
ATOM 5126 N N . VAL A 1 692 ? -20.026 -2.689 -32.388 1.00 39.09 692 VAL A N 1
ATOM 5127 C CA . VAL A 1 692 ? -19.043 -1.910 -33.189 1.00 39.09 692 VAL A CA 1
ATOM 5128 C C . VAL A 1 692 ? -19.522 -0.478 -33.548 1.00 39.09 692 VAL A C 1
ATOM 5130 O O . VAL A 1 692 ? -18.753 0.352 -34.028 1.00 39.09 692 VAL A O 1
ATOM 5133 N N . SER A 1 693 ? -20.782 -0.124 -33.280 1.00 40.09 693 SER A N 1
ATOM 5134 C CA . SER A 1 693 ? -21.390 1.133 -33.753 1.00 40.09 693 SER A CA 1
ATOM 5135 C C . SER A 1 693 ? -21.066 2.375 -32.902 1.00 40.09 693 SER A C 1
ATOM 5137 O O . SER A 1 693 ? -21.045 3.487 -33.427 1.00 40.09 693 SER A O 1
ATOM 5139 N N . SER A 1 694 ? -20.796 2.216 -31.603 1.00 42.03 694 SER A N 1
ATOM 5140 C CA . SER A 1 694 ? -20.611 3.328 -30.651 1.00 42.03 694 SER A CA 1
ATOM 5141 C C . SER A 1 694 ? -19.223 3.978 -30.736 1.00 42.03 694 SER A C 1
ATOM 5143 O O . SER A 1 694 ? -19.105 5.199 -30.633 1.00 42.03 694 SER A O 1
ATOM 5145 N N . ALA A 1 695 ? -18.178 3.192 -31.013 1.00 42.34 695 ALA A N 1
ATOM 5146 C CA . ALA A 1 695 ? -16.803 3.686 -31.134 1.00 42.34 695 ALA A CA 1
ATOM 5147 C C . ALA A 1 695 ? -16.609 4.625 -32.341 1.00 42.34 695 ALA A C 1
ATOM 5149 O O . ALA A 1 695 ? -15.818 5.565 -32.281 1.00 42.34 695 ALA A O 1
ATOM 5150 N N . ARG A 1 696 ? -17.374 4.423 -33.424 1.00 40.84 696 ARG A N 1
ATOM 5151 C CA . ARG A 1 696 ? -17.320 5.285 -34.615 1.00 40.84 696 ARG A CA 1
ATOM 5152 C C . ARG A 1 696 ? -17.967 6.653 -34.380 1.00 40.84 696 ARG A C 1
ATOM 5154 O O . ARG A 1 696 ? -17.504 7.632 -34.949 1.00 40.84 696 ARG A O 1
ATOM 5161 N N . ALA A 1 697 ? -18.990 6.729 -33.526 1.00 44.59 697 ALA A N 1
ATOM 5162 C CA . ALA A 1 697 ? -19.668 7.984 -33.200 1.00 44.59 697 ALA A CA 1
ATOM 5163 C C . ALA A 1 697 ? -18.810 8.891 -32.298 1.00 44.59 697 ALA A C 1
ATOM 5165 O O . ALA A 1 697 ? -18.753 10.097 -32.534 1.00 44.59 697 ALA A O 1
ATOM 5166 N N . ALA A 1 698 ? -18.080 8.311 -31.336 1.00 45.12 698 ALA A N 1
ATOM 5167 C CA . ALA A 1 698 ? -17.227 9.043 -30.391 1.00 45.12 698 ALA A CA 1
ATOM 5168 C C . ALA A 1 698 ? -15.952 9.651 -31.017 1.00 45.12 698 ALA A C 1
ATOM 5170 O O . ALA A 1 698 ? -15.340 10.538 -30.428 1.00 45.12 698 ALA A O 1
ATOM 5171 N N . LEU A 1 699 ? -15.553 9.189 -32.208 1.00 35.16 699 LEU A N 1
ATOM 5172 C CA . LEU A 1 699 ? -14.361 9.657 -32.930 1.00 35.16 699 LEU A CA 1
ATOM 5173 C C . LEU A 1 699 ? -14.671 10.686 -34.031 1.00 35.16 699 LEU A C 1
ATOM 5175 O O . LEU A 1 699 ? -13.759 11.126 -34.731 1.00 35.16 699 LEU A O 1
ATOM 5179 N N . THR A 1 700 ? -15.933 11.094 -34.191 1.00 33.53 700 THR A N 1
ATOM 5180 C CA . THR A 1 700 ? -16.300 12.155 -35.139 1.00 33.53 700 THR A CA 1
ATOM 5181 C C . THR A 1 700 ? -16.073 13.521 -34.481 1.00 33.53 700 THR A C 1
ATOM 5183 O O . THR A 1 700 ? -16.662 13.774 -33.429 1.00 33.53 700 THR A O 1
ATOM 5186 N N . PRO A 1 701 ? -15.255 14.425 -35.053 1.00 28.77 701 PRO A N 1
ATOM 5187 C CA . PRO A 1 701 ? -15.136 15.789 -34.544 1.00 28.77 701 PRO A CA 1
ATOM 5188 C C . PRO A 1 701 ? -16.507 16.474 -34.548 1.00 28.77 701 PRO A C 1
ATOM 5190 O O . PRO A 1 701 ? -17.254 16.353 -35.522 1.00 28.77 701 PRO A O 1
ATOM 5193 N N . ALA A 1 702 ? -16.840 17.196 -33.474 1.00 36.25 702 ALA A N 1
ATOM 5194 C CA . ALA A 1 702 ? -18.060 17.991 -33.420 1.00 36.25 702 ALA A CA 1
ATOM 5195 C C . ALA A 1 702 ? -18.060 19.006 -34.574 1.00 36.25 702 ALA A C 1
ATOM 5197 O O . ALA A 1 702 ? -17.124 19.792 -34.730 1.00 36.25 702 ALA A O 1
ATOM 5198 N N . LYS A 1 703 ? -19.108 18.965 -35.402 1.00 31.95 703 LYS A N 1
ATOM 5199 C CA . LYS A 1 703 ? -19.338 19.955 -36.456 1.00 31.95 703 LYS A CA 1
ATOM 5200 C C . LYS A 1 703 ? -19.506 21.327 -35.781 1.00 31.95 703 LYS A C 1
ATOM 5202 O O . LYS A 1 703 ? -20.249 21.394 -34.799 1.00 31.95 703 LYS A O 1
ATOM 5207 N N . PRO A 1 704 ? -18.845 22.399 -36.251 1.00 27.38 704 PRO A N 1
ATOM 5208 C CA . PRO A 1 704 ? -19.058 23.721 -35.676 1.00 27.38 704 PRO A CA 1
ATOM 5209 C C . PRO A 1 704 ? -20.542 24.101 -35.809 1.00 27.38 704 PRO A C 1
ATOM 5211 O O . PRO A 1 704 ? -21.174 23.729 -36.808 1.00 27.38 704 PRO A O 1
ATOM 5214 N N . PRO A 1 705 ? -21.121 24.782 -34.804 1.00 32.06 705 PRO A N 1
ATOM 5215 C CA . PRO A 1 705 ? -22.532 25.132 -34.820 1.00 32.06 705 PRO A CA 1
ATOM 5216 C C . PRO A 1 705 ? -22.823 26.000 -36.045 1.00 32.06 705 PRO A C 1
ATOM 5218 O O . PRO A 1 705 ? -22.114 26.964 -36.329 1.00 32.06 705 PRO A O 1
ATOM 5221 N N . SER A 1 706 ? -23.847 25.610 -36.804 1.00 32.91 706 SER A N 1
ATOM 5222 C CA . SER A 1 706 ? -24.366 26.432 -37.893 1.00 32.91 706 SER A CA 1
ATOM 5223 C C . SER A 1 706 ? -24.979 27.690 -37.287 1.00 32.91 706 SER A C 1
ATOM 5225 O O . SER A 1 706 ? -25.756 27.608 -36.338 1.00 32.91 706 SER A O 1
ATOM 5227 N N . ALA A 1 707 ? -24.577 28.845 -37.809 1.00 37.00 707 ALA A N 1
ATOM 5228 C CA . ALA A 1 707 ? -25.174 30.128 -37.486 1.00 37.00 707 ALA A CA 1
ATOM 5229 C C . ALA A 1 707 ? -26.568 30.178 -38.115 1.00 37.00 707 ALA A C 1
ATOM 5231 O O . ALA A 1 707 ? -26.696 30.601 -39.252 1.00 37.00 707 ALA A O 1
ATOM 5232 N N . ASP A 1 708 ? -27.554 29.619 -37.421 1.00 37.91 708 ASP A N 1
ATOM 5233 C CA . ASP A 1 708 ? -28.970 29.972 -37.520 1.00 37.91 708 ASP A CA 1
ATOM 5234 C C . ASP A 1 708 ? -29.749 29.062 -36.565 1.00 37.91 708 ASP A C 1
ATOM 5236 O O . ASP A 1 708 ? -30.209 27.993 -36.948 1.00 37.91 708 ASP A O 1
ATOM 5240 N N . GLU A 1 709 ? -29.848 29.472 -35.298 1.00 30.00 709 GLU A N 1
ATOM 5241 C CA . GLU A 1 709 ? -31.071 29.318 -34.499 1.00 30.00 709 GLU A CA 1
ATOM 5242 C C . GLU A 1 709 ? -30.995 30.193 -33.222 1.00 30.00 709 GLU A C 1
ATOM 5244 O O . GLU A 1 709 ? -29.924 30.339 -32.624 1.00 30.00 709 GLU A O 1
ATOM 5249 N N . PRO A 1 710 ? -32.102 30.850 -32.824 1.00 31.11 710 PRO A N 1
ATOM 5250 C CA . PRO A 1 710 ? -32.089 31.977 -31.893 1.00 31.11 710 PRO A CA 1
ATOM 5251 C C . PRO A 1 710 ? -31.952 31.561 -30.420 1.00 31.11 710 PRO A C 1
ATOM 5253 O O . PRO A 1 710 ? -32.706 30.738 -29.903 1.00 31.11 710 PRO A O 1
ATOM 5256 N N . GLN A 1 711 ? -31.018 32.209 -29.717 1.00 29.58 711 GLN A N 1
ATOM 5257 C CA . GLN A 1 711 ? -30.837 32.096 -28.269 1.00 29.58 711 GLN A CA 1
ATOM 5258 C C . GLN A 1 711 ? -32.025 32.697 -27.503 1.00 29.58 711 GLN A C 1
ATOM 5260 O O . GLN A 1 711 ? -32.322 33.886 -27.625 1.00 29.58 711 GLN A O 1
ATOM 5265 N N . VAL A 1 712 ? -32.644 31.897 -26.631 1.00 29.12 712 VAL A N 1
ATOM 5266 C CA . VAL A 1 712 ? -33.467 32.402 -25.525 1.00 29.12 712 VAL A CA 1
ATOM 5267 C C . VAL A 1 712 ? -32.526 32.793 -24.387 1.00 29.12 712 VAL A C 1
ATOM 5269 O O . VAL A 1 712 ? -31.889 31.949 -23.760 1.00 29.12 712 VAL A O 1
ATOM 5272 N N . VAL A 1 713 ? -32.421 34.098 -24.154 1.00 29.25 713 VAL A N 1
ATOM 5273 C CA . VAL A 1 713 ? -31.635 34.706 -23.079 1.00 29.25 713 VAL A CA 1
ATOM 5274 C C . VAL A 1 713 ? -32.386 34.575 -21.753 1.00 29.25 713 VAL A C 1
ATOM 5276 O O . VAL A 1 713 ? -33.502 35.072 -21.623 1.00 29.25 713 VAL A O 1
ATOM 5279 N N . ALA A 1 714 ? -31.739 33.997 -20.741 1.00 27.11 714 ALA A N 1
ATOM 5280 C CA . ALA A 1 714 ? -32.046 34.274 -19.341 1.00 27.11 714 ALA A CA 1
ATOM 5281 C C . ALA A 1 714 ? -30.767 34.777 -18.657 1.00 27.11 714 ALA A C 1
ATOM 5283 O O . ALA A 1 714 ? -29.798 34.043 -18.477 1.00 27.11 714 ALA A O 1
ATOM 5284 N N . GLN A 1 715 ? -30.771 36.075 -18.357 1.00 26.55 715 GLN A N 1
ATOM 5285 C CA . GLN A 1 715 ? -29.718 36.808 -17.663 1.00 26.55 715 GLN A CA 1
ATOM 5286 C C . GLN A 1 715 ? -29.648 36.409 -16.187 1.00 26.55 715 GLN A C 1
ATOM 5288 O O . GLN A 1 715 ? -30.653 36.492 -15.488 1.00 26.55 715 GLN A O 1
ATOM 5293 N N . THR A 1 716 ? -28.439 36.151 -15.688 1.00 26.67 716 THR A N 1
ATOM 5294 C CA . THR A 1 716 ? -28.053 36.489 -14.308 1.00 26.67 716 THR A CA 1
ATOM 5295 C C . THR A 1 716 ? -26.579 36.886 -14.281 1.00 26.67 716 THR A C 1
ATOM 5297 O O . THR A 1 716 ? -25.691 36.056 -14.465 1.00 26.67 716 THR A O 1
ATOM 5300 N N . THR A 1 717 ? -26.336 38.177 -14.084 1.00 26.98 717 THR A N 1
ATOM 5301 C CA . THR A 1 717 ? -25.029 38.834 -13.945 1.00 26.98 717 THR A CA 1
ATOM 5302 C C . THR A 1 717 ? -24.510 38.736 -12.502 1.00 26.98 717 THR A C 1
ATOM 5304 O O . THR A 1 717 ? -25.307 38.917 -11.581 1.00 26.98 717 THR A O 1
ATOM 5307 N N . PRO A 1 718 ? -23.190 38.596 -12.273 1.00 26.50 718 PRO A N 1
ATOM 5308 C CA . PRO A 1 718 ? -22.531 39.062 -11.051 1.00 26.50 718 PRO A CA 1
ATOM 5309 C C . PRO A 1 718 ? -21.628 40.294 -11.312 1.00 26.50 718 PRO A C 1
ATOM 5311 O O . PRO A 1 718 ? -21.204 40.515 -12.449 1.00 26.50 718 PRO A O 1
ATOM 5314 N N . PRO A 1 719 ? -21.338 41.129 -10.292 1.00 29.20 719 PRO A N 1
ATOM 5315 C CA . PRO A 1 719 ? -20.742 42.448 -10.491 1.00 29.20 719 PRO A CA 1
ATOM 5316 C C . PRO A 1 719 ? -19.203 42.458 -10.438 1.00 29.20 719 PRO A C 1
ATOM 5318 O O . PRO A 1 719 ? -18.599 41.909 -9.525 1.00 29.20 719 PRO A O 1
ATOM 5321 N N . GLY A 1 720 ? -18.606 43.209 -11.370 1.00 25.30 720 GLY A N 1
ATOM 5322 C CA . GLY A 1 720 ? -17.518 44.163 -11.115 1.00 25.30 720 GLY A CA 1
ATOM 5323 C C . GLY A 1 720 ? -16.087 43.645 -10.927 1.00 25.30 720 GLY A C 1
ATOM 5324 O O . GLY A 1 720 ? -15.708 43.256 -9.827 1.00 25.30 720 GLY A O 1
ATOM 5325 N N . SER A 1 721 ? -15.246 43.822 -11.957 1.00 25.88 721 SER A N 1
ATOM 5326 C CA . SER A 1 721 ? -13.851 44.312 -11.861 1.00 25.88 721 SER A CA 1
ATOM 5327 C C . SER A 1 721 ? -13.285 44.656 -13.263 1.00 25.88 721 SER A C 1
ATOM 5329 O O . SER A 1 721 ? -13.832 44.182 -14.256 1.00 25.88 721 SER A O 1
ATOM 5331 N N . PRO A 1 722 ? -12.285 45.558 -13.367 1.00 29.25 722 PRO A N 1
ATOM 5332 C CA . PRO A 1 722 ? -12.183 46.564 -14.434 1.00 29.25 722 PRO A CA 1
ATOM 5333 C C . PRO A 1 722 ? -11.527 46.110 -15.752 1.00 29.25 722 PRO A C 1
ATOM 5335 O O . PRO A 1 722 ? -10.645 45.257 -15.776 1.00 29.25 722 PRO A O 1
ATOM 5338 N N . GLN A 1 723 ? -11.951 46.769 -16.839 1.00 29.14 723 GLN A N 1
ATOM 5339 C CA . GLN A 1 723 ? -11.432 46.674 -18.209 1.00 29.14 723 GLN A CA 1
ATOM 5340 C C . GLN A 1 723 ? -9.927 46.978 -18.317 1.00 29.14 723 GLN A C 1
ATOM 5342 O O . GLN A 1 723 ? -9.449 47.989 -17.804 1.00 29.14 723 GLN A O 1
ATOM 5347 N N . ALA A 1 724 ? -9.229 46.156 -19.104 1.00 27.17 724 ALA A N 1
ATOM 5348 C CA . ALA A 1 724 ? -7.955 46.464 -19.754 1.00 27.17 724 ALA A CA 1
ATOM 5349 C C . ALA A 1 724 ? -8.156 46.389 -21.289 1.00 27.17 724 ALA A C 1
ATOM 5351 O O . ALA A 1 724 ? -9.065 45.684 -21.732 1.00 27.17 724 ALA A O 1
ATOM 5352 N N . PRO A 1 725 ? -7.395 47.160 -22.088 1.00 28.39 725 PRO A N 1
ATOM 5353 C CA . PRO A 1 725 ? -7.816 47.617 -23.412 1.00 28.39 725 PRO A CA 1
ATOM 5354 C C . PRO A 1 725 ? -7.803 46.530 -24.490 1.00 28.39 725 PRO A C 1
ATOM 5356 O O . PRO A 1 725 ? -6.893 45.709 -24.572 1.00 28.39 725 PRO A O 1
ATOM 5359 N N . ASP A 1 726 ? -8.828 46.604 -25.332 1.00 29.58 726 ASP A N 1
ATOM 5360 C CA . ASP A 1 726 ? -9.062 45.803 -26.527 1.00 29.58 726 ASP A CA 1
ATOM 5361 C C . ASP A 1 726 ? -8.027 46.139 -27.615 1.00 29.58 726 ASP A C 1
ATOM 5363 O O . ASP A 1 726 ? -7.904 47.291 -28.039 1.00 29.58 726 ASP A O 1
ATOM 5367 N N . VAL A 1 727 ? -7.258 45.138 -28.045 1.00 34.00 727 VAL A N 1
ATOM 5368 C CA . VAL A 1 727 ? -6.414 45.203 -29.246 1.00 34.00 727 VAL A CA 1
ATOM 5369 C C . VAL A 1 727 ? -6.694 43.945 -30.059 1.00 34.00 727 VAL A C 1
ATOM 5371 O O . VAL A 1 727 ? -5.923 42.986 -30.058 1.00 34.00 727 VAL A O 1
ATOM 5374 N N . SER A 1 728 ? -7.839 43.927 -30.734 1.00 32.56 728 SER A N 1
ATOM 5375 C CA . SER A 1 728 ? -8.115 42.969 -31.798 1.00 32.56 728 SER A CA 1
ATOM 5376 C C . SER A 1 728 ? -7.331 43.370 -33.054 1.00 32.56 728 SER A C 1
ATOM 5378 O O . SER A 1 728 ? -7.597 44.416 -33.648 1.00 32.56 728 SER A O 1
ATOM 5380 N N . LEU A 1 729 ? -6.356 42.552 -33.451 1.00 36.16 729 LEU A N 1
ATOM 5381 C CA . LEU A 1 729 ? -5.742 42.609 -34.781 1.00 36.16 729 LEU A CA 1
ATOM 5382 C C . LEU A 1 729 ? -6.770 42.125 -35.813 1.00 36.16 729 LEU A C 1
ATOM 5384 O O . LEU A 1 729 ? -7.410 41.098 -35.593 1.00 36.16 729 LEU A O 1
ATOM 5388 N N . ASP A 1 730 ? -6.950 42.871 -36.905 1.00 42.31 730 ASP A N 1
ATOM 5389 C CA . ASP A 1 730 ? -7.905 42.514 -37.956 1.00 42.31 730 ASP A CA 1
ATOM 5390 C C . ASP A 1 730 ? -7.398 41.351 -38.838 1.00 42.31 730 ASP A C 1
ATOM 5392 O O . ASP A 1 730 ? -6.195 41.124 -39.008 1.00 42.31 730 ASP A O 1
ATOM 5396 N N . ASP A 1 731 ? -8.335 40.611 -39.434 1.00 41.25 731 ASP A N 1
ATOM 5397 C CA . ASP A 1 731 ? -8.055 39.476 -40.326 1.00 41.25 731 ASP A CA 1
ATOM 5398 C C . ASP A 1 731 ? -7.369 39.883 -41.651 1.00 41.25 731 ASP A C 1
ATOM 5400 O O . ASP A 1 731 ? -6.925 39.022 -42.420 1.00 41.25 731 ASP A O 1
ATOM 5404 N N . ALA A 1 732 ? -7.245 41.182 -41.946 1.00 40.41 732 ALA A N 1
ATOM 5405 C CA . ALA A 1 732 ? -6.509 41.674 -43.108 1.00 40.41 732 ALA A CA 1
ATOM 5406 C C . ALA A 1 732 ? -4.998 41.776 -42.821 1.00 40.41 732 ALA A C 1
ATOM 5408 O O . ALA A 1 732 ? -4.190 41.522 -43.719 1.00 40.41 732 ALA A O 1
ATOM 5409 N N . GLN A 1 733 ? -4.598 42.044 -41.574 1.00 40.38 733 GLN A N 1
ATOM 5410 C CA . GLN A 1 733 ? -3.197 42.036 -41.137 1.00 40.38 733 GLN A CA 1
ATOM 5411 C C . GLN A 1 733 ? -2.622 40.618 -40.998 1.00 40.38 733 GLN A C 1
ATOM 5413 O O . GLN A 1 733 ? -1.445 40.411 -41.293 1.00 40.38 733 GLN A O 1
ATOM 5418 N N . LEU A 1 734 ? -3.450 39.625 -40.651 1.00 39.34 734 LEU A N 1
ATOM 5419 C CA . LEU A 1 734 ? -3.061 38.206 -40.646 1.00 39.34 734 LEU A CA 1
ATOM 5420 C C . LEU A 1 734 ? -2.833 37.651 -42.064 1.00 39.34 734 LEU A C 1
ATOM 5422 O O . LEU A 1 734 ? -1.876 36.907 -42.279 1.00 39.34 734 LEU A O 1
ATOM 5426 N N . ARG A 1 735 ? -3.616 38.087 -43.062 1.00 39.34 735 ARG A N 1
ATOM 5427 C CA . ARG A 1 735 ? -3.398 37.710 -44.475 1.00 39.34 735 ARG A CA 1
ATOM 5428 C C . ARG A 1 735 ? -2.147 38.326 -45.097 1.00 39.34 735 ARG A C 1
ATOM 5430 O O . ARG A 1 735 ? -1.523 37.699 -45.946 1.00 39.34 735 ARG A O 1
ATOM 5437 N N . ALA A 1 736 ? -1.739 39.515 -44.658 1.00 40.31 736 ALA A N 1
ATOM 5438 C CA . ALA A 1 736 ? -0.525 40.159 -45.160 1.00 40.31 736 ALA A CA 1
ATOM 5439 C C . ALA A 1 736 ? 0.777 39.470 -44.690 1.00 40.31 736 ALA A C 1
ATOM 5441 O O . ALA A 1 736 ? 1.825 39.680 -45.299 1.00 40.31 736 ALA A O 1
ATOM 5442 N N . MET A 1 737 ? 0.726 38.631 -43.644 1.00 40.16 737 MET A N 1
ATOM 5443 C CA . MET A 1 737 ? 1.878 37.847 -43.171 1.00 40.16 737 MET A CA 1
ATOM 5444 C C . MET A 1 737 ? 1.995 36.455 -43.816 1.00 40.16 737 MET A C 1
ATOM 5446 O O . MET A 1 737 ? 3.078 35.873 -43.773 1.00 40.16 737 MET A O 1
ATOM 5450 N N . GLU A 1 738 ? 0.934 35.931 -44.442 1.00 40.75 738 GLU A N 1
ATOM 5451 C CA . GLU A 1 738 ? 0.948 34.620 -45.119 1.00 40.75 738 GLU A CA 1
ATOM 5452 C C . GLU A 1 738 ? 1.422 34.673 -46.587 1.00 40.75 738 GLU A C 1
ATOM 5454 O O . GLU A 1 738 ? 1.884 33.659 -47.105 1.00 40.75 738 GLU A O 1
ATOM 5459 N N . GLU A 1 739 ? 1.398 35.833 -47.259 1.00 42.84 739 GLU A N 1
ATOM 5460 C CA . GLU A 1 739 ? 1.735 35.946 -48.699 1.00 42.84 739 GLU A CA 1
ATOM 5461 C C . GLU A 1 739 ? 3.101 36.614 -49.016 1.00 42.84 739 GLU A C 1
ATOM 5463 O O . GLU A 1 739 ? 3.366 37.024 -50.146 1.00 42.84 739 GLU A O 1
ATOM 5468 N N . GLY A 1 740 ? 4.027 36.691 -48.053 1.00 29.23 740 GLY A N 1
ATOM 5469 C CA . GLY A 1 740 ? 5.244 37.518 -48.146 1.00 29.23 740 GLY A CA 1
ATOM 5470 C C . GLY A 1 740 ? 6.617 36.829 -48.283 1.00 29.23 740 GLY A C 1
ATOM 5471 O O . GLY A 1 740 ? 7.495 37.134 -47.486 1.00 29.23 740 GLY A O 1
ATOM 5472 N N . LEU A 1 741 ? 6.849 36.052 -49.356 1.00 32.59 741 LEU A N 1
ATOM 5473 C CA . LEU A 1 741 ? 8.148 35.905 -50.077 1.00 32.59 741 LEU A CA 1
ATOM 5474 C C . LEU A 1 741 ? 9.329 35.067 -49.454 1.00 32.59 741 LEU A C 1
ATOM 5476 O O . LEU A 1 741 ? 9.278 34.681 -48.295 1.00 32.59 741 LEU A O 1
ATOM 5480 N N . PRO A 1 742 ? 10.377 34.668 -50.231 1.00 35.56 742 PRO A N 1
ATOM 5481 C CA . PRO A 1 742 ? 10.551 33.299 -50.740 1.00 35.56 742 PRO A CA 1
ATOM 5482 C C . PRO A 1 742 ? 11.990 32.721 -50.587 1.00 35.56 742 PRO A C 1
ATOM 5484 O O . PRO A 1 742 ? 12.901 33.318 -50.023 1.00 35.56 742 PRO A O 1
ATOM 5487 N N . THR A 1 743 ? 12.207 31.540 -51.172 1.00 37.22 743 THR A N 1
ATOM 5488 C CA . THR A 1 743 ? 13.495 30.864 -51.423 1.00 37.22 743 THR A CA 1
ATOM 5489 C C . THR A 1 743 ? 14.552 31.714 -52.153 1.00 37.22 743 THR A C 1
ATOM 5491 O O . THR A 1 743 ? 14.269 32.191 -53.253 1.00 37.22 743 THR A O 1
ATOM 5494 N N . SER A 1 744 ? 15.802 31.761 -51.655 1.00 30.36 744 SER A N 1
ATOM 5495 C CA . SER A 1 744 ? 17.033 31.349 -52.382 1.00 30.36 744 SER A CA 1
ATOM 5496 C C . SER A 1 744 ? 18.352 31.809 -51.729 1.00 30.36 744 SER A C 1
ATOM 5498 O O . SER A 1 744 ? 18.541 33.000 -51.500 1.00 30.36 744 SER A O 1
ATOM 5500 N N . ARG A 1 745 ? 19.287 30.842 -51.679 1.00 32.66 745 ARG A N 1
ATOM 5501 C CA . ARG A 1 745 ? 20.757 30.866 -51.484 1.00 32.66 745 ARG A CA 1
ATOM 5502 C C . ARG A 1 745 ? 21.304 30.600 -50.090 1.00 32.66 745 ARG A C 1
ATOM 5504 O O . ARG A 1 745 ? 21.077 31.418 -49.180 1.00 32.66 745 ARG A O 1
#

Secondary structure (DSSP, 8-state):
-----------------------PPPPPPTT--PPP-PPP----------PPPHHHHHHH----GGGHHHHHHHHTS-SB-TTT-PBBPPTTHHHHHHHHHTSTT-TT--HHHHHHHH-TTT-----STTSHHHHHHHHTTSTT-PPPHHHHHHHHHHHHHHHHHHHHHHHHHHHHHHT-B-TTSPBPPPPHHHHHHHHHHHHHHHHHHHHHHHHHHHHHHHHHHHHHHHHHHHHHHHHT--HHHHHHHHHHHHHHHHHHHHHHHHHHHGGGSHHHHHHHHHHHHHHHHHHHHHHHHHHHTT-GGGTHHHHHHHHHHHHHHHIIIIIIIHHHHHHHHHHHS-SSSHHHHHHHHHHHHHHHHHHHHHHHHHHHHHHHHHHHHTTHHHHTT---EEEPPHHHHSPPPPSEEEETTEEEEPPHHHHHHHHHHHHHHHHHHHHHHHTTSTTSHHHHHHHHHHHHHHHHHHHHHHHTTSS-TTSHHHHHHHHHHHHHHHHHHHHHHHHT-EEE-TT--EEESEEE--PPP-HHHHHHHHH-TTSHHHHHHHHHHHHHHHHHHHHHHTSPPPP-PPTT--S---HHHHHHHHHHHHHHHHHHHHHHHHHHHHHHHHHHHHHTTS--S-TTSHHHHHHHHHHH-TT-TTS--SS-GGG-SSHHHHHHHHHHHHHHHHHHHHHHHHHHHHHHHHHTTS-THHHHHHTSPPPPPPS-S---------------------HHHHHHHHS------